Protein AF-A0A1V5MZH5-F1 (afdb_monomer_lite)

pLDDT: mean 90.63, std 14.86, range [26.03, 98.94]

Radius of gyration: 30.59 Å; chains: 1; bounding box: 80×95×84 Å

Sequence (635 aa):
MRIIHLTLTLTLLSVLGLSAQTVAVNPDVTLKDCYKDAFKMGCAVNNAVVSGRDAISQRLVVSQFNSITSENEMKAETLNPRPGVWNFSPADAFVTFGQDNKQFIIGHTLVWHNQTPDWFFNDAQGKPKSREAMVEQMRSYIETVAGRYKGRVDAWDVVNEVVDNDGSYRQTTWVKAFGSGDDMVKHAFRFASQYAPGTELYYNDFNAWRPSKRDGIARMVRMLQKEGIRIDGIGIQGHWGLNFPKNAYIEAAIDTFAKLGVKVMITELDVDVLPITREGQLIGKMMSDPQWQLEEFKLFLDPYRDGLPPAVEQQLTDRYVELFTIFYKKRAQIDRVTMWGLHDGMSWKNDYPVPGRINYPLLFRRDKTPKPAFDAIRGIRQLAAASTPSSWYRVGGYEVFELNERSGKGALGILINVPDSVVATYAPDSTFDNAVNAFLVKKGDKVWVIDTGFGRKVFTLMDSLGIKPEQVQQVLLTHMHGDHIGGLVRDNTLLFPKATLVLSSKEFAYWSSQGERSAAANNILKLYKGQLMTPDPHQLTDALGDGIHMIEAYGHTPGHVMFLIKEGEEQLLIWGDLMHAAAIQYPHPEISVRYDTDPDMARETRLKVTQFVKAHAIPVAGMHLPEYLQYKAVR

Foldseek 3Di:
DDDDDDDDDPPPPPPPPPDDPPVPPPPQQAQCNLCVVFAFEEAEDELCLLVCVVVVQVVNRLRHGQAYEHLQCLAQCNQPVDVPDGDCVSVVSQLVSCVVSNHQYERPALAELPSHDQCLQADPVRHGDALVSNLVSSLVSLLVRLLVCAVSHQAYQQYEAQADLQLHGDPGSQCVRNVHPLSSVLSSQQSNCVRRPNHAYEHEYEPCLRPRNVVSVLVSLVSCVVVVRDHAEYEHQAQAELADDPLVSVLVSLVSRLVSVHAYEHHAHWYWLWPPCRNDPDDDAPQQDCVCVDPVNCVRGAVAPPHDPPVSLVSLLLSLLSVLLSSRVSSVRHHYYYHHHQEQVPDPSCCPPHHNHRTGIHQAYPVRHGRSSSVSSSCSVVVNVPLAQPDWDDFPQKIKTKQWPDKDKDALQQWPPQDPVLCVVAPVVRIFIWTAIKMWMDGPQAIEIEFCALLSRSQVSCVSVVHALQSHAAYEYLADDNRRHNNQDDPLDGRNQNYQYEFAQQRCVQLVPPPPVNVVVVSSCVSNVVRYDHHHLVDQDCPVHDAKHWHAQAFQHRGGIWIWRHDDLGIEIEHEVLDQHCSRCLVPLQMAGPNGPHRRSSSVSSVVVLVVQQVSQHFYHYRIDDPVRHRGRSD

Structure (mmCIF, N/CA/C/O backbone):
data_AF-A0A1V5MZH5-F1
#
_entry.id   AF-A0A1V5MZH5-F1
#
loop_
_atom_site.group_PDB
_atom_site.id
_atom_site.type_symbol
_atom_site.label_atom_id
_atom_site.label_alt_id
_atom_site.label_comp_id
_atom_site.label_asym_id
_atom_site.label_entity_id
_atom_site.label_seq_id
_atom_site.pdbx_PDB_ins_code
_atom_site.Cartn_x
_atom_site.Cartn_y
_atom_site.Cartn_z
_atom_site.occupancy
_atom_site.B_iso_or_equiv
_atom_site.auth_seq_id
_atom_site.auth_comp_id
_atom_site.auth_asym_id
_atom_site.auth_atom_id
_atom_site.pdbx_PDB_model_num
ATOM 1 N N . MET A 1 1 ? 12.257 -62.382 -56.959 1.00 38.53 1 MET A N 1
ATOM 2 C CA . MET A 1 1 ? 13.027 -61.338 -56.245 1.00 38.53 1 MET A CA 1
ATOM 3 C C . MET A 1 1 ? 12.207 -60.886 -55.052 1.00 38.53 1 MET A C 1
ATOM 5 O O . MET A 1 1 ? 10.999 -60.766 -55.184 1.00 38.53 1 MET A O 1
ATOM 9 N N . ARG A 1 2 ? 12.844 -60.806 -53.882 1.00 32.53 2 ARG A N 1
ATOM 10 C CA . ARG A 1 2 ? 12.212 -60.770 -52.558 1.00 32.53 2 ARG A CA 1
ATOM 11 C C . ARG A 1 2 ? 11.538 -59.427 -52.239 1.00 32.53 2 ARG A C 1
ATOM 13 O O . ARG A 1 2 ? 12.022 -58.373 -52.628 1.00 32.53 2 ARG A O 1
ATOM 20 N N . ILE A 1 3 ? 10.447 -59.555 -51.488 1.00 35.94 3 ILE A N 1
ATOM 21 C CA . ILE A 1 3 ? 9.648 -58.560 -50.757 1.00 35.94 3 ILE A CA 1
ATOM 22 C C . ILE A 1 3 ? 10.524 -57.764 -49.784 1.00 35.94 3 ILE A C 1
ATOM 24 O O . ILE A 1 3 ? 11.304 -58.420 -49.102 1.00 35.94 3 ILE A O 1
ATOM 28 N N . ILE A 1 4 ? 10.296 -56.445 -49.630 1.00 32.38 4 ILE A N 1
ATOM 29 C CA . ILE A 1 4 ? 10.254 -55.742 -48.324 1.00 32.38 4 ILE A CA 1
ATOM 30 C C . ILE A 1 4 ? 9.249 -54.575 -48.411 1.00 32.38 4 ILE A C 1
ATOM 32 O O . ILE A 1 4 ? 9.419 -53.647 -49.198 1.00 32.38 4 ILE A O 1
ATOM 36 N N . HIS A 1 5 ? 8.199 -54.646 -47.589 1.00 34.91 5 HIS A N 1
ATOM 37 C CA . HIS A 1 5 ? 7.298 -53.546 -47.244 1.00 34.91 5 HIS A CA 1
ATOM 38 C C . HIS A 1 5 ? 8.034 -52.513 -46.381 1.00 34.91 5 HIS A C 1
ATOM 40 O O . HIS A 1 5 ? 8.631 -52.891 -45.375 1.00 34.91 5 HIS A O 1
ATOM 46 N N . LEU A 1 6 ? 7.946 -51.223 -46.722 1.00 31.12 6 LEU A N 1
ATOM 47 C CA . LEU A 1 6 ? 8.373 -50.143 -45.833 1.00 31.12 6 LEU A CA 1
ATOM 48 C C . LEU A 1 6 ? 7.136 -49.476 -45.221 1.00 31.12 6 LEU A C 1
ATOM 50 O O . LEU A 1 6 ? 6.425 -48.711 -45.869 1.00 31.12 6 LEU A O 1
ATOM 54 N N . THR A 1 7 ? 6.864 -49.832 -43.972 1.00 32.03 7 THR A N 1
ATOM 55 C CA . THR A 1 7 ? 5.846 -49.231 -43.111 1.00 32.03 7 THR A CA 1
ATOM 56 C C . THR A 1 7 ? 6.310 -47.827 -42.716 1.00 32.03 7 THR A C 1
ATOM 58 O O . THR A 1 7 ? 7.332 -47.682 -42.048 1.00 32.03 7 THR A O 1
ATOM 61 N N . LEU A 1 8 ? 5.590 -46.787 -43.142 1.00 29.41 8 LEU A N 1
ATOM 62 C CA . LEU A 1 8 ? 5.856 -45.405 -42.743 1.00 29.41 8 LEU A CA 1
ATOM 63 C C . LEU A 1 8 ? 5.154 -45.139 -41.402 1.00 29.41 8 LEU A C 1
ATOM 65 O O . LEU A 1 8 ? 3.966 -44.822 -41.358 1.00 29.41 8 LEU A O 1
ATOM 69 N N . THR A 1 9 ? 5.866 -45.327 -40.294 1.00 30.39 9 THR A N 1
ATOM 70 C CA . THR A 1 9 ? 5.374 -44.979 -38.955 1.00 30.39 9 THR A CA 1
ATOM 71 C C . THR A 1 9 ? 5.483 -43.465 -38.775 1.00 30.39 9 THR A C 1
ATOM 73 O O . THR A 1 9 ? 6.577 -42.924 -38.630 1.00 30.39 9 THR A O 1
ATOM 76 N N . LEU A 1 10 ? 4.348 -42.766 -38.822 1.00 28.48 10 LEU A N 1
ATOM 77 C CA . LEU A 1 10 ? 4.251 -41.338 -38.528 1.00 28.48 10 LEU A CA 1
ATOM 78 C C . LEU A 1 10 ? 4.313 -41.149 -37.001 1.00 28.48 10 LEU A C 1
ATOM 80 O O . LEU A 1 10 ? 3.290 -41.173 -36.318 1.00 28.48 10 LEU A O 1
ATOM 84 N N . THR A 1 11 ? 5.513 -41.023 -36.438 1.00 30.69 11 THR A N 1
ATOM 85 C CA . THR A 1 11 ? 5.676 -40.692 -35.016 1.00 30.69 11 THR A CA 1
ATOM 86 C C . THR A 1 11 ? 5.424 -39.197 -34.838 1.00 30.69 11 THR A C 1
ATOM 88 O O . THR A 1 11 ? 6.261 -38.367 -35.186 1.00 30.69 11 THR A O 1
ATOM 91 N N . LEU A 1 12 ? 4.247 -38.851 -34.316 1.00 29.25 12 LEU A N 1
ATOM 92 C CA . LEU A 1 12 ? 3.909 -37.507 -33.855 1.00 29.25 12 LEU A CA 1
ATOM 93 C C . LEU A 1 12 ? 4.831 -37.172 -32.663 1.00 29.25 12 LEU A C 1
ATOM 95 O O . LEU A 1 12 ? 4.544 -37.547 -31.528 1.00 29.25 12 LEU A O 1
ATOM 99 N N . LEU A 1 13 ? 5.975 -36.523 -32.903 1.00 30.16 13 LEU A N 1
ATOM 100 C CA . LEU A 1 13 ? 6.760 -35.933 -31.818 1.00 30.16 13 LEU A CA 1
ATOM 101 C C . LEU A 1 13 ? 6.035 -34.665 -31.358 1.00 30.16 13 LEU A C 1
ATOM 103 O O . LEU A 1 13 ? 6.120 -33.609 -31.982 1.00 30.16 13 LEU A O 1
ATOM 107 N N . SER A 1 14 ? 5.302 -34.787 -30.256 1.00 27.39 14 SER A N 1
ATOM 108 C CA . SER A 1 14 ? 4.851 -33.658 -29.452 1.00 27.39 14 SER A CA 1
ATOM 109 C C . SER A 1 14 ? 6.078 -32.902 -28.941 1.00 27.39 14 SER A C 1
ATOM 111 O O . SER A 1 14 ? 6.721 -33.320 -27.976 1.00 27.39 14 SER A O 1
ATOM 113 N N . VAL A 1 15 ? 6.421 -31.799 -29.604 1.00 29.17 15 VAL A N 1
ATOM 114 C CA . VAL A 1 15 ? 7.396 -30.830 -29.104 1.00 29.17 15 VAL A CA 1
ATOM 115 C C . VAL A 1 15 ? 6.760 -30.133 -27.903 1.00 29.17 15 VAL A C 1
ATOM 117 O O . VAL A 1 15 ? 5.996 -29.181 -28.040 1.00 29.17 15 VAL A O 1
ATOM 120 N N . LEU A 1 16 ? 7.047 -30.653 -26.711 1.00 30.64 16 LEU A N 1
ATOM 121 C CA . LEU A 1 16 ? 6.885 -29.936 -25.452 1.00 30.64 16 LEU A CA 1
ATOM 122 C C . LEU A 1 16 ? 7.917 -28.805 -25.440 1.00 30.64 16 LEU A C 1
ATOM 124 O O . LEU A 1 16 ? 9.049 -28.977 -24.994 1.00 30.64 16 LEU A O 1
ATOM 128 N N . GLY A 1 17 ? 7.536 -27.654 -25.992 1.00 26.34 17 GLY A N 1
ATOM 129 C CA . GLY A 1 17 ? 8.262 -26.412 -25.779 1.00 26.34 17 GLY A CA 1
ATOM 130 C C . GLY A 1 17 ? 8.203 -26.063 -24.295 1.00 26.34 17 GLY A C 1
ATOM 131 O O . GLY A 1 17 ? 7.142 -25.706 -23.788 1.00 26.34 17 GLY A O 1
ATOM 132 N N . LEU A 1 18 ? 9.329 -26.182 -23.590 1.00 34.62 18 LEU A N 1
ATOM 133 C CA . LEU A 1 18 ? 9.486 -25.579 -22.270 1.00 34.62 18 LEU A CA 1
ATOM 134 C C . LEU A 1 18 ? 9.629 -24.068 -22.460 1.00 34.62 18 LEU A C 1
ATOM 136 O O . LEU A 1 18 ? 10.721 -23.533 -22.627 1.00 34.62 18 LEU A O 1
ATOM 140 N N . SER A 1 19 ? 8.484 -23.390 -22.473 1.00 27.23 19 SER A N 1
ATOM 141 C CA . SER A 1 19 ? 8.391 -21.951 -22.272 1.00 27.23 19 SER A CA 1
ATOM 142 C C . SER A 1 19 ? 9.027 -21.594 -20.931 1.00 27.23 19 SER A C 1
ATOM 144 O O . SER A 1 19 ? 8.699 -22.209 -19.912 1.00 27.23 19 SER A O 1
ATOM 146 N N . ALA A 1 20 ? 9.896 -20.581 -20.933 1.00 27.20 20 ALA A N 1
ATOM 147 C CA . ALA A 1 20 ? 10.319 -19.889 -19.726 1.00 27.20 20 ALA A CA 1
ATOM 148 C C . ALA A 1 20 ? 9.088 -19.628 -18.849 1.00 27.20 20 ALA A C 1
ATOM 150 O O . ALA A 1 20 ? 8.111 -19.043 -19.321 1.00 27.20 20 ALA A O 1
ATOM 151 N N . GLN A 1 21 ? 9.116 -20.074 -17.593 1.00 26.03 21 GLN A N 1
ATOM 152 C CA . GLN A 1 21 ? 8.129 -19.646 -16.612 1.00 26.03 21 GLN A CA 1
ATOM 153 C C . GLN A 1 21 ? 8.410 -18.177 -16.279 1.00 26.03 21 GLN A C 1
ATOM 155 O O . GLN A 1 21 ? 8.926 -17.834 -15.221 1.00 26.03 21 GLN A O 1
ATOM 160 N N . THR A 1 22 ? 8.015 -17.273 -17.176 1.00 31.27 22 THR A N 1
ATOM 161 C CA . THR A 1 22 ? 7.302 -16.108 -16.679 1.00 31.27 22 THR A CA 1
ATOM 162 C C . THR A 1 22 ? 6.149 -16.683 -15.865 1.00 31.27 22 THR A C 1
ATOM 164 O O . THR A 1 22 ? 5.462 -17.603 -16.320 1.00 31.27 22 THR A O 1
ATOM 167 N N . VAL A 1 23 ? 5.944 -16.216 -14.633 1.00 37.06 23 VAL A N 1
ATOM 168 C CA . VAL A 1 23 ? 4.638 -16.415 -14.004 1.00 37.06 23 VAL A CA 1
ATOM 169 C C . VAL A 1 23 ? 3.686 -15.601 -14.869 1.00 37.06 23 VAL A C 1
ATOM 171 O O . VAL A 1 23 ? 3.467 -14.417 -14.633 1.00 37.06 23 VAL A O 1
ATOM 174 N N . ALA A 1 24 ? 3.229 -16.205 -15.963 1.00 34.16 24 ALA A N 1
ATOM 175 C CA . ALA A 1 24 ? 2.215 -15.663 -16.825 1.00 34.16 24 ALA A CA 1
ATOM 176 C C . ALA A 1 24 ? 0.972 -15.624 -15.950 1.00 34.16 24 ALA A C 1
ATOM 178 O O . ALA A 1 24 ? 0.270 -16.623 -15.777 1.00 34.16 24 ALA A O 1
ATOM 179 N N . VAL A 1 25 ? 0.750 -14.481 -15.304 1.00 44.94 25 VAL A N 1
ATOM 180 C CA . VAL A 1 25 ? -0.540 -14.206 -14.703 1.00 44.94 25 VAL A CA 1
ATOM 181 C C . VAL A 1 25 ? -1.496 -14.232 -15.879 1.00 44.94 25 VAL A C 1
ATOM 183 O O . VAL A 1 25 ? -1.388 -13.407 -16.785 1.00 44.94 25 VAL A O 1
ATOM 186 N N . ASN A 1 26 ? -2.365 -15.240 -15.908 1.00 47.03 26 ASN A N 1
ATOM 187 C CA . ASN A 1 26 ? -3.365 -15.353 -16.953 1.00 47.03 26 ASN A CA 1
ATOM 188 C C . ASN A 1 26 ? -4.087 -13.989 -17.049 1.00 47.03 26 ASN A C 1
ATOM 190 O O . ASN A 1 26 ? -4.590 -13.522 -16.021 1.00 47.03 26 ASN A O 1
ATOM 194 N N . PRO A 1 27 ? -4.092 -13.316 -18.218 1.00 54.69 27 PRO A N 1
ATOM 195 C CA . PRO A 1 27 ? -4.695 -11.991 -18.378 1.00 54.69 27 PRO A CA 1
ATOM 196 C C . PRO A 1 27 ? -6.163 -11.948 -17.928 1.00 54.69 27 PRO A C 1
ATOM 198 O O . PRO A 1 27 ? -6.630 -10.886 -17.524 1.00 54.69 27 PRO A O 1
ATOM 201 N N . ASP A 1 28 ? -6.839 -13.098 -17.881 1.00 61.44 28 ASP A N 1
ATOM 202 C CA . ASP A 1 28 ? -8.222 -13.237 -17.426 1.00 61.44 28 ASP A CA 1
ATOM 203 C C . ASP A 1 28 ? -8.400 -13.185 -15.893 1.00 61.44 28 ASP A C 1
ATOM 205 O O . ASP A 1 28 ? -9.519 -13.022 -15.410 1.00 61.44 28 ASP A O 1
ATOM 209 N N . VAL A 1 29 ? -7.332 -13.322 -15.093 1.00 78.38 29 VAL A N 1
ATOM 210 C CA . VAL A 1 29 ? -7.433 -13.357 -13.619 1.00 78.38 29 VAL A CA 1
ATOM 211 C C . VAL A 1 29 ? -7.472 -11.943 -13.050 1.00 78.38 29 VAL A C 1
ATOM 213 O O . VAL A 1 29 ? -6.475 -11.223 -13.075 1.00 78.38 29 VAL A O 1
ATOM 216 N N . THR A 1 30 ? -8.603 -11.535 -12.493 1.00 93.25 30 THR A N 1
ATOM 217 C CA . THR A 1 30 ? -8.786 -10.170 -11.980 1.00 93.25 30 THR A CA 1
ATOM 218 C C . THR A 1 30 ? -8.085 -9.944 -10.631 1.00 93.25 30 THR A C 1
ATOM 220 O O . THR A 1 30 ? -7.743 -10.899 -9.931 1.00 93.25 30 THR A O 1
ATOM 223 N N . LEU A 1 31 ? -7.887 -8.683 -10.220 1.00 94.56 31 LEU A N 1
ATOM 224 C CA . LEU A 1 31 ? -7.316 -8.361 -8.899 1.00 94.56 31 LEU A CA 1
ATOM 225 C C . LEU A 1 31 ? -8.103 -9.017 -7.756 1.00 94.56 31 LEU A C 1
ATOM 227 O O . LEU A 1 31 ? -7.509 -9.657 -6.889 1.00 94.56 31 LEU A O 1
ATOM 231 N N . LYS A 1 32 ? -9.436 -8.907 -7.759 1.00 95.94 32 LYS A N 1
ATOM 232 C CA . LYS A 1 32 ? -10.286 -9.552 -6.747 1.00 95.94 32 LYS A CA 1
ATOM 233 C C . LYS A 1 32 ? -10.124 -11.074 -6.719 1.00 95.94 32 LYS A C 1
ATOM 235 O O . LYS A 1 32 ? -10.191 -11.645 -5.636 1.00 95.94 32 LYS A O 1
ATOM 240 N N . ASP A 1 33 ? -9.861 -11.723 -7.856 1.00 93.88 33 ASP A N 1
ATOM 241 C CA . ASP A 1 33 ? -9.642 -13.173 -7.906 1.00 93.88 33 ASP A CA 1
ATOM 242 C C . ASP A 1 33 ? -8.285 -13.568 -7.314 1.00 93.88 33 ASP A C 1
ATOM 244 O O . ASP A 1 33 ? -8.205 -14.559 -6.585 1.00 93.88 33 ASP A O 1
ATOM 248 N N . CYS A 1 34 ? -7.231 -12.778 -7.563 1.00 90.62 34 CYS A N 1
ATOM 249 C CA . CYS A 1 34 ? -5.900 -12.998 -6.983 1.00 90.62 34 CYS A CA 1
ATOM 250 C C . CYS A 1 34 ? -5.912 -12.969 -5.446 1.00 90.62 34 CYS A C 1
ATOM 252 O O . CYS A 1 34 ? -5.159 -13.710 -4.811 1.00 90.62 34 CYS A O 1
ATOM 254 N N . TYR A 1 35 ? -6.768 -12.132 -4.851 1.00 95.25 35 TYR A N 1
ATOM 255 C CA . TYR A 1 35 ? -6.811 -11.891 -3.404 1.00 95.25 35 TYR A CA 1
ATOM 256 C C . TYR A 1 35 ? -8.060 -12.440 -2.703 1.00 95.25 35 TYR A C 1
ATOM 258 O O . TYR A 1 35 ? -8.211 -12.227 -1.503 1.00 95.25 35 TYR A O 1
ATOM 266 N N . LYS A 1 36 ? -8.927 -13.191 -3.396 1.00 94.06 36 LYS A N 1
ATOM 267 C CA . LYS A 1 36 ? -10.209 -13.684 -2.850 1.00 94.06 36 LYS A CA 1
ATOM 268 C C . LYS A 1 36 ? -10.085 -14.473 -1.537 1.00 94.06 36 LYS A C 1
ATOM 270 O O . LYS A 1 36 ? -10.969 -14.383 -0.694 1.00 94.06 36 LYS A O 1
ATOM 275 N N . ASP A 1 37 ? -8.981 -15.206 -1.367 1.00 91.69 37 ASP A N 1
ATOM 276 C CA . ASP A 1 37 ? -8.685 -16.030 -0.182 1.00 91.69 37 ASP A CA 1
ATOM 277 C C . ASP A 1 37 ? -7.827 -15.273 0.858 1.00 91.69 37 ASP A C 1
ATOM 279 O O . ASP A 1 37 ? -7.315 -15.864 1.809 1.00 91.69 37 ASP A O 1
ATOM 283 N N . ALA A 1 38 ? -7.604 -13.972 0.646 1.00 95.19 38 ALA A N 1
ATOM 284 C CA . ALA A 1 38 ? -6.790 -13.106 1.490 1.00 95.19 38 ALA A CA 1
ATOM 285 C C . ALA A 1 38 ? -7.621 -11.950 2.063 1.00 95.19 38 ALA A C 1
ATOM 287 O O . ALA A 1 38 ? -7.827 -11.896 3.268 1.00 95.19 38 ALA A O 1
ATOM 288 N N . PHE A 1 39 ? -8.098 -11.043 1.211 1.00 98.25 39 PHE A N 1
ATOM 289 C CA . PHE A 1 39 ? -8.870 -9.859 1.594 1.00 98.25 39 PHE A CA 1
ATOM 290 C C . PHE A 1 39 ? -9.659 -9.312 0.402 1.00 98.25 39 PHE A C 1
ATOM 292 O O . PHE A 1 39 ? -9.357 -9.596 -0.758 1.00 98.25 39 PHE A O 1
ATOM 299 N N . LYS A 1 40 ? -10.667 -8.479 0.675 1.00 98.69 40 LYS A N 1
ATOM 300 C CA . LYS A 1 40 ? -11.413 -7.774 -0.376 1.00 98.69 40 LYS A CA 1
ATOM 301 C C . LYS A 1 40 ? -10.510 -6.759 -1.076 1.00 98.69 40 LYS A C 1
ATOM 303 O O . LYS A 1 40 ? -9.767 -6.032 -0.417 1.00 98.69 40 LYS A O 1
ATOM 308 N N . MET A 1 41 ? -10.628 -6.668 -2.396 1.00 98.69 41 MET A N 1
ATOM 309 C CA . MET A 1 41 ? -9.991 -5.634 -3.205 1.00 98.69 41 MET A CA 1
ATOM 310 C C . MET A 1 41 ? -11.019 -4.564 -3.536 1.00 98.69 41 MET A C 1
ATOM 312 O O . MET A 1 41 ? -12.026 -4.854 -4.182 1.00 98.69 41 MET A O 1
ATOM 316 N N . GLY A 1 42 ? -10.758 -3.333 -3.103 1.00 98.81 42 GLY A N 1
ATOM 317 C CA . GLY A 1 42 ? -11.666 -2.207 -3.274 1.00 98.81 42 GLY A CA 1
ATOM 318 C C . GLY A 1 42 ? -11.140 -1.086 -4.163 1.00 98.81 42 GLY A C 1
ATOM 319 O O . GLY A 1 42 ? -9.933 -0.949 -4.367 1.00 98.81 42 GLY A O 1
ATOM 320 N N . CYS A 1 43 ? -12.060 -0.255 -4.646 1.00 98.81 43 CYS A N 1
ATOM 321 C CA . CYS A 1 43 ? -11.764 0.974 -5.379 1.00 98.81 43 CYS A CA 1
ATOM 322 C C . CYS A 1 43 ? -12.697 2.102 -4.920 1.00 98.81 43 CYS A C 1
ATOM 324 O O . CYS A 1 43 ? -13.915 1.916 -4.858 1.00 98.81 43 CYS A O 1
ATOM 326 N N . ALA A 1 44 ? -12.149 3.283 -4.639 1.00 98.81 44 ALA A N 1
ATOM 327 C CA . ALA A 1 44 ? -12.953 4.492 -4.522 1.00 98.81 44 ALA A CA 1
ATOM 328 C C . ALA A 1 44 ? -13.498 4.890 -5.899 1.00 98.81 44 ALA A C 1
ATOM 330 O O . ALA A 1 44 ? -12.784 4.818 -6.904 1.00 98.81 44 ALA A O 1
ATOM 331 N N . VAL A 1 45 ? -14.770 5.276 -5.955 1.00 98.31 45 VAL A N 1
ATOM 332 C CA . VAL A 1 45 ? -15.454 5.639 -7.199 1.00 98.31 45 VAL A CA 1
ATOM 333 C C . VAL A 1 45 ? -16.137 6.990 -7.063 1.00 98.31 45 VAL A C 1
ATOM 335 O O . VAL A 1 45 ? -16.772 7.282 -6.050 1.00 98.31 45 VAL A O 1
ATOM 338 N N . ASN A 1 46 ? -16.039 7.790 -8.122 1.00 96.62 46 ASN A N 1
ATOM 339 C CA . ASN A 1 46 ? -16.775 9.040 -8.256 1.00 96.62 46 ASN A CA 1
ATOM 340 C C . ASN A 1 46 ? -18.057 8.851 -9.074 1.00 96.62 46 ASN A C 1
ATOM 342 O O . ASN A 1 46 ? -18.283 7.830 -9.735 1.00 96.62 46 ASN A O 1
ATOM 346 N N . ASN A 1 47 ? -18.878 9.897 -9.106 1.00 95.31 47 ASN A N 1
ATOM 347 C CA . ASN A 1 47 ? -20.124 9.905 -9.856 1.00 95.31 47 ASN A CA 1
ATOM 348 C C . ASN A 1 47 ? -19.953 9.646 -11.369 1.00 95.31 47 ASN A C 1
ATOM 350 O O . ASN A 1 47 ? -20.882 9.155 -12.004 1.00 95.31 47 ASN A O 1
ATOM 354 N N . ALA A 1 48 ? -18.811 9.956 -11.997 1.00 96.62 48 ALA A N 1
ATOM 355 C CA . ALA A 1 48 ? -18.618 9.656 -13.423 1.00 96.62 48 ALA A CA 1
ATOM 356 C C . ALA A 1 48 ? -18.566 8.141 -13.688 1.00 96.62 48 ALA A C 1
ATOM 358 O O . ALA A 1 48 ? -19.165 7.677 -14.660 1.00 96.62 48 ALA A O 1
ATOM 359 N N . VAL A 1 49 ? -17.935 7.378 -12.790 1.00 97.75 49 VAL A N 1
ATOM 360 C CA . VAL A 1 49 ? -17.922 5.908 -12.818 1.00 97.75 49 VAL A CA 1
ATOM 361 C C . VAL A 1 49 ? -19.308 5.347 -12.492 1.00 97.75 49 VAL A C 1
ATOM 363 O O . VAL A 1 49 ? -19.831 4.521 -13.238 1.00 97.75 49 VAL A O 1
ATOM 366 N N . VAL A 1 50 ? -19.936 5.827 -11.414 1.00 97.81 50 VAL A N 1
ATOM 367 C CA . VAL A 1 50 ? -21.251 5.342 -10.950 1.00 97.81 50 VAL A CA 1
ATOM 368 C C . VAL A 1 50 ? -22.341 5.574 -12.001 1.00 97.81 50 VAL A C 1
ATOM 370 O O . VAL A 1 50 ? -23.081 4.654 -12.334 1.00 97.81 50 VAL A O 1
ATOM 373 N N . SER A 1 51 ? -22.407 6.776 -12.582 1.00 96.25 51 SER A N 1
ATOM 374 C CA . SER A 1 51 ? -23.401 7.130 -13.610 1.00 96.25 51 SER A CA 1
ATOM 375 C C . SER A 1 51 ? -23.156 6.484 -14.980 1.00 96.25 51 SER A C 1
ATOM 377 O O . SER A 1 51 ? -23.983 6.638 -15.874 1.00 96.25 51 SER A O 1
ATOM 379 N N . GLY A 1 52 ? -22.017 5.812 -15.182 1.00 95.12 52 GLY A N 1
ATOM 380 C CA . GLY A 1 52 ? -21.629 5.237 -16.474 1.00 95.12 52 GLY A CA 1
ATOM 381 C C . GLY A 1 52 ? -21.113 6.252 -17.500 1.00 95.12 52 GLY A C 1
ATOM 382 O O . GLY A 1 52 ? -20.808 5.866 -18.628 1.00 95.12 52 GLY A O 1
ATOM 383 N N . ARG A 1 53 ? -20.957 7.535 -17.128 1.00 97.31 53 ARG A N 1
ATOM 384 C CA . ARG A 1 53 ? -20.318 8.547 -17.993 1.00 97.31 53 ARG A CA 1
ATOM 385 C C . ARG A 1 53 ? -18.878 8.172 -18.343 1.00 97.31 53 ARG A C 1
ATOM 387 O O . ARG A 1 53 ? -18.446 8.430 -19.461 1.00 97.31 53 ARG A O 1
ATOM 394 N N . ASP A 1 54 ? -18.163 7.526 -17.422 1.00 96.94 54 ASP A N 1
ATOM 395 C CA . ASP A 1 54 ? -16.910 6.826 -17.715 1.00 96.94 54 ASP A CA 1
ATOM 396 C C . ASP A 1 54 ? -17.140 5.309 -17.772 1.00 96.94 54 ASP A C 1
ATOM 398 O O . ASP A 1 54 ? -16.827 4.557 -16.846 1.00 96.94 54 ASP A O 1
ATOM 402 N N . ALA A 1 55 ? -17.716 4.854 -18.886 1.00 97.06 55 ALA A N 1
ATOM 403 C CA . ALA A 1 55 ? -18.078 3.455 -19.090 1.00 97.06 55 ALA A CA 1
ATOM 404 C C . ALA A 1 55 ? -16.872 2.495 -19.078 1.00 97.06 55 ALA A C 1
ATOM 406 O O . ALA A 1 55 ? -17.031 1.318 -18.752 1.00 97.06 55 ALA A O 1
ATOM 407 N N . ILE A 1 56 ? -15.668 2.958 -19.444 1.00 97.12 56 ILE A N 1
ATOM 408 C CA . ILE A 1 56 ? -14.468 2.108 -19.413 1.00 97.12 56 ILE A CA 1
ATOM 409 C C . ILE A 1 56 ? -14.049 1.883 -17.962 1.00 97.12 56 ILE A C 1
ATOM 411 O O . ILE A 1 56 ? -13.884 0.732 -17.553 1.00 97.12 56 ILE A O 1
ATOM 415 N N . SER A 1 57 ? -13.945 2.958 -17.176 1.00 98.00 57 SER A N 1
ATOM 416 C CA . SER A 1 57 ? -13.609 2.850 -15.756 1.00 98.00 57 SER A CA 1
ATOM 417 C C . SER A 1 57 ? -14.667 2.065 -14.986 1.00 98.00 57 SER A C 1
ATOM 419 O O . SER A 1 57 ? -14.316 1.230 -14.159 1.00 98.00 57 SER A O 1
ATOM 421 N N . GLN A 1 58 ? -15.953 2.235 -15.310 1.00 98.19 58 GLN A N 1
ATOM 422 C CA . GLN A 1 58 ? -17.035 1.443 -14.720 1.00 98.19 58 GLN A CA 1
ATOM 423 C C . GLN A 1 58 ? -16.842 -0.063 -14.950 1.00 98.19 58 GLN A C 1
ATOM 425 O O . GLN A 1 58 ? -16.888 -0.838 -13.994 1.00 98.19 58 GLN A O 1
ATOM 430 N N . ARG A 1 59 ? -16.560 -0.489 -16.191 1.00 98.00 59 ARG A N 1
ATOM 431 C CA . ARG A 1 59 ? -16.297 -1.908 -16.495 1.00 98.00 59 ARG A CA 1
ATOM 432 C C . ARG A 1 59 ? -15.072 -2.436 -15.756 1.00 98.00 59 ARG A C 1
ATOM 434 O O . ARG A 1 59 ? -15.126 -3.532 -15.199 1.00 98.00 59 ARG A O 1
ATOM 441 N N . LEU A 1 60 ? -13.986 -1.662 -15.730 1.00 97.88 60 LEU A N 1
ATOM 442 C CA . LEU A 1 60 ? -12.774 -2.042 -15.008 1.00 97.88 60 LEU A CA 1
ATOM 443 C C . LEU A 1 60 ? -13.049 -2.192 -13.512 1.00 97.88 60 LEU A C 1
ATOM 445 O O . LEU A 1 60 ? -12.671 -3.215 -12.950 1.00 97.88 60 LEU A O 1
ATOM 449 N N . VAL A 1 61 ? -13.782 -1.258 -12.896 1.00 98.44 61 VAL A N 1
ATOM 450 C CA . VAL A 1 61 ? -14.147 -1.338 -11.476 1.00 98.44 61 VAL A CA 1
ATOM 451 C C . VAL A 1 61 ? -14.906 -2.630 -11.174 1.00 98.44 61 VAL A C 1
ATOM 453 O O . VAL A 1 61 ? -14.490 -3.403 -10.313 1.00 98.44 61 VAL A O 1
ATOM 456 N N . VAL A 1 62 ? -15.969 -2.912 -11.932 1.00 97.94 62 VAL A N 1
ATOM 457 C CA . VAL A 1 62 ? -16.794 -4.119 -11.746 1.00 97.94 62 VAL A CA 1
ATOM 458 C C . VAL A 1 62 ? -15.980 -5.399 -11.967 1.00 97.94 62 VAL A C 1
ATOM 460 O O . VAL A 1 62 ? -16.140 -6.385 -11.238 1.00 97.94 62 VAL A O 1
ATOM 463 N N . SER A 1 63 ? -15.077 -5.404 -12.951 1.00 97.19 63 SER A N 1
ATOM 464 C CA . SER A 1 63 ? -14.229 -6.569 -13.216 1.00 97.19 63 SER A CA 1
ATOM 465 C C . SER A 1 63 ? -13.169 -6.788 -12.134 1.00 97.19 63 SER A C 1
ATOM 467 O O . SER A 1 63 ? -13.012 -7.914 -11.682 1.00 97.19 63 SER A O 1
ATOM 469 N N . GLN A 1 64 ? -12.474 -5.741 -11.683 1.00 97.69 64 GLN A N 1
ATOM 470 C CA . GLN A 1 64 ? -11.246 -5.878 -10.898 1.00 97.69 64 GLN A CA 1
ATOM 471 C C . GLN A 1 64 ? -11.489 -5.885 -9.388 1.00 97.69 64 GLN A C 1
ATOM 473 O O . GLN A 1 64 ? -10.677 -6.447 -8.656 1.00 97.69 64 GLN A O 1
ATOM 478 N N . PHE A 1 65 ? -12.593 -5.306 -8.914 1.00 98.69 65 PHE A N 1
ATOM 479 C CA . PHE A 1 65 ? -12.832 -5.074 -7.488 1.00 98.69 65 PHE A CA 1
ATOM 480 C C . PHE A 1 65 ? -14.130 -5.733 -7.002 1.00 98.69 65 PHE A C 1
ATOM 482 O O . PHE A 1 65 ? -15.065 -5.980 -7.771 1.00 98.69 65 PHE A O 1
ATOM 489 N N . ASN A 1 66 ? -14.153 -6.075 -5.713 1.00 98.69 66 ASN A N 1
ATOM 490 C CA . ASN A 1 66 ? -15.305 -6.635 -4.996 1.00 98.69 66 ASN A CA 1
ATOM 491 C C . ASN A 1 66 ? -15.716 -5.781 -3.781 1.00 98.69 66 ASN A C 1
ATOM 493 O O . ASN A 1 66 ? -16.519 -6.218 -2.955 1.00 98.69 66 ASN A O 1
ATOM 497 N N . SER A 1 67 ? -15.180 -4.565 -3.675 1.00 98.88 67 SER A N 1
ATOM 498 C CA . SER A 1 67 ? -15.616 -3.539 -2.735 1.00 98.88 67 SER A CA 1
ATOM 499 C C . SER A 1 67 ? -15.536 -2.153 -3.378 1.00 98.88 67 SER A C 1
ATOM 501 O O . SER A 1 67 ? -14.653 -1.890 -4.197 1.00 98.88 67 SER A O 1
ATOM 503 N N . ILE A 1 68 ? -16.440 -1.251 -2.999 1.00 98.88 68 ILE A N 1
ATOM 504 C CA . ILE A 1 68 ? -16.421 0.142 -3.456 1.00 98.88 68 ILE A CA 1
ATOM 505 C C . ILE A 1 68 ? -16.616 1.112 -2.296 1.00 98.88 68 ILE A C 1
ATOM 507 O O . ILE A 1 68 ? -17.376 0.839 -1.366 1.00 98.88 68 ILE A O 1
ATOM 511 N N . THR A 1 69 ? -15.974 2.272 -2.406 1.00 98.88 69 THR A N 1
ATOM 512 C CA . THR A 1 69 ? -16.139 3.403 -1.485 1.00 98.88 69 THR A CA 1
ATOM 513 C C . THR A 1 69 ? -16.579 4.634 -2.270 1.00 98.88 69 THR A C 1
ATOM 515 O O . THR A 1 69 ? -16.051 4.897 -3.351 1.00 98.88 69 THR A O 1
ATOM 518 N N . SER A 1 70 ? -17.543 5.392 -1.747 1.00 97.25 70 SER A N 1
ATOM 519 C CA . SER A 1 70 ? -17.919 6.684 -2.335 1.00 97.25 70 SER A CA 1
ATOM 520 C C . SER A 1 70 ? -16.796 7.698 -2.120 1.00 97.25 70 SER A C 1
ATOM 522 O O . SER A 1 70 ? -16.410 7.941 -0.979 1.00 97.25 70 SER A O 1
ATOM 524 N N . GLU A 1 71 ? -16.290 8.311 -3.193 1.00 96.12 71 GLU A N 1
ATOM 525 C CA . GLU A 1 71 ? -15.196 9.283 -3.078 1.00 96.12 71 GLU A CA 1
ATOM 526 C C . GLU A 1 71 ? -15.649 10.586 -2.387 1.00 96.12 71 GLU A C 1
ATOM 528 O O . GLU A 1 71 ? -14.944 11.116 -1.524 1.00 96.12 71 GLU A O 1
ATOM 533 N N . ASN A 1 72 ? -16.830 11.120 -2.740 1.00 97.31 72 ASN A N 1
ATOM 534 C CA . ASN A 1 72 ? -17.331 12.393 -2.189 1.00 97.31 72 ASN A CA 1
ATOM 535 C C . ASN A 1 72 ? -18.852 12.463 -1.968 1.00 97.31 72 ASN A C 1
ATOM 537 O O . ASN A 1 72 ? -19.348 13.329 -1.244 1.00 97.31 72 ASN A O 1
ATOM 541 N N . GLU A 1 73 ? -19.614 11.582 -2.600 1.00 97.56 73 GLU A N 1
ATOM 542 C CA . GLU A 1 73 ? -21.067 11.655 -2.736 1.00 97.56 73 GLU A CA 1
ATOM 543 C C . GLU A 1 73 ? -21.803 11.394 -1.415 1.00 97.56 73 GLU A C 1
ATOM 545 O O . GLU A 1 73 ? -22.941 11.830 -1.253 1.00 97.56 73 GLU A O 1
ATOM 550 N N . MET A 1 74 ? -21.140 10.740 -0.456 1.00 98.50 74 MET A N 1
ATOM 551 C CA . MET A 1 74 ? -21.649 10.475 0.893 1.00 98.50 74 MET A CA 1
ATOM 552 C C . MET A 1 74 ? -21.052 11.374 1.991 1.00 98.50 74 MET A C 1
ATOM 554 O O . MET A 1 74 ? -21.302 11.146 3.175 1.00 98.50 74 MET A O 1
ATOM 558 N N . LYS A 1 75 ? -20.298 12.419 1.630 1.00 98.69 75 LYS A N 1
ATOM 559 C CA . LYS A 1 75 ? -19.785 13.410 2.592 1.00 98.69 75 LYS A CA 1
ATOM 560 C C . LYS A 1 75 ? -20.869 14.418 2.984 1.00 98.69 75 LYS A C 1
ATOM 562 O O . LYS A 1 75 ? -21.787 14.694 2.208 1.00 98.69 75 LYS A O 1
ATOM 567 N N . ALA A 1 76 ? -20.748 14.999 4.179 1.00 98.56 76 ALA A N 1
ATOM 568 C CA . ALA A 1 76 ? -21.780 15.855 4.768 1.00 98.56 76 ALA A CA 1
ATOM 569 C C . ALA A 1 76 ? -22.129 17.087 3.919 1.00 98.56 76 ALA A C 1
ATOM 571 O O . ALA A 1 76 ? -23.308 17.410 3.786 1.00 98.56 76 ALA A O 1
ATOM 572 N N . GLU A 1 77 ? -21.151 17.746 3.293 1.00 98.06 77 GLU A N 1
ATOM 573 C CA . GLU A 1 77 ? -21.419 18.888 2.406 1.00 98.06 77 GLU A CA 1
ATOM 574 C C . GLU A 1 77 ? -22.195 18.503 1.145 1.00 98.06 77 GLU A C 1
ATOM 576 O O . GLU A 1 77 ? -23.001 19.297 0.660 1.00 98.06 77 GLU A O 1
ATOM 581 N N . THR A 1 78 ? -22.001 17.280 0.645 1.00 97.62 78 THR A N 1
ATOM 582 C CA . THR A 1 78 ? -22.720 16.773 -0.526 1.00 97.62 78 THR A CA 1
ATOM 583 C C . THR A 1 78 ? -24.133 16.359 -0.151 1.00 97.62 78 THR A C 1
ATOM 585 O O . THR A 1 78 ? -25.083 16.738 -0.835 1.00 97.62 78 THR A O 1
ATOM 588 N N . LEU A 1 79 ? -24.278 15.600 0.940 1.00 98.25 79 LEU A N 1
ATOM 589 C CA . LEU A 1 79 ? -25.559 15.059 1.388 1.00 98.25 79 LEU A CA 1
ATOM 590 C C . LEU A 1 79 ? -26.472 16.135 1.969 1.00 98.25 79 LEU A C 1
ATOM 592 O O . LEU A 1 79 ? -27.674 16.118 1.706 1.00 98.25 79 LEU A O 1
ATOM 596 N N . ASN A 1 80 ? -25.922 17.060 2.756 1.00 98.19 80 ASN A N 1
ATOM 597 C CA . ASN A 1 80 ? -26.687 18.050 3.503 1.00 98.19 80 ASN A CA 1
ATOM 598 C C . ASN A 1 80 ? -26.049 19.453 3.423 1.00 98.19 80 ASN A C 1
ATOM 600 O O . ASN A 1 80 ? -25.614 20.016 4.433 1.00 98.19 80 ASN A O 1
ATOM 604 N N . PRO A 1 81 ? -26.007 20.059 2.221 1.00 97.38 81 PRO A N 1
ATOM 605 C CA . PRO A 1 81 ? -25.299 21.318 1.983 1.00 97.38 81 PRO A CA 1
ATOM 606 C C . PRO A 1 81 ? -25.852 22.497 2.795 1.00 97.38 81 PRO A C 1
ATOM 608 O O . PRO A 1 81 ? -25.116 23.425 3.125 1.00 97.38 81 PRO A O 1
ATOM 611 N N . ARG A 1 82 ? -27.154 22.489 3.112 1.00 96.44 82 ARG A N 1
ATOM 612 C CA . ARG A 1 82 ? -27.854 23.561 3.840 1.00 96.44 82 ARG A CA 1
ATOM 613 C C . ARG A 1 82 ? -28.872 22.972 4.825 1.00 96.44 82 ARG A C 1
ATOM 615 O O . ARG A 1 82 ? -29.368 21.874 4.563 1.00 96.44 82 ARG A O 1
ATOM 622 N N . PRO A 1 83 ? -29.250 23.698 5.897 1.00 94.56 83 PRO A N 1
ATOM 623 C CA . PRO A 1 83 ? -30.261 23.232 6.844 1.00 94.56 83 PRO A CA 1
ATOM 624 C C . PRO A 1 83 ? -31.549 22.800 6.129 1.00 94.56 83 PRO A C 1
ATOM 626 O O . PRO A 1 83 ? -32.092 23.548 5.319 1.00 94.56 83 PRO A O 1
ATOM 629 N N . GLY A 1 84 ? -32.016 21.579 6.399 1.00 93.38 84 GLY A N 1
ATOM 630 C CA . GLY A 1 84 ? -33.237 21.018 5.803 1.00 93.38 84 GLY A CA 1
ATOM 631 C C . GLY A 1 84 ? -33.157 20.652 4.313 1.00 93.38 84 GLY A C 1
ATOM 632 O O . GLY A 1 84 ? -34.134 20.138 3.774 1.00 93.38 84 GLY A O 1
ATOM 633 N N . VAL A 1 85 ? -32.022 20.873 3.640 1.00 97.50 85 VAL A N 1
ATOM 634 C CA . VAL A 1 85 ? -31.831 20.541 2.219 1.00 97.50 85 VAL A CA 1
ATOM 635 C C . VAL A 1 85 ? -30.965 19.295 2.094 1.00 97.50 85 VAL A C 1
ATOM 637 O O . VAL A 1 85 ? -29.783 19.324 2.441 1.00 97.50 85 VAL A O 1
ATOM 640 N N . TRP A 1 86 ? -31.543 18.228 1.547 1.00 98.38 86 TRP A N 1
ATOM 641 C CA . TRP A 1 86 ? -30.866 16.952 1.326 1.00 98.38 86 TRP A CA 1
ATOM 642 C C . TRP A 1 86 ? -30.643 16.678 -0.160 1.00 98.38 86 TRP A C 1
ATOM 644 O O . TRP A 1 86 ? -31.536 16.893 -0.978 1.00 98.38 86 TRP A O 1
ATOM 654 N N . ASN A 1 87 ? -29.470 16.151 -0.497 1.00 97.81 87 ASN A N 1
ATOM 655 C CA . ASN A 1 87 ? -29.113 15.713 -1.841 1.00 97.81 87 ASN A CA 1
ATOM 656 C C . ASN A 1 87 ? -28.606 14.263 -1.808 1.00 97.81 87 ASN A C 1
ATOM 658 O O . ASN A 1 87 ? -27.411 13.989 -1.860 1.00 97.81 87 ASN A O 1
ATOM 662 N N . PHE A 1 88 ? -29.548 13.323 -1.715 1.00 98.50 88 PHE A N 1
ATOM 663 C CA . PHE A 1 88 ? -29.245 11.890 -1.686 1.00 98.50 88 PHE A CA 1
ATOM 664 C C . PHE A 1 88 ? -29.050 11.265 -3.067 1.00 98.50 88 PHE A C 1
ATOM 666 O O . PHE A 1 88 ? -28.519 10.166 -3.141 1.00 98.50 88 PHE A O 1
ATOM 673 N N . SER A 1 89 ? -29.434 11.938 -4.157 1.00 97.94 89 SER A N 1
ATOM 674 C CA . SER A 1 89 ? -29.473 11.314 -5.488 1.00 97.94 89 SER A CA 1
ATOM 675 C C . SER A 1 89 ? -28.134 10.685 -5.926 1.00 97.94 89 SER A C 1
ATOM 677 O O . SER A 1 89 ? -28.160 9.526 -6.346 1.00 97.94 89 SER A O 1
ATOM 679 N N . PRO A 1 90 ? -26.964 11.346 -5.783 1.00 97.69 90 PRO A N 1
ATOM 680 C CA . PRO A 1 90 ? -25.682 10.717 -6.113 1.00 97.69 90 PRO A CA 1
ATOM 681 C C . PRO A 1 90 ? -25.339 9.516 -5.215 1.00 97.69 90 PRO A C 1
ATOM 683 O O . PRO A 1 90 ? -24.835 8.503 -5.697 1.00 97.69 90 PRO A O 1
ATOM 686 N N . ALA A 1 91 ? -25.647 9.598 -3.920 1.00 98.50 91 ALA A N 1
ATOM 687 C CA . ALA A 1 91 ? -25.394 8.521 -2.965 1.00 98.50 91 ALA A CA 1
ATOM 688 C C . ALA A 1 91 ? -26.341 7.321 -3.171 1.00 98.50 91 ALA A C 1
ATOM 690 O O . ALA A 1 91 ? -25.903 6.174 -3.101 1.00 98.50 91 ALA A O 1
ATOM 691 N N . ASP A 1 92 ? -27.609 7.565 -3.512 1.00 98.75 92 ASP A N 1
ATOM 692 C CA . ASP A 1 92 ? -28.575 6.528 -3.886 1.00 98.75 92 ASP A CA 1
ATOM 693 C C . ASP A 1 92 ? -28.110 5.774 -5.141 1.00 98.75 92 ASP A C 1
ATOM 695 O O . ASP A 1 92 ? -28.200 4.543 -5.197 1.00 98.75 92 ASP A O 1
ATOM 699 N N . ALA A 1 93 ? -27.579 6.500 -6.134 1.00 98.62 93 ALA A N 1
ATOM 700 C CA . ALA A 1 93 ? -27.007 5.910 -7.340 1.00 98.62 93 ALA A CA 1
ATOM 701 C C . ALA A 1 93 ? -25.766 5.061 -7.023 1.00 98.62 93 ALA A C 1
ATOM 703 O O . ALA A 1 93 ? -25.649 3.952 -7.538 1.00 98.62 93 ALA A O 1
ATOM 704 N N . PHE A 1 94 ? -24.880 5.530 -6.137 1.00 98.88 94 PHE A N 1
ATOM 705 C CA . PHE A 1 94 ? -23.708 4.772 -5.683 1.00 98.88 94 PHE A CA 1
ATOM 706 C C . PHE A 1 94 ? -24.096 3.455 -4.997 1.00 98.88 94 PHE A C 1
ATOM 708 O O . PHE A 1 94 ? -23.564 2.401 -5.347 1.00 98.88 94 PHE A O 1
ATOM 715 N N . VAL A 1 95 ? -25.056 3.489 -4.066 1.00 98.81 95 VAL A N 1
ATOM 716 C CA . VAL A 1 95 ? -25.518 2.274 -3.372 1.00 98.81 95 VAL A CA 1
ATOM 717 C C . VAL A 1 95 ? -26.172 1.307 -4.352 1.00 98.81 95 VAL A C 1
ATOM 719 O O . VAL A 1 95 ? -25.868 0.119 -4.328 1.00 98.81 95 VAL A O 1
ATOM 722 N N . THR A 1 96 ? -27.024 1.804 -5.251 1.00 98.75 96 THR A N 1
ATOM 723 C CA . THR A 1 96 ? -27.669 0.970 -6.279 1.00 98.75 96 THR A CA 1
ATOM 724 C C . THR A 1 96 ? -26.628 0.321 -7.191 1.00 98.75 96 THR A C 1
ATOM 726 O O . THR A 1 96 ? -26.647 -0.893 -7.370 1.00 98.75 96 THR A O 1
ATOM 729 N N . PHE A 1 97 ? -25.642 1.092 -7.662 1.00 98.75 97 PHE A N 1
ATOM 730 C CA . PHE A 1 97 ? -24.523 0.577 -8.450 1.00 98.75 97 PHE A CA 1
ATOM 731 C C . PHE A 1 97 ? -23.756 -0.534 -7.718 1.00 98.75 97 PHE A C 1
ATOM 733 O O . PHE A 1 97 ? -23.444 -1.564 -8.319 1.00 98.75 97 PHE A O 1
ATOM 740 N N . GLY A 1 98 ? -23.476 -0.363 -6.423 1.00 98.75 98 GLY A N 1
ATOM 741 C CA . GLY A 1 98 ? -22.831 -1.397 -5.616 1.00 98.75 98 GLY A CA 1
ATOM 742 C C . GLY A 1 98 ? -23.672 -2.669 -5.488 1.00 98.75 98 GLY A C 1
ATOM 743 O O . GLY A 1 98 ? -23.140 -3.764 -5.664 1.00 98.75 98 GLY A O 1
ATOM 744 N N . GLN A 1 99 ? -24.981 -2.535 -5.249 1.00 98.69 99 GLN A N 1
ATOM 745 C CA . GLN A 1 99 ? -25.902 -3.667 -5.107 1.00 98.69 99 GLN A CA 1
ATOM 746 C C . GLN A 1 99 ? -26.038 -4.455 -6.417 1.00 98.69 99 GLN A C 1
ATOM 748 O O . GLN A 1 99 ? -25.876 -5.677 -6.415 1.00 98.69 99 GLN A O 1
ATOM 753 N N . ASP A 1 100 ? -26.242 -3.759 -7.539 1.00 98.50 100 ASP A N 1
ATOM 754 C CA . ASP A 1 100 ? -26.376 -4.365 -8.871 1.00 98.50 100 ASP A CA 1
ATOM 755 C C . ASP A 1 100 ? -25.119 -5.151 -9.274 1.00 98.50 100 ASP A C 1
ATOM 757 O O . ASP A 1 100 ? -25.199 -6.182 -9.944 1.00 98.50 100 ASP A O 1
ATOM 761 N N . ASN A 1 101 ? -23.949 -4.702 -8.811 1.00 98.19 101 ASN A N 1
ATOM 762 C CA . ASN A 1 101 ? -22.653 -5.314 -9.106 1.00 98.19 101 ASN A CA 1
ATOM 763 C C . ASN A 1 101 ? -22.092 -6.168 -7.958 1.00 98.19 101 ASN A C 1
ATOM 765 O O . ASN A 1 101 ? -20.921 -6.555 -8.010 1.00 98.19 101 ASN A O 1
ATOM 769 N N . LYS A 1 102 ? -22.912 -6.480 -6.941 1.00 98.06 102 LYS A N 1
ATOM 770 C CA . LYS A 1 102 ? -22.565 -7.337 -5.789 1.00 98.06 102 LYS A CA 1
ATOM 771 C C . LYS A 1 102 ? -21.262 -6.921 -5.091 1.00 98.06 102 LYS A C 1
ATOM 773 O O . LYS A 1 102 ? -20.442 -7.764 -4.726 1.00 98.06 102 LYS A O 1
ATOM 778 N N . GLN A 1 103 ? -21.050 -5.618 -4.963 1.00 98.56 103 GLN A N 1
ATOM 779 C CA . GLN A 1 103 ? -19.892 -5.042 -4.289 1.00 98.56 103 GLN A CA 1
ATOM 780 C C . GLN A 1 103 ? -20.128 -4.991 -2.780 1.00 98.56 103 GLN A C 1
ATOM 782 O O . GLN A 1 103 ? -21.255 -4.784 -2.346 1.00 98.56 103 GLN A O 1
ATOM 787 N N . PHE A 1 104 ? -19.057 -5.106 -1.995 1.00 98.75 104 PHE A N 1
ATOM 788 C CA . PHE A 1 104 ? -19.074 -4.724 -0.584 1.00 98.75 104 PHE A CA 1
ATOM 789 C C . PHE A 1 104 ? -19.012 -3.193 -0.466 1.00 98.75 104 PHE A C 1
ATOM 791 O O . PHE A 1 104 ? -18.001 -2.582 -0.837 1.00 98.75 104 PHE A O 1
ATOM 798 N N . ILE A 1 105 ? -20.090 -2.573 0.004 1.00 98.88 105 ILE A N 1
ATOM 799 C CA . ILE A 1 105 ? -20.332 -1.129 -0.082 1.00 98.88 105 ILE A CA 1
ATOM 800 C C . ILE A 1 105 ? -19.886 -0.428 1.200 1.00 98.88 105 ILE A C 1
ATOM 802 O O . ILE A 1 105 ? -20.412 -0.692 2.283 1.00 98.88 105 ILE A O 1
ATOM 806 N N . ILE A 1 106 ? -18.958 0.519 1.053 1.00 98.88 106 ILE A N 1
ATOM 807 C CA . ILE A 1 106 ? -18.465 1.373 2.134 1.00 98.88 106 ILE A CA 1
ATOM 808 C C . ILE A 1 106 ? -19.105 2.759 2.039 1.00 98.88 106 ILE A C 1
ATOM 810 O O . ILE A 1 106 ? -18.933 3.476 1.048 1.00 98.88 106 ILE A O 1
ATOM 814 N N . GLY A 1 107 ? -19.813 3.152 3.094 1.00 98.69 107 GLY A N 1
ATOM 815 C CA . GLY A 1 107 ? -20.280 4.514 3.290 1.00 98.69 107 GLY A CA 1
ATOM 816 C C . GLY A 1 107 ? -19.176 5.399 3.873 1.00 98.69 107 GLY A C 1
ATOM 817 O O . GLY A 1 107 ? -18.641 5.112 4.945 1.00 98.69 107 GLY A O 1
ATOM 818 N N . HIS A 1 108 ? -18.850 6.489 3.179 1.00 98.75 108 HIS A N 1
ATOM 819 C CA . HIS A 1 108 ? -17.758 7.396 3.535 1.00 98.75 108 HIS A CA 1
ATOM 820 C C . HIS A 1 108 ? -18.225 8.861 3.422 1.00 98.75 108 HIS A C 1
ATOM 822 O O . HIS A 1 108 ? -18.489 9.351 2.329 1.00 98.75 108 HIS A O 1
ATOM 828 N N . THR A 1 109 ? -18.388 9.611 4.513 1.00 98.75 109 THR A N 1
ATOM 829 C CA . THR A 1 109 ? -18.174 9.279 5.937 1.00 98.75 109 THR A CA 1
ATOM 830 C C . THR A 1 109 ? -19.177 10.053 6.804 1.00 98.75 109 THR A C 1
ATOM 832 O O . THR A 1 109 ? -19.696 11.088 6.379 1.00 98.75 109 THR A O 1
ATOM 835 N N . LEU A 1 110 ? -19.489 9.552 8.006 1.00 98.81 110 LEU A N 1
ATOM 836 C CA . LEU A 1 110 ? -20.524 10.138 8.868 1.00 98.81 110 LEU A CA 1
ATOM 837 C C . LEU A 1 110 ? -20.030 11.365 9.649 1.00 98.81 110 LEU A C 1
ATOM 839 O O . LEU A 1 110 ? -20.673 12.410 9.612 1.00 98.81 110 LEU A O 1
ATOM 843 N N . VAL A 1 111 ? -18.908 11.256 10.364 1.00 98.75 111 VAL A N 1
ATOM 844 C CA . VAL A 1 111 ? -18.378 12.338 11.206 1.00 98.75 111 VAL A CA 1
ATOM 845 C C . VAL A 1 111 ? -16.942 12.647 10.808 1.00 98.75 111 VAL A C 1
ATOM 847 O O . VAL A 1 111 ? -16.002 11.930 11.152 1.00 98.75 111 VAL A O 1
ATOM 850 N N . TRP A 1 112 ? -16.769 13.765 10.110 1.00 98.69 112 TRP A N 1
ATOM 851 C CA . TRP A 1 112 ? -15.467 14.275 9.698 1.00 98.69 112 TRP A CA 1
ATOM 852 C C . TRP A 1 112 ? -15.410 15.791 9.864 1.00 98.69 112 TRP A C 1
ATOM 854 O O . TRP A 1 112 ? -16.428 16.477 9.858 1.00 98.69 112 TRP A O 1
ATOM 864 N N . HIS A 1 113 ? -14.214 16.328 10.082 1.00 97.19 113 HIS A N 1
ATOM 865 C CA . HIS A 1 113 ? -14.020 17.759 10.313 1.00 97.19 113 HIS A CA 1
ATOM 866 C C . HIS A 1 113 ? -13.882 18.565 9.018 1.00 97.19 113 HIS A C 1
ATOM 868 O O . HIS A 1 113 ? -14.127 19.767 9.036 1.00 97.19 113 HIS A O 1
ATOM 874 N N . ASN A 1 114 ? -13.492 17.918 7.917 1.00 95.69 114 ASN A N 1
ATOM 875 C CA . ASN A 1 114 ? -13.523 18.512 6.584 1.00 95.69 114 ASN A CA 1
ATOM 876 C C . ASN A 1 114 ? -14.846 18.187 5.889 1.00 95.69 114 ASN A C 1
ATOM 878 O O . ASN A 1 114 ? -15.580 17.291 6.311 1.00 95.69 114 ASN A O 1
ATOM 882 N N . GLN A 1 115 ? -15.135 18.935 4.820 1.00 97.12 115 GLN A N 1
ATOM 883 C CA . GLN A 1 115 ? -16.300 18.731 3.950 1.00 97.12 115 GLN A CA 1
ATOM 884 C C . GLN A 1 115 ? -17.619 18.580 4.733 1.00 97.12 115 GLN A C 1
ATOM 886 O O . GLN A 1 115 ? -18.501 17.796 4.380 1.00 97.12 115 GLN A O 1
ATOM 891 N N . THR A 1 116 ? -17.726 19.329 5.837 1.00 98.38 116 THR A N 1
ATOM 892 C CA . THR A 1 116 ? -18.905 19.433 6.699 1.00 98.38 116 THR A CA 1
ATOM 893 C C . THR A 1 116 ? -19.272 20.910 6.801 1.00 98.38 116 THR A C 1
ATOM 895 O O . THR A 1 116 ? -18.454 21.686 7.298 1.00 98.38 116 THR A O 1
ATOM 898 N N . PRO A 1 117 ? -20.455 21.328 6.322 1.00 97.62 117 PRO A N 1
ATOM 899 C CA . PRO A 1 117 ? -20.825 22.737 6.269 1.00 97.62 117 PRO A CA 1
ATOM 900 C C . PRO A 1 117 ? -20.851 23.413 7.643 1.00 97.62 117 PRO A C 1
ATOM 902 O O . PRO A 1 117 ? -21.317 22.829 8.621 1.00 97.62 117 PRO A O 1
ATOM 905 N N . ASP A 1 118 ? -20.473 24.691 7.698 1.00 95.69 118 ASP A N 1
ATOM 906 C CA . ASP A 1 118 ? -20.390 25.462 8.949 1.00 95.69 118 ASP A CA 1
ATOM 907 C C . ASP A 1 118 ? -21.709 25.518 9.743 1.00 95.69 118 ASP A C 1
ATOM 909 O O . ASP A 1 118 ? -21.696 25.641 10.970 1.00 95.69 118 ASP A O 1
ATOM 913 N N . TRP A 1 119 ? -22.862 25.391 9.076 1.00 96.44 119 TRP A N 1
ATOM 914 C CA . TRP A 1 119 ? -24.178 25.395 9.729 1.00 96.44 119 TRP A CA 1
ATOM 915 C C . TRP A 1 119 ? -24.413 24.160 10.620 1.00 96.44 119 TRP A C 1
ATOM 917 O O . TRP A 1 119 ? -25.274 24.186 11.504 1.00 96.44 119 TRP A O 1
ATOM 927 N N . PHE A 1 120 ? -23.631 23.083 10.457 1.00 97.75 120 PHE A N 1
ATOM 928 C CA . PHE A 1 120 ? -23.656 21.959 11.398 1.00 97.75 120 PHE A CA 1
ATOM 929 C C . PHE A 1 120 ? -23.297 22.423 12.808 1.00 97.75 120 PHE A C 1
ATOM 931 O O . PHE A 1 120 ? -23.884 21.937 13.773 1.00 97.75 120 PHE A O 1
ATOM 938 N N . PHE A 1 121 ? -22.403 23.401 12.926 1.00 97.81 121 PHE A N 1
ATOM 939 C CA . PHE A 1 121 ? -21.815 23.823 14.195 1.00 97.81 121 PHE A CA 1
ATOM 940 C C . PHE A 1 121 ? -22.413 25.113 14.749 1.00 97.81 121 PHE A C 1
ATOM 942 O O . PHE A 1 121 ? -22.266 25.384 15.938 1.00 97.81 121 PHE A O 1
ATOM 949 N N . ASN A 1 122 ? -23.096 25.893 13.910 1.00 96.62 122 ASN A N 1
ATOM 950 C CA . ASN A 1 122 ? -23.632 27.200 14.273 1.00 96.62 122 ASN A CA 1
ATOM 951 C C . ASN A 1 122 ? -25.163 27.238 14.168 1.00 96.62 122 ASN A C 1
ATOM 953 O O . ASN A 1 122 ? -25.757 26.563 13.327 1.00 96.62 122 ASN A O 1
ATOM 957 N N . ASP A 1 123 ? -25.808 28.006 15.042 1.00 92.94 123 ASP A N 1
ATOM 958 C CA . ASP A 1 123 ? -27.244 28.278 14.993 1.00 92.94 123 ASP A CA 1
ATOM 959 C C . ASP A 1 123 ? -27.616 29.244 13.849 1.00 92.94 123 ASP A C 1
ATOM 961 O O . ASP A 1 123 ? -26.768 29.706 13.080 1.00 92.94 123 ASP A O 1
ATOM 965 N N . ALA A 1 124 ? -28.908 29.561 13.720 1.00 90.88 124 ALA A N 1
ATOM 966 C CA . ALA A 1 124 ? -29.412 30.456 12.676 1.00 90.88 124 ALA A CA 1
ATOM 967 C C . ALA A 1 124 ? -28.896 31.905 12.800 1.00 90.88 124 ALA A C 1
ATOM 969 O O . ALA A 1 124 ? -29.020 32.682 11.854 1.00 90.88 124 ALA A O 1
ATOM 970 N N . GLN A 1 125 ? -28.327 32.275 13.949 1.00 91.88 125 GLN A N 1
ATOM 971 C CA . GLN A 1 125 ? -27.715 33.574 14.216 1.00 91.88 125 GLN A CA 1
ATOM 972 C C . GLN A 1 125 ? -26.186 33.537 14.046 1.00 91.88 125 GLN A C 1
ATOM 974 O O . GLN A 1 125 ? -25.522 34.544 14.293 1.00 91.88 125 GLN A O 1
ATOM 979 N N . GLY A 1 126 ? -25.621 32.402 13.623 1.00 92.44 126 GLY A N 1
ATOM 980 C CA . GLY A 1 126 ? -24.186 32.220 13.422 1.00 92.44 126 GLY A CA 1
ATOM 981 C C . GLY A 1 126 ? -23.394 32.007 14.713 1.00 92.44 126 GLY A C 1
ATOM 982 O O . GLY A 1 126 ? -22.168 32.091 14.682 1.00 92.44 126 GLY A O 1
ATOM 983 N N . LYS A 1 127 ? -24.054 31.744 15.849 1.00 95.38 127 LYS A N 1
ATOM 984 C CA . LYS A 1 127 ? -23.369 31.433 17.110 1.00 95.38 127 LYS A CA 1
ATOM 985 C C . LYS A 1 127 ? -23.102 29.931 17.225 1.00 95.38 127 LYS A C 1
ATOM 987 O O . LYS A 1 127 ? -23.936 29.145 16.777 1.00 95.38 127 LYS A O 1
ATOM 992 N N . PRO A 1 128 ? -22.001 29.507 17.873 1.00 96.81 128 PRO A N 1
ATOM 993 C CA . PRO A 1 128 ? -21.751 28.094 18.129 1.00 96.81 128 PRO A CA 1
ATOM 994 C C . PRO A 1 128 ? -22.909 27.441 18.892 1.00 96.81 128 PRO A C 1
ATOM 996 O O . PRO A 1 128 ? -23.380 27.978 19.898 1.00 96.81 128 PRO A O 1
ATOM 999 N N . LYS A 1 129 ? -23.353 26.273 18.426 1.00 96.06 129 LYS A N 1
ATOM 1000 C CA . LYS A 1 129 ? -24.370 25.460 19.103 1.00 96.06 129 LYS A CA 1
ATOM 1001 C C . LYS A 1 129 ? -23.870 25.002 20.477 1.00 96.06 129 LYS A C 1
ATOM 1003 O O . LYS A 1 129 ? -22.677 24.768 20.666 1.00 96.06 129 LYS A O 1
ATOM 1008 N N . SER A 1 130 ? -24.795 24.828 21.427 1.00 95.69 130 SER A N 1
ATOM 1009 C CA . SER A 1 130 ? -24.472 24.177 22.703 1.00 95.69 130 SER A CA 1
ATOM 1010 C C . SER A 1 130 ? -24.071 22.716 22.478 1.00 95.69 130 SER A C 1
ATOM 1012 O O . SER A 1 130 ? -24.395 22.120 21.446 1.00 95.69 130 SER A O 1
ATOM 1014 N N . ARG A 1 131 ? -23.416 22.107 23.471 1.00 95.25 131 ARG A N 1
ATOM 1015 C CA . ARG A 1 131 ? -23.050 20.687 23.422 1.00 95.25 131 ARG A CA 1
ATOM 1016 C C . ARG A 1 131 ? -24.274 19.798 23.165 1.00 95.25 131 ARG A C 1
ATOM 1018 O O . ARG A 1 131 ? -24.212 18.894 22.341 1.00 95.25 131 ARG A O 1
ATOM 1025 N N . GLU A 1 132 ? -25.395 20.060 23.829 1.00 96.44 132 GLU A N 1
ATOM 1026 C CA . GLU A 1 132 ? -26.641 19.291 23.690 1.00 96.44 132 GLU A CA 1
ATOM 1027 C C . GLU A 1 132 ? -27.193 19.393 22.265 1.00 96.44 132 GLU A C 1
ATOM 1029 O O . GLU A 1 132 ? -27.559 18.382 21.664 1.00 96.44 132 GLU A O 1
ATOM 1034 N N . ALA A 1 133 ? -27.183 20.600 21.694 1.00 96.81 133 ALA A N 1
ATOM 1035 C CA . ALA A 1 133 ? -27.581 20.821 20.309 1.00 96.81 133 ALA A CA 1
ATOM 1036 C C . ALA A 1 133 ? -26.628 20.132 19.316 1.00 96.81 133 ALA A C 1
ATOM 1038 O O . ALA A 1 133 ? -27.075 19.666 18.271 1.00 96.81 133 ALA A O 1
ATOM 1039 N N . MET A 1 134 ? -25.336 20.010 19.638 1.00 97.75 134 MET A N 1
ATOM 1040 C CA . MET A 1 134 ? -24.371 19.258 18.828 1.00 97.75 134 MET A CA 1
ATOM 1041 C C . MET A 1 134 ? -24.565 17.744 18.901 1.00 97.75 134 MET A C 1
ATOM 1043 O O . MET A 1 134 ? -24.448 17.069 17.877 1.00 97.75 134 MET A O 1
ATOM 1047 N N . VAL A 1 135 ? -24.893 17.208 20.080 1.00 98.44 135 VAL A N 1
ATOM 1048 C CA . VAL A 1 135 ? -25.264 15.795 20.242 1.00 98.44 135 VAL A CA 1
ATOM 1049 C C . VAL A 1 135 ? -26.500 15.483 19.398 1.00 98.44 135 VAL A C 1
ATOM 1051 O O . VAL A 1 135 ? -26.494 14.500 18.659 1.00 98.44 135 VAL A O 1
ATOM 1054 N N . GLU A 1 136 ? -27.523 16.340 19.447 1.00 98.19 136 GLU A N 1
ATOM 1055 C CA . GLU A 1 136 ? -28.735 16.174 18.638 1.00 98.19 136 GLU A CA 1
ATOM 1056 C C . GLU A 1 136 ? -28.462 16.335 17.137 1.00 98.19 136 GLU A C 1
ATOM 1058 O O . GLU A 1 136 ? -28.934 15.529 16.337 1.00 98.19 136 GLU A O 1
ATOM 1063 N N . GLN A 1 137 ? -27.638 17.311 16.740 1.00 98.12 137 GLN A N 1
ATOM 1064 C CA . GLN A 1 137 ? -27.221 17.486 15.347 1.00 98.12 137 GLN A CA 1
ATOM 1065 C C . GLN A 1 137 ? -26.528 16.228 14.806 1.00 98.12 137 GLN A C 1
ATOM 1067 O O . GLN A 1 137 ? -26.836 15.786 13.699 1.00 98.12 137 GLN A O 1
ATOM 1072 N N . MET A 1 138 ? -25.604 15.642 15.577 1.00 98.75 138 MET A N 1
ATOM 1073 C CA . MET A 1 138 ? -24.921 14.403 15.202 1.00 98.75 138 MET A CA 1
ATOM 1074 C C . MET A 1 138 ? -25.899 13.227 15.133 1.00 98.75 138 MET A C 1
ATOM 1076 O O . MET A 1 138 ? -25.891 12.490 14.149 1.00 98.75 138 MET A O 1
ATOM 1080 N N . ARG A 1 139 ? -26.752 13.061 16.152 1.00 98.75 139 ARG A N 1
ATOM 1081 C CA . ARG A 1 139 ? -27.758 11.992 16.215 1.00 98.75 139 ARG A CA 1
ATOM 1082 C C . ARG A 1 139 ? -28.681 12.036 15.001 1.00 98.75 139 ARG A C 1
ATOM 1084 O O . ARG A 1 139 ? -28.808 11.030 14.312 1.00 98.75 139 ARG A O 1
ATOM 1091 N N . SER A 1 140 ? -29.284 13.195 14.738 1.00 98.56 140 SER A N 1
ATOM 1092 C CA . SER A 1 140 ? -30.231 13.415 13.642 1.00 98.56 140 SER A CA 1
ATOM 1093 C C . SER A 1 140 ? -29.583 13.199 12.272 1.00 98.56 140 SER A C 1
ATOM 1095 O O . SER A 1 140 ? -30.157 12.533 11.408 1.00 98.56 140 SER A O 1
ATOM 1097 N N . TYR A 1 141 ? -28.347 13.679 12.080 1.00 98.75 141 TYR A N 1
ATOM 1098 C CA . TYR A 1 141 ? -27.605 13.446 10.841 1.00 98.75 141 TYR A CA 1
ATOM 1099 C C . TYR A 1 141 ? -27.297 11.957 10.626 1.00 98.75 141 TYR A C 1
ATOM 1101 O O . TYR A 1 141 ? -27.586 11.424 9.555 1.00 98.75 141 TYR A O 1
ATOM 1109 N N . ILE A 1 142 ? -26.768 11.263 11.642 1.00 98.88 142 ILE A N 1
ATOM 1110 C CA . ILE A 1 142 ? -26.449 9.830 11.547 1.00 98.88 142 ILE A CA 1
ATOM 1111 C C . ILE A 1 142 ? -27.718 8.996 11.343 1.00 98.88 142 ILE A C 1
ATOM 1113 O O . ILE A 1 142 ? -27.717 8.104 10.499 1.00 98.88 142 ILE A O 1
ATOM 1117 N N . GLU A 1 143 ? -28.806 9.295 12.054 1.00 98.75 143 GLU A N 1
ATOM 1118 C CA . GLU A 1 143 ? -30.104 8.648 11.839 1.00 98.75 143 GLU A CA 1
ATOM 1119 C C . GLU A 1 143 ? -30.565 8.798 10.390 1.00 98.75 143 GLU A C 1
ATOM 1121 O O . GLU A 1 143 ? -30.918 7.812 9.743 1.00 98.75 143 GLU A O 1
ATOM 1126 N N . THR A 1 144 ? -30.513 10.019 9.862 1.00 98.69 144 THR A N 1
ATOM 1127 C CA . THR A 1 144 ? -31.002 10.312 8.515 1.00 98.69 144 THR A CA 1
ATOM 1128 C C . THR A 1 144 ? -30.140 9.643 7.442 1.00 98.69 144 THR A C 1
ATOM 1130 O O . THR A 1 144 ? -30.673 9.049 6.507 1.00 98.69 144 THR A O 1
ATOM 1133 N N . VAL A 1 145 ? -28.810 9.701 7.570 1.00 98.69 145 VAL A N 1
ATOM 1134 C CA . VAL A 1 145 ? -27.880 9.169 6.562 1.00 98.69 145 VAL A CA 1
ATOM 1135 C C . VAL A 1 145 ? -27.695 7.661 6.701 1.00 98.69 145 VAL A C 1
ATOM 1137 O O . VAL A 1 145 ? -27.977 6.919 5.761 1.00 98.69 145 VAL A O 1
ATOM 1140 N N . ALA A 1 146 ? -27.247 7.181 7.862 1.00 98.56 146 ALA A N 1
ATOM 1141 C CA . ALA A 1 146 ? -26.975 5.761 8.062 1.00 98.56 146 ALA A CA 1
ATOM 1142 C C . ALA A 1 146 ? -28.277 4.941 8.065 1.00 98.56 146 ALA A C 1
ATOM 1144 O O . ALA A 1 146 ? -28.321 3.856 7.484 1.00 98.56 146 ALA A O 1
ATOM 1145 N N . GLY A 1 147 ? -29.361 5.489 8.632 1.00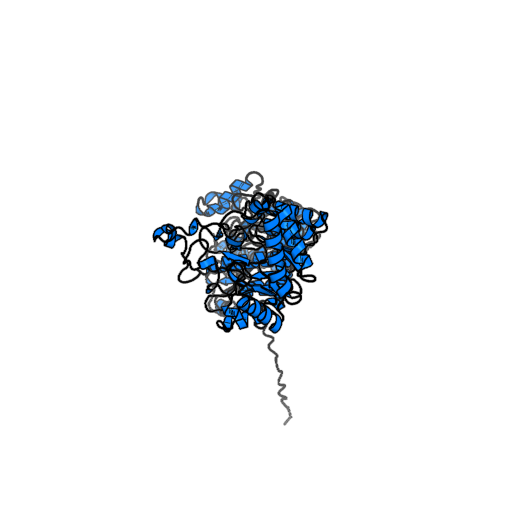 98.50 147 GLY A N 1
ATOM 1146 C CA . GLY A 1 147 ? -30.678 4.851 8.634 1.00 98.50 147 GLY A CA 1
ATOM 1147 C C . GLY A 1 147 ? -31.291 4.703 7.239 1.00 98.50 147 GLY A C 1
ATOM 1148 O O . GLY A 1 147 ? -31.899 3.670 6.959 1.00 98.50 147 GLY A O 1
ATOM 1149 N N . ARG A 1 148 ? -31.070 5.662 6.323 1.00 98.56 148 ARG A N 1
ATOM 1150 C CA . ARG A 1 148 ? -31.528 5.566 4.920 1.00 98.56 148 ARG A CA 1
ATOM 1151 C C . ARG A 1 148 ? -30.956 4.347 4.194 1.00 98.56 148 ARG A C 1
ATOM 1153 O O . ARG A 1 148 ? -31.641 3.756 3.359 1.00 98.56 148 ARG A O 1
ATOM 1160 N N . TYR A 1 149 ? -29.714 3.976 4.501 1.00 98.56 149 TYR A N 1
ATOM 1161 C CA . TYR A 1 149 ? -28.994 2.890 3.830 1.00 98.56 149 TYR A CA 1
ATOM 1162 C C . TYR A 1 149 ? -28.860 1.622 4.681 1.00 98.56 149 TYR A C 1
ATOM 1164 O O . TYR A 1 149 ? -28.067 0.734 4.357 1.00 98.56 149 TYR A O 1
ATOM 1172 N N . LYS A 1 150 ? -29.647 1.506 5.755 1.00 96.69 150 LYS A N 1
ATOM 1173 C CA . LYS A 1 150 ? -29.690 0.319 6.610 1.00 96.69 150 LYS A CA 1
ATOM 1174 C C . LYS A 1 150 ? -29.950 -0.946 5.780 1.00 96.69 150 LYS A C 1
ATOM 1176 O O . LYS A 1 150 ? -30.936 -1.027 5.050 1.00 96.69 150 LYS A O 1
ATOM 1181 N N . GLY A 1 151 ? -29.060 -1.933 5.903 1.00 96.06 151 GLY A N 1
ATOM 1182 C CA . GLY A 1 151 ? -29.120 -3.196 5.153 1.00 96.06 151 GLY A CA 1
ATOM 1183 C C . GLY A 1 151 ? -28.729 -3.091 3.673 1.00 96.06 151 GLY A C 1
ATOM 1184 O O . GLY A 1 151 ? -28.873 -4.066 2.941 1.00 96.06 151 GLY A O 1
ATOM 1185 N N . ARG A 1 152 ? -28.263 -1.920 3.221 1.00 98.12 152 ARG A N 1
ATOM 1186 C CA . ARG A 1 152 ? -27.796 -1.675 1.846 1.00 98.12 152 ARG A CA 1
ATOM 1187 C C . ARG A 1 152 ? -26.343 -1.214 1.781 1.00 98.12 152 ARG A C 1
ATOM 1189 O O . ARG A 1 152 ? -25.742 -1.323 0.726 1.00 98.12 152 ARG A O 1
ATOM 1196 N N . VAL A 1 153 ? -25.804 -0.682 2.876 1.00 98.50 153 VAL A N 1
ATOM 1197 C CA . VAL A 1 153 ? -24.379 -0.385 3.061 1.00 98.50 153 VAL A CA 1
ATOM 1198 C C . VAL A 1 153 ? -23.808 -1.394 4.055 1.00 98.50 153 VAL A C 1
ATOM 1200 O O . VAL A 1 153 ? -24.368 -1.578 5.142 1.00 98.50 153 VAL A O 1
ATOM 1203 N N . ASP A 1 154 ? -22.707 -2.041 3.674 1.00 98.69 154 ASP A N 1
ATOM 1204 C CA . ASP A 1 154 ? -22.089 -3.120 4.448 1.00 98.69 154 ASP A CA 1
ATOM 1205 C C . ASP A 1 154 ? -21.208 -2.590 5.580 1.00 98.69 154 ASP A C 1
ATOM 1207 O O . ASP A 1 154 ? -21.139 -3.200 6.650 1.00 98.69 154 ASP A O 1
ATOM 1211 N N . ALA A 1 155 ? -20.593 -1.417 5.388 1.00 98.81 155 ALA A N 1
ATOM 1212 C CA . ALA A 1 155 ? -19.830 -0.748 6.434 1.00 98.81 155 ALA A CA 1
ATOM 1213 C C . ALA A 1 155 ? -19.838 0.783 6.342 1.00 98.81 155 ALA A C 1
ATOM 1215 O O . ALA A 1 155 ? -19.951 1.347 5.256 1.00 98.81 155 ALA A O 1
ATOM 1216 N N . TRP A 1 156 ? -19.649 1.454 7.478 1.00 98.88 156 TRP A N 1
ATOM 1217 C CA . TRP A 1 156 ? -19.496 2.907 7.575 1.00 98.88 156 TRP A CA 1
ATOM 1218 C C . TRP A 1 156 ? -18.142 3.296 8.154 1.00 98.88 156 TRP A C 1
ATOM 1220 O O . TRP A 1 156 ? -17.782 2.851 9.245 1.00 98.88 156 TRP A O 1
ATOM 1230 N N . ASP A 1 157 ? -17.472 4.245 7.504 1.00 98.88 157 ASP A N 1
ATOM 1231 C CA . ASP A 1 157 ? -16.473 5.080 8.167 1.00 98.88 157 ASP A CA 1
ATOM 1232 C C . ASP A 1 157 ? -17.220 6.063 9.079 1.00 98.88 157 ASP A C 1
ATOM 1234 O O . ASP A 1 157 ? -17.715 7.107 8.636 1.00 98.88 157 ASP A O 1
ATOM 1238 N N . VAL A 1 158 ? -17.367 5.695 10.355 1.00 98.94 158 VAL A N 1
ATOM 1239 C CA . VAL A 1 158 ? -18.187 6.434 11.326 1.00 98.94 158 VAL A CA 1
ATOM 1240 C C . VAL A 1 158 ? -17.511 7.736 11.728 1.00 98.94 158 VAL A C 1
ATOM 1242 O O . VAL A 1 158 ? -18.136 8.792 11.688 1.00 98.94 158 VAL A O 1
ATOM 1245 N N . VAL A 1 159 ? -16.235 7.665 12.107 1.00 98.94 159 VAL A N 1
ATOM 1246 C CA . VAL A 1 159 ? -15.416 8.835 12.438 1.00 98.94 159 VAL A CA 1
ATOM 1247 C C . VAL A 1 159 ? -14.146 8.789 11.601 1.00 98.94 159 VAL A C 1
ATOM 1249 O O . VAL A 1 159 ? -13.461 7.764 11.578 1.00 98.94 159 VAL A O 1
ATOM 1252 N N . ASN A 1 160 ? -13.828 9.909 10.955 1.00 98.88 160 ASN A N 1
ATOM 1253 C CA . ASN A 1 160 ? -12.637 10.063 10.127 1.00 98.88 160 ASN A CA 1
ATOM 1254 C C . ASN A 1 160 ? -11.663 11.082 10.756 1.00 98.88 160 ASN A C 1
ATOM 1256 O O . ASN A 1 160 ? -12.049 12.204 11.096 1.00 98.88 160 ASN A O 1
ATOM 1260 N N . GLU A 1 161 ? -10.390 10.706 10.890 1.00 98.50 161 GLU A N 1
ATOM 1261 C CA . GLU A 1 161 ? -9.254 11.607 11.161 1.00 98.50 161 GLU A CA 1
ATOM 1262 C C . GLU A 1 161 ? -9.326 12.464 12.438 1.00 98.50 161 GLU A C 1
ATOM 1264 O O . GLU A 1 161 ? -9.036 13.669 12.414 1.00 98.50 161 GLU A O 1
ATOM 1269 N N . VAL A 1 162 ? -9.712 11.869 13.570 1.00 98.38 162 VAL A N 1
ATOM 1270 C CA . VAL A 1 162 ? -9.859 12.601 14.842 1.00 98.38 162 VAL A CA 1
ATOM 1271 C C . VAL A 1 162 ? -8.608 12.558 15.729 1.00 98.38 162 VAL A C 1
ATOM 1273 O O . VAL A 1 162 ? -8.459 13.405 16.610 1.00 98.38 162 VAL A O 1
ATOM 1276 N N . VAL A 1 163 ? -7.691 11.610 15.515 1.00 98.69 163 VAL A N 1
ATOM 1277 C CA . VAL A 1 163 ? -6.446 11.493 16.293 1.00 98.69 163 VAL A CA 1
ATOM 1278 C C . VAL A 1 163 ? -5.324 12.279 15.608 1.00 98.69 163 VAL A C 1
ATOM 1280 O O . VAL A 1 163 ? -5.153 12.227 14.390 1.00 98.69 163 VAL A O 1
ATOM 1283 N N . ASP A 1 164 ? -4.565 13.060 16.376 1.00 98.31 164 ASP A N 1
ATOM 1284 C CA . ASP A 1 164 ? -3.456 13.863 15.859 1.00 98.31 164 ASP A CA 1
ATOM 1285 C C . ASP A 1 164 ? -2.167 13.035 15.754 1.00 98.31 164 ASP A C 1
ATOM 1287 O O . ASP A 1 164 ? -2.059 11.913 16.253 1.00 98.31 164 ASP A O 1
ATOM 1291 N N . ASN A 1 165 ? -1.155 13.579 15.083 1.00 97.06 165 ASN A N 1
ATOM 1292 C CA . ASN A 1 165 ? 0.122 12.908 14.870 1.00 97.06 165 ASN A CA 1
ATOM 1293 C C . ASN A 1 165 ? 0.868 12.598 16.179 1.00 97.06 165 ASN A C 1
ATOM 1295 O O . ASN A 1 165 ? 1.676 11.671 16.192 1.00 97.06 165 ASN A O 1
ATOM 1299 N N . ASP A 1 166 ? 0.609 13.327 17.266 1.00 97.81 166 ASP A N 1
ATOM 1300 C CA . ASP A 1 166 ? 1.168 13.069 18.601 1.00 97.81 166 ASP A CA 1
ATOM 1301 C C . ASP A 1 166 ? 0.360 12.037 19.415 1.00 97.81 166 ASP A C 1
ATOM 1303 O O . ASP A 1 166 ? 0.774 11.641 20.503 1.00 97.81 166 ASP A O 1
ATOM 1307 N N . GLY A 1 167 ? -0.764 11.555 18.876 1.00 98.38 167 GLY A N 1
ATOM 1308 C CA . GLY A 1 167 ? -1.656 10.607 19.533 1.00 98.38 167 GLY A CA 1
ATOM 1309 C C . GLY A 1 167 ? -2.714 11.245 20.434 1.00 98.38 167 GLY A C 1
ATOM 1310 O O . GLY A 1 167 ? -3.498 10.505 21.033 1.00 98.38 167 GLY A O 1
ATOM 1311 N N . SER A 1 168 ? -2.773 12.573 20.553 1.00 98.62 168 SER A N 1
ATOM 1312 C CA . SER A 1 168 ? -3.877 13.300 21.194 1.00 98.62 168 SER A CA 1
ATOM 1313 C C . SER A 1 168 ? -5.098 13.402 20.262 1.00 98.62 168 SER A C 1
ATOM 1315 O O . SER A 1 168 ? -5.070 12.920 19.130 1.00 98.62 168 SER A O 1
ATOM 1317 N N . TYR A 1 169 ? -6.203 13.991 20.726 1.00 98.56 169 TYR A N 1
ATOM 1318 C CA . TYR A 1 169 ? -7.313 14.341 19.835 1.00 98.56 169 TYR A CA 1
ATOM 1319 C C . TYR A 1 169 ? -7.027 15.656 19.112 1.00 98.56 169 TYR A C 1
ATOM 1321 O O . TYR A 1 169 ? -6.742 16.674 19.751 1.00 98.56 169 TYR A O 1
ATOM 1329 N N . ARG A 1 170 ? -7.219 15.660 17.789 1.00 97.12 170 ARG A N 1
ATOM 1330 C CA . ARG A 1 170 ? -7.197 16.878 16.975 1.00 97.12 170 ARG A CA 1
ATOM 1331 C C . ARG A 1 170 ? -8.282 17.827 17.465 1.00 97.12 170 ARG A C 1
ATOM 1333 O O . ARG A 1 170 ? -9.440 17.436 17.614 1.00 97.12 170 ARG A O 1
ATOM 1340 N N . GLN A 1 171 ? -7.937 19.099 17.639 1.00 96.88 171 GLN A N 1
ATOM 1341 C CA . GLN A 1 171 ? -8.870 20.150 18.067 1.00 96.88 171 GLN A CA 1
ATOM 1342 C C . GLN A 1 171 ? -9.763 20.627 16.905 1.00 96.88 171 GLN A C 1
ATOM 1344 O O . GLN A 1 171 ? -9.757 21.800 16.519 1.00 96.88 171 GLN A O 1
ATOM 1349 N N . THR A 1 172 ? -10.504 19.685 16.321 1.00 96.62 172 THR A N 1
ATOM 1350 C CA . THR A 1 172 ? -11.449 19.896 15.217 1.00 96.62 172 THR A CA 1
ATOM 1351 C C . THR A 1 172 ? -12.683 20.676 15.670 1.00 96.62 172 THR A C 1
ATOM 1353 O O . THR A 1 172 ? -12.949 20.788 16.868 1.00 96.62 172 THR A O 1
ATOM 1356 N N . THR A 1 173 ? -13.475 21.181 14.719 1.00 95.38 173 THR A N 1
ATOM 1357 C CA . THR A 1 173 ? -14.754 21.847 15.016 1.00 95.38 173 THR A CA 1
ATOM 1358 C C . THR A 1 173 ? -15.686 20.938 15.820 1.00 95.38 173 THR A C 1
ATOM 1360 O O . THR A 1 173 ? -16.252 21.380 16.812 1.00 95.38 173 THR A O 1
ATOM 1363 N N . TRP A 1 174 ? -15.748 19.643 15.484 1.00 97.69 174 TRP A N 1
ATOM 1364 C CA . TRP A 1 174 ? -16.488 18.637 16.252 1.00 97.69 174 TRP A CA 1
ATOM 1365 C C . TRP A 1 174 ? -15.983 18.488 17.691 1.00 97.69 174 TRP A C 1
ATOM 1367 O O . TRP A 1 174 ? -16.772 18.578 18.627 1.00 97.69 174 TRP A O 1
ATOM 1377 N N . VAL A 1 175 ? -14.674 18.291 17.885 1.00 97.81 175 VAL A N 1
ATOM 1378 C CA . VAL A 1 175 ? -14.090 18.086 19.224 1.00 97.81 175 VAL A CA 1
ATOM 1379 C C . VAL A 1 175 ? -14.278 19.322 20.101 1.00 97.81 175 VAL A C 1
ATOM 1381 O O . VAL A 1 175 ? -14.664 19.190 21.260 1.00 97.81 175 VAL A O 1
ATOM 1384 N N . LYS A 1 176 ? -14.084 20.524 19.546 1.00 97.06 176 LYS A N 1
ATOM 1385 C CA . LYS A 1 176 ? -14.328 21.789 20.254 1.00 97.06 176 LYS A CA 1
ATOM 1386 C C . LYS A 1 176 ? -15.796 21.956 20.638 1.00 97.06 176 LYS A C 1
ATOM 1388 O O . LYS A 1 176 ? -16.075 22.364 21.758 1.00 97.06 176 LYS A O 1
ATOM 1393 N N . ALA A 1 177 ? -16.718 21.617 19.738 1.00 95.06 177 ALA A N 1
ATOM 1394 C CA . ALA A 1 177 ? -18.149 21.784 19.975 1.00 95.06 177 ALA A CA 1
ATOM 1395 C C . ALA A 1 177 ? -18.707 20.777 21.004 1.00 95.06 177 ALA A C 1
ATOM 1397 O O . ALA A 1 177 ? -19.628 21.102 21.748 1.00 95.06 177 ALA A O 1
ATOM 1398 N N . PHE A 1 178 ? -18.118 19.580 21.099 1.00 96.06 178 PHE A N 1
ATOM 1399 C CA . PHE A 1 178 ? -18.412 18.620 22.173 1.00 96.06 178 PHE A CA 1
ATOM 1400 C C . PHE A 1 178 ? -17.657 18.920 23.478 1.00 96.06 178 PHE A C 1
ATOM 1402 O O . PHE A 1 178 ? -18.069 18.473 24.546 1.00 96.06 178 PHE A O 1
ATOM 1409 N N . GLY A 1 179 ? -16.531 19.633 23.400 1.00 94.62 179 GLY A N 1
ATOM 1410 C CA . GLY A 1 179 ? -15.602 19.862 24.511 1.00 94.62 179 GLY A CA 1
ATOM 1411 C C . GLY A 1 179 ? -14.711 18.658 24.852 1.00 94.62 179 GLY A C 1
ATOM 1412 O O . GLY A 1 179 ? -13.802 18.784 25.668 1.00 94.62 179 GLY A O 1
ATOM 1413 N N . SER A 1 180 ? -14.938 17.493 24.235 1.00 96.88 180 SER A N 1
ATOM 1414 C CA . SER A 1 180 ? -14.170 16.267 24.465 1.00 96.88 180 SER A CA 1
ATOM 1415 C C . SER A 1 180 ? -14.179 15.361 23.234 1.00 96.88 180 SER A C 1
ATOM 1417 O O . SER A 1 180 ? -15.233 15.071 22.665 1.00 96.88 180 SER A O 1
ATOM 1419 N N . GLY A 1 181 ? -12.997 14.875 22.840 1.00 98.00 181 GLY A N 1
ATOM 1420 C CA . GLY A 1 181 ? -12.861 13.919 21.740 1.00 98.00 181 GLY A CA 1
ATOM 1421 C C . GLY A 1 181 ? -13.457 12.552 22.067 1.00 98.00 181 GLY A C 1
ATOM 1422 O O . GLY A 1 181 ? -14.157 11.987 21.232 1.00 98.00 181 GLY A O 1
ATOM 1423 N N . ASP A 1 182 ? -13.266 12.063 23.297 1.00 98.50 182 ASP A N 1
ATOM 1424 C CA . ASP A 1 182 ? -13.864 10.796 23.737 1.00 98.50 182 ASP A CA 1
ATOM 1425 C C . ASP A 1 182 ? -15.393 10.863 23.679 1.00 98.50 182 ASP A C 1
ATOM 1427 O O . ASP A 1 182 ? -16.031 9.950 23.165 1.00 98.50 182 ASP A O 1
ATOM 1431 N N . ASP A 1 183 ? -15.984 11.950 24.178 1.00 98.06 183 ASP A N 1
ATOM 1432 C CA . ASP A 1 183 ? -17.439 12.135 24.200 1.00 98.06 183 ASP A CA 1
ATOM 1433 C C . ASP A 1 183 ? -18.030 12.159 22.782 1.00 98.06 183 ASP A C 1
ATOM 1435 O O . ASP A 1 183 ? -19.000 11.457 22.485 1.00 98.06 183 ASP A O 1
ATOM 1439 N N . MET A 1 184 ? -17.373 12.886 21.875 1.00 98.50 184 MET A N 1
ATOM 1440 C CA . MET A 1 184 ? -17.743 12.957 20.463 1.00 98.50 184 MET A CA 1
ATOM 1441 C C . MET A 1 184 ? -17.723 11.574 19.793 1.00 98.50 184 MET A C 1
ATOM 1443 O O . MET A 1 184 ? -18.719 11.159 19.196 1.00 98.50 184 MET A O 1
ATOM 1447 N N . VAL A 1 185 ? -16.628 10.819 19.942 1.00 98.81 185 VAL A N 1
ATOM 1448 C CA . VAL A 1 185 ? -16.486 9.491 19.321 1.00 98.81 185 VAL A CA 1
ATOM 1449 C C . VAL A 1 185 ? -17.474 8.487 19.925 1.00 98.81 185 VAL A C 1
ATOM 1451 O O . VAL A 1 185 ? -18.096 7.719 19.187 1.00 98.81 185 VAL A O 1
ATOM 1454 N N . LYS A 1 186 ? -17.686 8.511 21.249 1.00 98.81 186 LYS A N 1
ATOM 1455 C CA . LYS A 1 186 ? -18.681 7.660 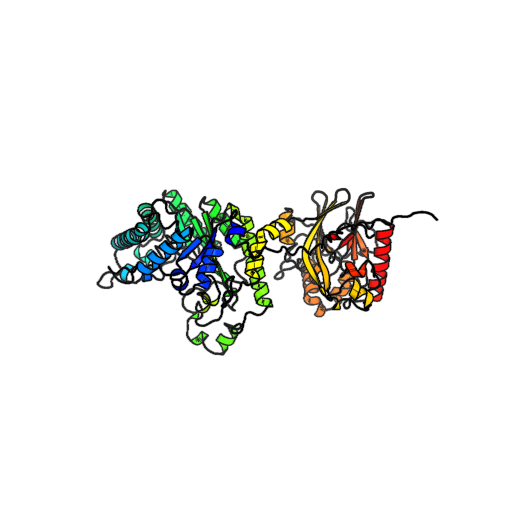21.924 1.00 98.81 186 LYS A CA 1
ATOM 1456 C C . LYS A 1 186 ? -20.080 7.869 21.344 1.00 98.81 186 LYS A C 1
ATOM 1458 O O . LYS A 1 186 ? -20.776 6.891 21.065 1.00 98.81 186 LYS A O 1
ATOM 1463 N N . HIS A 1 187 ? -20.494 9.123 21.164 1.00 98.81 187 HIS A N 1
ATOM 1464 C CA . HIS A 1 187 ? -21.795 9.449 20.586 1.00 98.81 187 HIS A CA 1
ATOM 1465 C C . HIS A 1 187 ? -21.907 8.987 19.130 1.00 98.81 187 HIS A C 1
ATOM 1467 O O . HIS A 1 187 ? -22.881 8.311 18.795 1.00 98.81 187 HIS A O 1
ATOM 1473 N N . ALA A 1 188 ? -20.895 9.252 18.299 1.00 98.88 188 ALA A N 1
ATOM 1474 C CA . ALA A 1 188 ? -20.899 8.859 16.891 1.00 98.88 188 ALA A CA 1
ATOM 1475 C C . ALA A 1 188 ? -21.102 7.344 16.710 1.00 98.88 188 ALA A C 1
ATOM 1477 O O . ALA A 1 188 ? -22.009 6.919 15.992 1.00 98.88 188 ALA A O 1
ATOM 1478 N N . PHE A 1 189 ? -20.324 6.519 17.420 1.00 98.88 189 PHE A N 1
ATOM 1479 C CA . PHE A 1 189 ? -20.434 5.059 17.322 1.00 98.88 189 PHE A CA 1
ATOM 1480 C C . PHE A 1 189 ? -21.723 4.504 17.944 1.00 98.88 189 PHE A C 1
ATOM 1482 O O . PHE A 1 189 ? -22.306 3.569 17.394 1.00 98.88 189 PHE A O 1
ATOM 1489 N N . ARG A 1 190 ? -22.229 5.089 19.042 1.00 98.81 190 ARG A N 1
ATOM 1490 C CA . ARG A 1 190 ? -23.536 4.702 19.609 1.00 98.81 190 ARG A CA 1
ATOM 1491 C C . ARG A 1 190 ? -24.670 4.955 18.620 1.00 98.81 190 ARG A C 1
ATOM 1493 O O . ARG A 1 190 ? -25.479 4.059 18.392 1.00 98.81 190 ARG A O 1
ATOM 1500 N N . PHE A 1 191 ? -24.705 6.136 18.006 1.00 98.88 191 PHE A N 1
ATOM 1501 C CA . PHE A 1 191 ? -25.733 6.474 17.025 1.00 98.88 191 PHE A CA 1
ATOM 1502 C C . PHE A 1 191 ? -25.606 5.626 15.760 1.00 98.88 191 PHE A C 1
ATOM 1504 O O . PHE A 1 191 ? -26.609 5.091 15.296 1.00 98.88 191 PHE A O 1
ATOM 1511 N N . ALA A 1 192 ? -24.395 5.417 15.239 1.00 98.75 192 ALA A N 1
ATOM 1512 C CA . ALA A 1 192 ? -24.205 4.568 14.064 1.00 98.75 192 ALA A CA 1
ATOM 1513 C C . ALA A 1 192 ? -24.665 3.123 14.329 1.00 98.75 192 ALA A C 1
ATOM 1515 O O . ALA A 1 192 ? -25.408 2.559 13.529 1.00 98.75 192 ALA A O 1
ATOM 1516 N N . SER A 1 193 ? -24.328 2.561 15.496 1.00 98.25 193 SER A N 1
ATOM 1517 C CA . SER A 1 193 ? -24.799 1.233 15.918 1.00 98.25 193 SER A CA 1
ATOM 1518 C C . SER A 1 193 ? -26.325 1.161 16.055 1.00 98.25 193 SER A C 1
ATOM 1520 O O . SER A 1 193 ? -26.941 0.170 15.664 1.00 98.25 193 SER A O 1
ATOM 1522 N N . GLN A 1 194 ? -26.948 2.222 16.575 1.00 98.44 194 GLN A N 1
ATOM 1523 C CA . GLN A 1 194 ? -28.397 2.301 16.756 1.00 98.44 194 GLN A CA 1
ATOM 1524 C C . GLN A 1 194 ? -29.157 2.385 15.423 1.00 98.44 194 GLN A C 1
ATOM 1526 O O . GLN A 1 194 ? -30.157 1.687 15.246 1.00 98.44 194 GLN A O 1
ATOM 1531 N N . TYR A 1 195 ? -28.715 3.243 14.499 1.00 98.44 195 TYR A N 1
ATOM 1532 C CA . TYR A 1 195 ? -29.470 3.558 13.280 1.00 98.44 195 TYR A CA 1
ATOM 1533 C C . TYR A 1 195 ? -29.067 2.715 12.063 1.00 98.44 195 TYR A C 1
ATOM 1535 O O . TYR A 1 195 ? -29.875 2.554 11.149 1.00 98.44 195 TYR A O 1
ATOM 1543 N N . ALA A 1 196 ? -27.887 2.090 12.079 1.00 96.38 196 ALA A N 1
ATOM 1544 C CA . ALA A 1 196 ? -27.451 1.110 11.082 1.00 96.38 196 ALA A CA 1
ATOM 1545 C C . ALA A 1 196 ? -27.075 -0.240 11.735 1.00 96.38 196 ALA A C 1
ATOM 1547 O O . ALA A 1 196 ? -25.934 -0.699 11.627 1.00 96.38 196 ALA A O 1
ATOM 1548 N N . PRO A 1 197 ? -28.016 -0.912 12.432 1.00 95.44 197 PRO A N 1
ATOM 1549 C CA . PRO A 1 197 ? -27.727 -2.202 13.040 1.00 95.44 197 PRO A CA 1
ATOM 1550 C C . PRO A 1 197 ? -27.451 -3.242 11.947 1.00 95.44 197 PRO A C 1
ATOM 1552 O O . PRO A 1 197 ? -28.149 -3.288 10.933 1.00 95.44 197 PRO A O 1
ATOM 1555 N N . GLY A 1 198 ? -26.438 -4.080 12.166 1.00 92.19 198 GLY A N 1
ATOM 1556 C CA . GLY A 1 198 ? -25.975 -5.076 11.193 1.00 92.19 198 GLY A CA 1
ATOM 1557 C C . GLY A 1 198 ? -24.936 -4.563 10.189 1.00 92.19 198 GLY A C 1
ATOM 1558 O O . GLY A 1 198 ? -24.279 -5.381 9.561 1.00 92.19 198 GLY A O 1
ATOM 1559 N N . THR A 1 199 ? -24.722 -3.249 10.089 1.00 97.19 199 THR A N 1
ATOM 1560 C CA . THR A 1 199 ? -23.624 -2.651 9.310 1.00 97.19 199 THR A CA 1
ATOM 1561 C C . THR A 1 199 ? -22.345 -2.622 10.153 1.00 97.19 199 THR A C 1
ATOM 1563 O O . THR A 1 199 ? -22.420 -2.454 11.375 1.00 97.19 199 THR A O 1
ATOM 1566 N N . GLU A 1 200 ? -21.177 -2.830 9.543 1.00 98.69 200 GLU A N 1
ATOM 1567 C CA . GLU A 1 200 ? -19.882 -2.717 10.230 1.00 98.69 200 GLU A CA 1
ATOM 1568 C C . GLU A 1 200 ? -19.496 -1.248 10.462 1.00 98.69 200 GLU A C 1
ATOM 1570 O O . GLU A 1 200 ? -19.769 -0.379 9.636 1.00 98.69 200 GLU A O 1
ATOM 1575 N N . LEU A 1 201 ? -18.878 -0.953 11.604 1.00 98.88 201 LEU A N 1
ATOM 1576 C CA . LEU A 1 201 ? -18.569 0.399 12.060 1.00 98.88 201 LEU A CA 1
ATOM 1577 C C . LEU A 1 201 ? -17.061 0.587 12.185 1.00 98.88 201 LEU A C 1
ATOM 1579 O O . LEU A 1 201 ? -16.417 -0.037 13.037 1.00 98.88 201 LEU A O 1
ATOM 1583 N N . TYR A 1 202 ? -16.504 1.470 11.364 1.00 98.94 202 TYR A N 1
ATOM 1584 C CA . TYR A 1 202 ? -15.070 1.700 11.287 1.00 98.94 202 TYR A CA 1
ATOM 1585 C C . TYR A 1 202 ? -14.664 3.075 11.804 1.00 98.94 202 TYR A C 1
ATOM 1587 O O . TYR A 1 202 ? -15.385 4.068 11.676 1.00 98.94 202 TYR A O 1
ATOM 1595 N N . TYR A 1 203 ? -13.458 3.122 12.359 1.00 98.94 203 TYR A N 1
ATOM 1596 C CA . TYR A 1 203 ? -12.679 4.348 12.477 1.00 98.94 203 TYR A CA 1
ATOM 1597 C C . TYR A 1 203 ? -11.661 4.409 11.336 1.00 98.94 203 TYR A C 1
ATOM 1599 O O . TYR A 1 203 ? -10.964 3.420 11.125 1.00 98.94 203 TYR A O 1
ATOM 1607 N N . ASN A 1 204 ? -11.532 5.539 10.641 1.00 98.94 204 ASN A N 1
ATOM 1608 C CA . ASN A 1 204 ? -10.621 5.687 9.500 1.00 98.94 204 ASN A CA 1
ATOM 1609 C C . ASN A 1 204 ? -9.653 6.865 9.700 1.00 98.94 204 ASN A C 1
ATOM 1611 O O . ASN A 1 204 ? -10.048 7.915 10.211 1.00 98.94 204 ASN A O 1
ATOM 1615 N N . ASP A 1 205 ? -8.369 6.697 9.357 1.00 98.88 205 ASP A N 1
ATOM 1616 C CA . ASP A 1 205 ? -7.384 7.770 9.546 1.00 98.88 205 ASP A CA 1
ATOM 1617 C C . ASP A 1 205 ? -6.115 7.649 8.684 1.00 98.88 205 ASP A C 1
ATOM 1619 O O . ASP A 1 205 ? -5.583 6.559 8.438 1.00 98.88 205 ASP A O 1
ATOM 1623 N N . PHE A 1 206 ? -5.567 8.801 8.291 1.00 98.56 206 PHE A N 1
ATOM 1624 C CA . PHE A 1 206 ? -4.246 8.907 7.678 1.00 98.56 206 PHE A CA 1
ATOM 1625 C C . PHE A 1 206 ? -3.125 8.848 8.711 1.00 98.56 206 PHE A C 1
ATOM 1627 O O . PHE A 1 206 ? -3.315 9.085 9.904 1.00 98.56 206 PHE A O 1
ATOM 1634 N N . ASN A 1 207 ? -1.901 8.564 8.261 1.00 98.44 207 ASN A N 1
ATOM 1635 C CA . ASN A 1 207 ? -0.732 8.425 9.138 1.00 98.44 207 ASN A CA 1
ATOM 1636 C C . ASN A 1 207 ? -0.911 7.431 10.304 1.00 98.44 207 ASN A C 1
ATOM 1638 O O . ASN A 1 207 ? -0.136 7.467 11.259 1.00 98.44 207 ASN A O 1
ATOM 1642 N N . ALA A 1 208 ? -1.874 6.505 10.228 1.00 98.56 208 ALA A N 1
ATOM 1643 C CA . ALA A 1 208 ? -2.136 5.511 11.274 1.00 98.56 208 ALA A CA 1
ATOM 1644 C C . ALA A 1 208 ? -0.971 4.518 11.496 1.00 98.56 208 ALA A C 1
ATOM 1646 O O . ALA A 1 208 ? -0.953 3.793 12.485 1.00 98.56 208 ALA A O 1
ATOM 1647 N N . TRP A 1 209 ? 0.033 4.525 10.612 1.00 98.00 209 TRP A N 1
ATOM 1648 C CA . TRP A 1 209 ? 1.315 3.828 10.763 1.00 98.00 209 TRP A CA 1
ATOM 1649 C C . TRP A 1 209 ? 2.268 4.503 11.764 1.00 98.00 209 TRP A C 1
ATOM 1651 O O . TRP A 1 209 ? 3.186 3.866 12.279 1.00 98.00 209 TRP A O 1
ATOM 1661 N N . ARG A 1 210 ? 2.097 5.802 12.043 1.00 98.44 210 ARG A N 1
ATOM 1662 C CA . ARG A 1 210 ? 2.994 6.567 12.919 1.00 98.44 210 ARG A CA 1
ATOM 1663 C C . ARG A 1 210 ? 2.839 6.079 14.364 1.00 98.44 210 ARG A C 1
ATOM 1665 O O . ARG A 1 210 ? 1.715 6.114 14.854 1.00 98.44 210 ARG A O 1
ATOM 1672 N N . PRO A 1 211 ? 3.920 5.719 15.086 1.00 98.19 211 PRO A N 1
ATOM 1673 C CA . PRO A 1 211 ? 3.812 5.098 16.411 1.00 98.19 211 PRO A CA 1
ATOM 1674 C C . PRO A 1 211 ? 2.925 5.851 17.414 1.00 98.19 211 PRO A C 1
ATOM 1676 O O . PRO A 1 211 ? 1.994 5.271 17.960 1.00 98.19 211 PRO A O 1
ATOM 1679 N N . SER A 1 212 ? 3.144 7.155 17.594 1.00 98.62 212 SER A N 1
ATOM 1680 C CA . SER A 1 212 ? 2.353 7.999 18.504 1.00 98.62 212 SER A CA 1
ATOM 1681 C C . SER A 1 212 ? 0.869 8.050 18.124 1.00 98.62 212 SER A C 1
ATOM 1683 O O . SER A 1 212 ? -0.003 7.847 18.968 1.00 98.62 212 SER A O 1
ATOM 1685 N N . LYS A 1 213 ? 0.573 8.256 16.837 1.00 98.81 213 LYS A N 1
ATOM 1686 C CA . LYS A 1 213 ? -0.801 8.299 16.323 1.00 98.81 213 LYS A CA 1
ATOM 1687 C C . LYS A 1 213 ? -1.490 6.937 16.428 1.00 98.81 213 LYS A C 1
ATOM 1689 O O . LYS A 1 213 ? -2.601 6.862 16.942 1.00 98.81 213 LYS A O 1
ATOM 1694 N N . ARG A 1 214 ? -0.809 5.858 16.031 1.00 98.75 214 ARG A N 1
ATOM 1695 C CA . ARG A 1 214 ? -1.244 4.462 16.201 1.00 98.75 214 ARG A CA 1
ATOM 1696 C C . ARG A 1 214 ? -1.641 4.178 17.648 1.00 98.75 214 ARG A C 1
ATOM 1698 O O . ARG A 1 214 ? -2.706 3.616 17.892 1.00 98.75 214 ARG A O 1
ATOM 1705 N N . ASP A 1 215 ? -0.815 4.592 18.605 1.00 98.62 215 ASP A N 1
ATOM 1706 C CA . ASP A 1 215 ? -1.075 4.367 20.028 1.00 98.62 215 ASP A CA 1
ATOM 1707 C C . ASP A 1 215 ? -2.264 5.204 20.528 1.00 98.62 215 ASP A C 1
ATOM 1709 O O . ASP A 1 215 ? -3.069 4.718 21.327 1.00 98.62 215 ASP A O 1
ATOM 1713 N N . GLY A 1 216 ? -2.435 6.422 20.004 1.00 98.88 216 GLY A N 1
ATOM 1714 C CA . GLY A 1 216 ? -3.619 7.250 20.237 1.00 98.88 216 GLY A CA 1
ATOM 1715 C C . GLY A 1 216 ? -4.914 6.623 19.718 1.00 98.88 216 GLY A C 1
ATOM 1716 O O . GLY A 1 216 ? -5.905 6.565 20.449 1.00 98.88 216 GLY A O 1
ATOM 1717 N N . ILE A 1 217 ? -4.888 6.076 18.500 1.00 98.94 217 ILE A N 1
ATOM 1718 C CA . ILE A 1 217 ? -6.012 5.338 17.907 1.00 98.94 217 ILE A CA 1
ATOM 1719 C C . ILE A 1 217 ? -6.320 4.095 18.750 1.00 98.94 217 ILE A C 1
ATOM 1721 O O . ILE A 1 217 ? -7.467 3.874 19.137 1.00 98.94 217 ILE A O 1
ATOM 1725 N N . ALA A 1 218 ? -5.300 3.318 19.125 1.00 98.81 218 ALA A N 1
ATOM 1726 C CA . ALA A 1 218 ? -5.477 2.135 19.963 1.00 98.81 218 ALA A CA 1
ATOM 1727 C C . ALA A 1 218 ? -6.067 2.475 21.344 1.00 98.81 218 ALA A C 1
ATOM 1729 O O . ALA A 1 218 ? -6.902 1.732 21.858 1.00 98.81 218 ALA A O 1
ATOM 1730 N N . ARG A 1 219 ? -5.675 3.605 21.949 1.00 98.81 219 ARG A N 1
ATOM 1731 C CA . ARG A 1 219 ? -6.268 4.103 23.202 1.00 98.81 219 ARG A CA 1
ATOM 1732 C C . ARG A 1 219 ? -7.758 4.406 23.034 1.00 98.81 219 ARG A C 1
ATOM 1734 O O . ARG A 1 219 ? -8.547 3.974 23.871 1.00 98.81 219 ARG A O 1
ATOM 1741 N N . MET A 1 220 ? -8.137 5.112 21.969 1.00 98.88 220 MET A N 1
ATOM 1742 C CA . MET A 1 220 ? -9.536 5.435 21.674 1.00 98.88 220 MET A CA 1
ATOM 1743 C C . MET A 1 220 ? -10.376 4.166 21.470 1.00 98.88 220 MET A C 1
ATOM 1745 O O . MET A 1 220 ? -11.446 4.039 22.059 1.00 98.88 220 MET A O 1
ATOM 1749 N N . VAL A 1 221 ? -9.881 3.185 20.711 1.00 98.81 221 VAL A N 1
ATOM 1750 C CA . VAL A 1 221 ? -10.606 1.920 20.497 1.00 98.81 221 VAL A CA 1
ATOM 1751 C C . VAL A 1 221 ? -10.775 1.134 21.798 1.00 98.81 221 VAL A C 1
ATOM 1753 O O . VAL A 1 221 ? -11.883 0.698 22.100 1.00 98.81 221 VAL A O 1
ATOM 1756 N N . ARG A 1 222 ? -9.729 1.023 22.630 1.00 98.81 222 ARG A N 1
ATOM 1757 C CA . ARG A 1 222 ? -9.848 0.389 23.958 1.00 98.81 222 ARG A CA 1
ATOM 1758 C C . ARG A 1 222 ? -10.859 1.103 24.851 1.00 98.81 222 ARG A C 1
ATOM 1760 O O . ARG A 1 222 ? -11.556 0.446 25.619 1.00 98.81 222 ARG A O 1
ATOM 1767 N N . MET A 1 223 ? -10.935 2.432 24.767 1.00 98.75 223 MET A N 1
ATOM 1768 C CA . MET A 1 223 ? -11.935 3.217 25.490 1.00 98.75 223 MET A CA 1
ATOM 1769 C C . MET A 1 223 ? -13.355 2.836 25.047 1.00 98.75 223 MET A C 1
ATOM 1771 O O . MET A 1 223 ? -14.181 2.543 25.909 1.00 98.75 223 MET A O 1
ATOM 1775 N N . LEU A 1 224 ? -13.622 2.754 23.737 1.00 98.88 224 LEU A N 1
ATOM 1776 C CA . LEU A 1 224 ? -14.932 2.336 23.221 1.00 98.88 224 LEU A CA 1
ATOM 1777 C C . LEU A 1 224 ? -15.289 0.915 23.671 1.00 98.88 224 LEU A C 1
ATOM 1779 O O . LEU A 1 224 ? -16.379 0.692 24.194 1.00 98.88 224 LEU A O 1
ATOM 1783 N N . GLN A 1 225 ? -14.345 -0.022 23.554 1.00 98.62 225 GLN A N 1
ATOM 1784 C CA . GLN A 1 225 ? -14.529 -1.416 23.963 1.00 98.62 225 GLN A CA 1
ATOM 1785 C C . GLN A 1 225 ? -14.813 -1.552 25.464 1.00 98.62 225 GLN A C 1
ATOM 1787 O O . GLN A 1 225 ? -15.720 -2.283 25.856 1.00 98.62 225 GLN A O 1
ATOM 1792 N N . LYS A 1 226 ? -14.081 -0.815 26.311 1.00 98.62 226 LYS A N 1
ATOM 1793 C CA . LYS A 1 226 ? -14.293 -0.800 27.767 1.00 98.62 226 LYS A CA 1
ATOM 1794 C C . LYS A 1 226 ? -15.696 -0.312 28.145 1.00 98.62 226 LYS A C 1
ATOM 1796 O O . LYS A 1 226 ? -16.255 -0.771 29.134 1.00 98.62 226 LYS A O 1
ATOM 1801 N N . GLU A 1 227 ? -16.253 0.607 27.365 1.00 98.38 227 GLU A N 1
ATOM 1802 C CA . GLU A 1 227 ? -17.593 1.179 27.551 1.00 98.38 227 GLU A CA 1
ATOM 1803 C C . GLU A 1 227 ? -18.699 0.347 26.874 1.00 98.38 227 GLU A C 1
ATOM 1805 O O . GLU A 1 227 ? -19.858 0.764 26.851 1.00 98.38 227 GLU A O 1
ATOM 1810 N N . GLY A 1 228 ? -18.356 -0.806 26.285 1.00 98.31 228 GLY A N 1
ATOM 1811 C CA . GLY A 1 228 ? -19.297 -1.655 25.553 1.00 98.31 228 GLY A CA 1
ATOM 1812 C C . GLY A 1 228 ? -19.826 -1.023 24.260 1.00 98.31 228 GLY A C 1
ATOM 1813 O O . GLY A 1 228 ? -20.887 -1.412 23.775 1.00 98.31 228 GLY A O 1
ATOM 1814 N N . ILE A 1 229 ? -19.126 -0.029 23.705 1.00 98.75 229 ILE A N 1
ATOM 1815 C CA . ILE A 1 229 ? -19.513 0.644 22.463 1.00 98.75 229 ILE A CA 1
ATOM 1816 C C . ILE A 1 229 ? -18.907 -0.112 21.283 1.00 98.75 229 ILE A C 1
ATOM 1818 O O . ILE A 1 229 ? -17.696 -0.321 21.212 1.00 98.75 229 ILE A O 1
ATOM 1822 N N . ARG A 1 230 ? -19.773 -0.515 20.349 1.00 98.25 230 ARG A N 1
ATOM 1823 C CA . ARG A 1 230 ? -19.396 -1.289 19.166 1.00 98.25 230 ARG A CA 1
ATOM 1824 C C . ARG A 1 230 ? -18.459 -0.496 18.253 1.00 98.25 230 ARG A C 1
ATOM 1826 O O . ARG A 1 230 ? -18.771 0.627 17.871 1.00 98.25 230 ARG A O 1
ATOM 1833 N N . ILE A 1 231 ? -17.367 -1.141 17.862 1.00 98.75 231 ILE A N 1
ATOM 1834 C CA . ILE A 1 231 ? -16.453 -0.759 16.786 1.00 98.75 231 ILE A CA 1
ATOM 1835 C C . ILE A 1 231 ? -15.937 -2.059 16.167 1.00 98.75 231 ILE A C 1
ATOM 1837 O O . ILE A 1 231 ? -15.448 -2.928 16.886 1.00 98.75 231 ILE A O 1
ATOM 1841 N N . ASP A 1 232 ? -16.087 -2.213 14.856 1.00 98.81 232 ASP A N 1
ATOM 1842 C CA . ASP A 1 232 ? -15.792 -3.475 14.169 1.00 98.81 232 ASP A CA 1
ATOM 1843 C C . ASP A 1 232 ? -14.424 -3.451 13.475 1.00 98.81 232 ASP A C 1
ATOM 1845 O O . ASP A 1 232 ? -13.841 -4.508 13.225 1.00 98.81 232 ASP A O 1
ATOM 1849 N N . GLY A 1 233 ? -13.880 -2.265 13.179 1.00 98.69 233 GLY A N 1
ATOM 1850 C CA . GLY A 1 233 ? -12.633 -2.163 12.429 1.00 98.69 233 GLY A CA 1
ATOM 1851 C C . GLY A 1 233 ? -11.925 -0.810 12.465 1.00 98.69 233 GLY A C 1
ATOM 1852 O O . GLY A 1 233 ? -12.498 0.216 12.835 1.00 98.69 233 GLY A O 1
ATOM 1853 N N . ILE A 1 234 ? -10.654 -0.830 12.060 1.00 98.94 234 ILE A N 1
ATOM 1854 C CA . ILE A 1 234 ? -9.789 0.343 11.899 1.00 98.94 234 ILE A CA 1
ATOM 1855 C C . ILE A 1 234 ? -9.248 0.385 10.465 1.00 98.94 234 ILE A C 1
ATOM 1857 O O . ILE A 1 234 ? -8.557 -0.536 10.019 1.00 98.94 234 ILE A O 1
ATOM 1861 N N . GLY A 1 235 ? -9.546 1.473 9.762 1.00 98.88 235 GLY A N 1
ATOM 1862 C CA . GLY A 1 235 ? -9.020 1.809 8.448 1.00 98.88 235 GLY A CA 1
ATOM 1863 C C . GLY A 1 235 ? -7.722 2.609 8.535 1.00 98.88 235 GLY A C 1
ATOM 1864 O O . GLY A 1 235 ? -7.666 3.681 9.138 1.00 98.88 235 GLY A O 1
ATOM 1865 N N . ILE A 1 236 ? -6.671 2.082 7.914 1.00 98.94 236 ILE A N 1
ATOM 1866 C CA . ILE A 1 236 ? -5.432 2.797 7.616 1.00 98.94 236 ILE A CA 1
ATOM 1867 C C . ILE A 1 236 ? -5.594 3.355 6.202 1.00 98.94 236 ILE A C 1
ATOM 1869 O O . ILE A 1 236 ? -5.562 2.575 5.254 1.00 98.94 236 ILE A O 1
ATOM 1873 N N . GLN A 1 237 ? -5.722 4.677 6.041 1.00 98.88 237 GLN A N 1
ATOM 1874 C CA . GLN A 1 237 ? -5.942 5.269 4.709 1.00 98.88 237 GLN A CA 1
ATOM 1875 C C . GLN A 1 237 ? -4.889 4.808 3.700 1.00 98.88 237 GLN A C 1
ATOM 1877 O O . GLN A 1 237 ? -5.218 4.247 2.668 1.00 98.88 237 GLN A O 1
ATOM 1882 N N . GLY A 1 238 ? -3.605 4.905 4.038 1.00 98.62 238 GLY A N 1
ATOM 1883 C CA . GLY A 1 238 ? -2.559 4.411 3.140 1.00 98.62 238 GLY A CA 1
ATOM 1884 C C . GLY A 1 238 ? -2.172 5.396 2.038 1.00 98.62 238 GLY A C 1
ATOM 1885 O O . GLY A 1 238 ? -1.600 4.982 1.037 1.00 98.62 238 GLY A O 1
ATOM 1886 N N . HIS A 1 239 ? -2.423 6.691 2.245 1.00 98.81 239 HIS A N 1
ATOM 1887 C CA . HIS A 1 239 ? -1.866 7.763 1.424 1.00 98.81 239 HIS A CA 1
ATOM 1888 C C . HIS A 1 239 ? -0.354 7.880 1.620 1.00 98.81 239 HIS A C 1
ATOM 1890 O O . HIS A 1 239 ? 0.131 8.630 2.475 1.00 98.81 239 HIS A O 1
ATOM 1896 N N . TRP A 1 240 ? 0.398 7.108 0.850 1.00 98.81 240 TRP A N 1
ATOM 1897 C CA . TRP A 1 240 ? 1.833 6.918 1.023 1.00 98.81 240 TRP A CA 1
ATOM 1898 C C . TRP A 1 240 ? 2.612 7.471 -0.163 1.00 98.81 240 TRP A C 1
ATOM 1900 O O . TRP A 1 240 ? 2.058 8.128 -1.041 1.00 98.81 240 TRP A O 1
ATOM 1910 N N . GLY A 1 241 ? 3.924 7.262 -0.156 1.00 97.69 241 GLY A N 1
ATOM 1911 C CA . GLY A 1 241 ? 4.809 7.670 -1.234 1.00 97.69 241 GLY A CA 1
ATOM 1912 C C . GLY A 1 241 ? 5.878 6.626 -1.494 1.00 97.69 241 GLY A C 1
ATOM 1913 O O . GLY A 1 241 ? 5.949 5.596 -0.814 1.00 97.69 241 GLY A O 1
ATOM 1914 N N . LEU A 1 242 ? 6.728 6.906 -2.479 1.00 85.06 242 LEU A N 1
ATOM 1915 C CA . LEU A 1 242 ? 7.872 6.045 -2.790 1.00 85.06 242 LEU A CA 1
ATOM 1916 C C . LEU A 1 242 ? 8.781 5.837 -1.571 1.00 85.06 242 LEU A C 1
ATOM 1918 O O . LEU A 1 242 ? 9.240 4.723 -1.336 1.00 85.06 242 LEU A O 1
ATOM 1922 N N . ASN A 1 243 ? 8.967 6.879 -0.756 1.00 84.56 243 ASN A N 1
ATOM 1923 C CA . ASN A 1 243 ? 9.969 6.888 0.311 1.00 84.56 243 ASN A CA 1
ATOM 1924 C C . ASN A 1 243 ? 9.364 6.843 1.725 1.00 84.56 243 ASN A C 1
ATOM 1926 O O . ASN A 1 243 ? 10.099 6.840 2.715 1.00 84.56 243 ASN A O 1
ATOM 1930 N N . PHE A 1 244 ? 8.032 6.797 1.857 1.00 91.19 244 PHE A N 1
ATOM 1931 C CA . PHE A 1 244 ? 7.370 6.727 3.161 1.00 91.19 244 PHE A CA 1
ATOM 1932 C C . PHE A 1 244 ? 6.082 5.894 3.135 1.00 91.19 244 PHE A C 1
ATOM 1934 O O . PHE A 1 244 ? 5.441 5.748 2.095 1.00 91.19 244 PHE A O 1
ATOM 1941 N N . PRO A 1 245 ? 5.652 5.379 4.296 1.00 95.88 245 PRO A N 1
ATOM 1942 C CA . PRO A 1 245 ? 6.422 5.237 5.531 1.00 95.88 245 PRO A CA 1
ATOM 1943 C C . PRO A 1 245 ? 7.379 4.040 5.467 1.00 95.88 245 PRO A C 1
ATOM 1945 O O . PRO A 1 245 ? 7.370 3.260 4.515 1.00 95.88 245 PRO A O 1
ATOM 1948 N N . LYS A 1 246 ? 8.172 3.858 6.528 1.00 86.00 246 LYS A N 1
ATOM 1949 C CA . LYS A 1 246 ? 8.950 2.628 6.728 1.00 86.00 246 LYS A CA 1
ATOM 1950 C C . LYS A 1 246 ? 8.013 1.418 6.790 1.00 86.00 246 LYS A C 1
ATOM 1952 O O . LYS A 1 246 ? 7.041 1.438 7.546 1.00 86.00 246 LYS A O 1
ATOM 1957 N N . ASN A 1 247 ? 8.367 0.339 6.095 1.00 85.31 247 ASN A N 1
ATOM 1958 C CA . ASN A 1 247 ? 7.591 -0.908 6.060 1.00 85.31 247 ASN A CA 1
ATOM 1959 C C . ASN A 1 247 ? 7.316 -1.474 7.463 1.00 85.31 247 ASN A C 1
ATOM 1961 O O . ASN A 1 247 ? 6.180 -1.813 7.787 1.00 85.31 247 ASN A O 1
ATOM 1965 N N . ALA A 1 248 ? 8.314 -1.427 8.351 1.00 79.81 248 ALA A N 1
ATOM 1966 C CA . ALA A 1 248 ? 8.170 -1.850 9.745 1.00 79.81 248 ALA A CA 1
ATOM 1967 C C . ALA A 1 248 ? 7.067 -1.094 10.516 1.00 79.81 248 ALA A C 1
ATOM 1969 O O . ALA A 1 248 ? 6.450 -1.655 11.418 1.00 79.81 248 ALA A O 1
ATOM 1970 N N . TYR A 1 249 ? 6.792 0.172 10.179 1.00 92.62 249 TYR A N 1
ATOM 1971 C CA . TYR A 1 249 ? 5.720 0.944 10.821 1.00 92.62 249 TYR A CA 1
ATOM 1972 C C . TYR A 1 249 ? 4.334 0.558 10.305 1.00 92.62 249 TYR A C 1
ATOM 1974 O O . TYR A 1 249 ? 3.377 0.564 11.078 1.00 92.62 249 TYR A O 1
ATOM 1982 N N . ILE A 1 250 ? 4.231 0.164 9.034 1.00 97.12 250 ILE A N 1
ATOM 1983 C CA . ILE A 1 250 ? 2.998 -0.388 8.461 1.00 97.12 250 ILE A CA 1
ATOM 1984 C C . ILE A 1 250 ? 2.669 -1.712 9.156 1.00 97.12 250 ILE A C 1
ATOM 1986 O O . ILE A 1 250 ? 1.577 -1.867 9.701 1.00 97.12 250 ILE A O 1
ATOM 1990 N N . GLU A 1 251 ? 3.634 -2.635 9.211 1.00 93.38 251 GLU A N 1
ATOM 1991 C CA . GLU A 1 251 ? 3.467 -3.933 9.873 1.00 93.38 251 GLU A CA 1
ATOM 1992 C C . GLU A 1 251 ? 3.098 -3.791 11.350 1.00 93.38 251 GLU A C 1
ATOM 1994 O O . GLU A 1 251 ? 2.165 -4.445 11.817 1.00 93.38 251 GLU A O 1
ATOM 1999 N N . ALA A 1 252 ? 3.785 -2.902 12.072 1.00 90.00 252 ALA A N 1
ATOM 2000 C CA . ALA A 1 252 ? 3.509 -2.666 13.481 1.00 90.00 252 ALA A CA 1
ATOM 2001 C C . ALA A 1 252 ? 2.106 -2.087 13.712 1.00 90.00 252 ALA A C 1
ATOM 2003 O O . ALA A 1 252 ? 1.474 -2.428 14.706 1.00 90.00 252 ALA A O 1
ATOM 2004 N N . ALA A 1 253 ? 1.606 -1.216 12.830 1.00 98.50 253 ALA A N 1
ATOM 2005 C CA . ALA A 1 253 ? 0.244 -0.701 12.942 1.00 98.50 253 ALA A CA 1
ATOM 2006 C C . ALA A 1 253 ? -0.809 -1.782 12.687 1.00 98.50 253 ALA A C 1
ATOM 2008 O O . ALA A 1 253 ? -1.746 -1.889 13.477 1.00 98.50 253 ALA A O 1
ATOM 2009 N N . ILE A 1 254 ? -0.612 -2.625 11.667 1.00 98.56 254 ILE A N 1
ATOM 2010 C CA . ILE A 1 254 ? -1.486 -3.777 11.405 1.00 98.56 254 ILE A CA 1
ATOM 2011 C C . ILE A 1 254 ? -1.542 -4.687 12.640 1.00 98.56 254 ILE A C 1
ATOM 2013 O O . ILE A 1 254 ? -2.628 -4.938 13.159 1.00 98.56 254 ILE A O 1
ATOM 2017 N N . ASP A 1 255 ? -0.385 -5.080 13.185 1.00 95.19 255 ASP A N 1
ATOM 2018 C CA . ASP A 1 255 ? -0.329 -5.949 14.367 1.00 95.19 255 ASP A CA 1
ATOM 2019 C C . ASP A 1 255 ? -0.954 -5.296 15.608 1.00 95.19 255 ASP A C 1
ATOM 2021 O O . ASP A 1 255 ? -1.618 -5.965 16.403 1.00 95.19 255 ASP A O 1
ATOM 2025 N N . THR A 1 256 ? -0.733 -3.994 15.821 1.00 98.06 256 THR A N 1
ATOM 2026 C CA . THR A 1 256 ? -1.314 -3.272 16.959 1.00 98.06 256 THR A CA 1
ATOM 2027 C C . THR A 1 256 ? -2.833 -3.237 16.876 1.00 98.06 256 THR A C 1
ATOM 2029 O O . THR A 1 256 ? -3.486 -3.480 17.889 1.00 98.06 256 THR A O 1
ATOM 2032 N N . PHE A 1 257 ? -3.395 -2.944 15.705 1.00 98.75 257 PHE A N 1
ATOM 2033 C CA . PHE A 1 257 ? -4.840 -2.854 15.529 1.00 98.75 257 PHE A CA 1
ATOM 2034 C C . PHE A 1 257 ? -5.506 -4.231 15.557 1.00 98.75 257 PHE A C 1
ATOM 2036 O O . PHE A 1 257 ? -6.504 -4.393 16.255 1.00 98.75 257 PHE A O 1
ATOM 2043 N N . ALA A 1 258 ? -4.909 -5.249 14.935 1.00 97.94 258 ALA A N 1
ATOM 2044 C CA . ALA A 1 258 ? -5.422 -6.617 14.989 1.00 97.94 258 ALA A CA 1
ATOM 2045 C C . ALA A 1 258 ? -5.473 -7.172 16.425 1.00 97.94 258 ALA A C 1
ATOM 2047 O O . ALA A 1 258 ? -6.434 -7.839 16.806 1.00 97.94 258 ALA A O 1
ATOM 2048 N N . LYS A 1 259 ? -4.490 -6.833 17.275 1.00 97.94 259 LYS A N 1
ATOM 2049 C CA . LYS A 1 259 ? -4.473 -7.208 18.706 1.00 97.94 259 LYS A CA 1
ATOM 2050 C C . LYS A 1 259 ? -5.616 -6.608 19.528 1.00 97.94 259 LYS A C 1
ATOM 2052 O O . LYS A 1 259 ? -5.833 -7.051 20.653 1.00 97.94 259 LYS A O 1
ATOM 2057 N N . LEU A 1 260 ? -6.336 -5.615 19.006 1.00 98.31 260 LEU A N 1
ATOM 2058 C CA . LEU A 1 260 ? -7.540 -5.077 19.645 1.00 98.31 260 LEU A CA 1
ATOM 2059 C C . LEU A 1 260 ? -8.776 -5.946 19.370 1.00 98.31 260 LEU A C 1
ATOM 2061 O O . LEU A 1 260 ? -9.836 -5.652 19.909 1.00 98.31 260 LEU A O 1
ATOM 2065 N N . GLY A 1 261 ? -8.666 -6.995 18.547 1.00 97.81 261 GLY A N 1
ATOM 2066 C CA . GLY A 1 261 ? -9.794 -7.855 18.182 1.00 97.81 261 GLY A CA 1
ATOM 2067 C C . GLY A 1 261 ? -10.768 -7.202 17.198 1.00 97.81 261 GLY A C 1
ATOM 2068 O O . GLY A 1 261 ? -11.920 -7.613 17.123 1.00 97.81 261 GLY A O 1
ATOM 2069 N N . VAL A 1 262 ? -10.317 -6.180 16.466 1.00 98.31 262 VAL A N 1
ATOM 2070 C CA . VAL A 1 262 ? -11.074 -5.511 15.399 1.00 98.31 262 VAL A CA 1
ATOM 2071 C C . VAL A 1 262 ? -10.458 -5.838 14.042 1.00 98.31 262 VAL A C 1
ATOM 2073 O O . VAL A 1 262 ? -9.280 -6.193 13.952 1.00 98.31 262 VAL A O 1
ATOM 2076 N N . LYS A 1 263 ? -11.236 -5.690 12.971 1.00 98.38 263 LYS A N 1
ATOM 2077 C CA . LYS A 1 263 ? -10.738 -5.830 11.600 1.00 98.38 263 LYS A CA 1
ATOM 2078 C C . LYS A 1 263 ? -9.743 -4.718 11.264 1.00 98.38 263 LYS A C 1
ATOM 2080 O O . LYS A 1 263 ? -9.942 -3.569 11.659 1.00 98.38 263 LYS A O 1
ATOM 2085 N N . VAL A 1 264 ? -8.715 -5.029 10.478 1.00 98.81 264 VAL A N 1
ATOM 2086 C CA . VAL A 1 264 ? -7.798 -4.025 9.917 1.00 98.81 264 VAL A CA 1
ATOM 2087 C C . VAL A 1 264 ? -8.045 -3.897 8.423 1.00 98.81 264 VAL A C 1
ATOM 2089 O O . VAL A 1 264 ? -8.259 -4.892 7.733 1.00 98.81 264 VAL A O 1
ATOM 2092 N N . MET A 1 265 ? -8.030 -2.673 7.909 1.00 98.88 265 MET A N 1
ATOM 2093 C CA . MET A 1 265 ? -8.215 -2.404 6.484 1.00 98.88 265 MET A CA 1
ATOM 2094 C C . MET A 1 265 ? -7.196 -1.377 6.001 1.00 98.88 265 MET A C 1
ATOM 2096 O O . MET A 1 265 ? -6.810 -0.487 6.756 1.00 98.88 265 MET A O 1
ATOM 2100 N N . ILE A 1 266 ? -6.810 -1.476 4.730 1.00 98.94 266 ILE A N 1
ATOM 2101 C CA . ILE A 1 266 ? -6.185 -0.376 3.992 1.00 98.94 266 ILE A CA 1
ATOM 2102 C C . ILE A 1 266 ? -7.282 0.267 3.141 1.00 98.94 266 ILE A C 1
ATOM 2104 O O . ILE A 1 266 ? -7.910 -0.429 2.343 1.00 98.94 266 ILE A O 1
ATOM 2108 N N . THR A 1 267 ? -7.582 1.547 3.339 1.00 98.94 267 THR A N 1
ATOM 2109 C CA . THR A 1 267 ? -8.875 2.120 2.911 1.00 98.94 267 THR A CA 1
ATOM 2110 C C . THR A 1 267 ? -8.802 3.093 1.739 1.00 98.94 267 THR A C 1
ATOM 2112 O O . THR A 1 267 ? -9.785 3.204 1.010 1.00 98.94 267 THR A O 1
ATOM 2115 N N . GLU A 1 268 ? -7.663 3.747 1.527 1.00 98.88 268 GLU A N 1
ATOM 2116 C CA . GLU A 1 268 ? -7.465 4.845 0.570 1.00 98.88 268 GLU A CA 1
ATOM 2117 C C . GLU A 1 268 ? -6.059 4.782 -0.066 1.00 98.88 268 GLU A C 1
ATOM 2119 O O . GLU A 1 268 ? -5.344 5.777 -0.182 1.00 98.88 268 GLU A O 1
ATOM 2124 N N . LEU A 1 269 ? -5.624 3.577 -0.446 1.00 98.94 269 LEU A N 1
ATOM 2125 C CA . LEU A 1 269 ? -4.263 3.325 -0.908 1.00 98.94 269 LEU A CA 1
ATOM 2126 C C . LEU A 1 269 ? -3.956 4.089 -2.198 1.00 98.94 269 LEU A C 1
ATOM 2128 O O . LEU A 1 269 ? -4.612 3.898 -3.226 1.00 98.94 269 LEU A O 1
ATOM 2132 N N . ASP A 1 270 ? -2.899 4.889 -2.141 1.00 98.88 270 ASP A N 1
ATOM 2133 C CA . ASP A 1 270 ? -2.252 5.525 -3.278 1.00 98.88 270 ASP A CA 1
ATOM 2134 C C . ASP A 1 270 ? -0.764 5.794 -2.954 1.00 98.88 270 ASP A C 1
ATOM 2136 O O . ASP A 1 270 ? -0.371 5.869 -1.786 1.00 98.88 270 ASP A O 1
ATOM 2140 N N . VAL A 1 271 ? 0.095 5.863 -3.980 1.00 98.88 271 VAL A N 1
ATOM 2141 C CA . VAL A 1 271 ? 1.552 6.038 -3.809 1.00 98.88 271 VAL A CA 1
ATOM 2142 C C . VAL A 1 271 ? 2.023 7.279 -4.560 1.00 98.88 271 VAL A C 1
ATOM 2144 O O . VAL A 1 271 ? 2.185 7.264 -5.774 1.00 98.88 271 VAL A O 1
ATOM 2147 N N . ASP A 1 272 ? 2.259 8.368 -3.837 1.00 98.81 272 ASP A N 1
ATOM 2148 C CA . ASP A 1 272 ? 2.768 9.617 -4.401 1.00 98.81 272 ASP A CA 1
ATOM 2149 C C . ASP A 1 272 ? 4.208 9.451 -4.921 1.00 98.81 272 ASP A C 1
ATOM 2151 O O . ASP A 1 272 ? 5.093 8.963 -4.206 1.00 98.81 272 ASP A O 1
ATOM 2155 N N . VAL A 1 273 ? 4.442 9.865 -6.169 1.00 98.25 273 VAL A N 1
ATOM 2156 C CA . VAL A 1 273 ? 5.755 9.781 -6.834 1.00 98.25 273 VAL A CA 1
ATOM 2157 C C . VAL A 1 273 ? 6.418 11.142 -7.030 1.00 98.25 273 VAL A C 1
ATOM 2159 O O . VAL A 1 273 ? 7.587 11.200 -7.419 1.00 98.25 273 VAL A O 1
ATOM 2162 N N . LEU A 1 274 ? 5.697 12.240 -6.780 1.00 98.06 274 LEU A N 1
ATOM 2163 C CA . LEU A 1 274 ? 6.178 13.584 -7.083 1.00 98.06 274 LEU A CA 1
ATOM 2164 C C . LEU A 1 274 ? 7.111 14.125 -5.987 1.00 98.06 274 LEU A C 1
ATOM 2166 O O . LEU A 1 274 ? 6.998 13.735 -4.819 1.00 98.06 274 LEU A O 1
ATOM 2170 N N . PRO A 1 275 ? 8.043 15.031 -6.336 1.00 94.81 275 PRO A N 1
ATOM 2171 C CA . PRO A 1 275 ? 8.966 15.626 -5.374 1.00 94.81 275 PRO A CA 1
ATOM 2172 C C . PRO A 1 275 ? 8.260 16.272 -4.180 1.00 94.81 275 PRO A C 1
ATOM 2174 O O . PRO A 1 275 ? 7.151 16.796 -4.292 1.00 94.81 275 PRO A O 1
ATOM 2177 N N . ILE A 1 276 ? 8.927 16.224 -3.023 1.00 94.19 276 ILE A N 1
ATOM 2178 C CA . ILE A 1 276 ? 8.407 16.575 -1.690 1.00 94.19 276 ILE A CA 1
ATOM 2179 C C . ILE A 1 276 ? 7.293 15.633 -1.209 1.00 94.19 276 ILE A C 1
ATOM 2181 O O . ILE A 1 276 ? 7.392 15.075 -0.119 1.00 94.19 276 ILE A O 1
ATOM 2185 N N . THR A 1 277 ? 6.242 15.422 -1.999 1.00 97.00 277 THR A N 1
ATOM 2186 C CA . THR A 1 277 ? 5.046 14.684 -1.566 1.00 97.00 277 THR A CA 1
ATOM 2187 C C . THR A 1 277 ? 5.248 13.172 -1.512 1.00 97.00 277 THR A C 1
ATOM 2189 O O . THR A 1 277 ? 4.587 12.502 -0.723 1.00 97.00 277 THR A O 1
ATOM 2192 N N . ARG A 1 278 ? 6.234 12.633 -2.239 1.00 95.25 278 ARG A N 1
ATOM 2193 C CA . ARG A 1 278 ? 6.697 11.239 -2.102 1.00 95.25 278 ARG A CA 1
ATOM 2194 C C . ARG A 1 278 ? 7.492 10.945 -0.824 1.00 95.25 278 ARG A C 1
ATOM 2196 O O . ARG A 1 278 ? 7.802 9.781 -0.582 1.00 95.25 278 ARG A O 1
ATOM 2203 N N . GLU A 1 279 ? 7.859 11.975 -0.056 1.00 91.19 279 GLU A N 1
ATOM 2204 C CA . GLU A 1 279 ? 8.669 11.874 1.173 1.00 91.19 279 GLU A CA 1
ATOM 2205 C C . GLU A 1 279 ? 7.802 11.886 2.445 1.00 91.19 279 GLU A C 1
ATOM 2207 O O . GLU A 1 279 ? 8.220 11.429 3.510 1.00 91.19 279 GLU A O 1
ATOM 2212 N N . GLY A 1 280 ? 6.576 12.403 2.348 1.00 91.31 280 GLY A N 1
ATOM 2213 C CA . GLY A 1 280 ? 5.634 12.462 3.456 1.00 91.31 280 GLY A CA 1
ATOM 2214 C C . GLY A 1 280 ? 4.275 13.012 3.039 1.00 91.31 280 GLY A C 1
ATOM 2215 O O . GLY A 1 280 ? 4.163 13.844 2.140 1.00 91.31 280 GLY A O 1
ATOM 2216 N N . GLN A 1 281 ? 3.227 12.577 3.736 1.00 96.81 281 GLN A N 1
ATOM 2217 C CA . GLN A 1 281 ? 1.882 13.093 3.516 1.00 96.81 281 GLN A CA 1
ATOM 2218 C C . GLN A 1 281 ? 1.767 14.509 4.090 1.00 96.81 281 GLN A C 1
ATOM 2220 O O . GLN A 1 281 ? 1.886 14.710 5.302 1.00 96.81 281 GLN A O 1
ATOM 2225 N N . LEU A 1 282 ? 1.510 15.480 3.216 1.00 95.25 282 LEU A N 1
ATOM 2226 C CA . LEU A 1 282 ? 1.241 16.866 3.592 1.00 95.25 282 LEU A CA 1
ATOM 2227 C C . LEU A 1 282 ? -0.262 17.082 3.795 1.00 95.2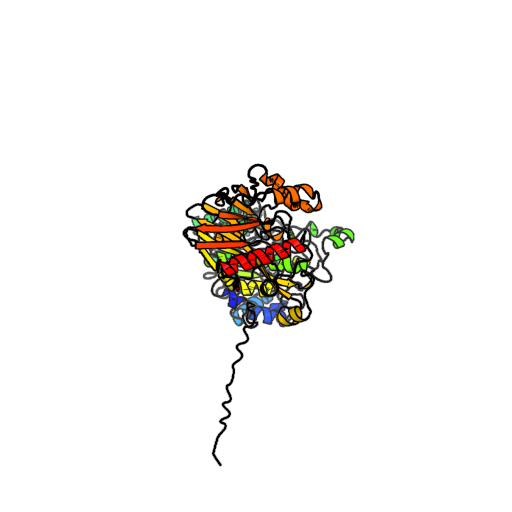5 282 LEU A C 1
ATOM 2229 O O . LEU A 1 282 ? -1.075 16.517 3.066 1.00 95.25 282 LEU A O 1
ATOM 2233 N N . ILE A 1 283 ? -0.611 17.915 4.778 1.00 93.56 283 ILE A N 1
ATOM 2234 C CA . ILE A 1 283 ? -1.987 18.333 5.076 1.00 93.56 283 ILE A CA 1
ATOM 2235 C C . ILE A 1 283 ? -2.097 19.865 5.092 1.00 93.56 283 ILE A C 1
ATOM 2237 O O . ILE A 1 283 ? -1.094 20.574 5.169 1.00 93.56 283 ILE A O 1
ATOM 2241 N N . GLY A 1 284 ? -3.324 20.388 5.081 1.00 92.75 284 GLY A N 1
ATOM 2242 C CA . GLY A 1 284 ? -3.586 21.830 5.083 1.00 92.75 284 GLY A CA 1
ATOM 2243 C C . GLY A 1 284 ? -3.511 22.457 3.688 1.00 92.75 284 GLY A C 1
ATOM 2244 O O . GLY A 1 284 ? -3.640 21.759 2.685 1.00 92.75 284 GLY A O 1
ATOM 2245 N N . LYS A 1 285 ? -3.357 23.787 3.637 1.00 92.62 285 LYS A N 1
ATOM 2246 C CA . LYS A 1 285 ? -3.438 24.595 2.401 1.00 92.62 285 LYS A CA 1
ATOM 2247 C C . LYS A 1 285 ? -2.137 25.320 2.034 1.00 92.62 285 LYS A C 1
ATOM 2249 O O . LYS A 1 285 ? -2.127 26.096 1.090 1.00 92.62 285 LYS A O 1
ATOM 2254 N N . MET A 1 286 ? -1.043 25.080 2.764 1.00 92.62 286 MET A N 1
ATOM 2255 C CA . MET A 1 286 ? 0.239 25.776 2.547 1.00 92.62 286 MET A CA 1
ATOM 2256 C C . MET A 1 286 ? 0.736 25.623 1.103 1.00 92.62 286 MET A C 1
ATOM 2258 O O . MET A 1 286 ? 1.152 26.590 0.478 1.00 92.62 286 MET A O 1
ATOM 2262 N N . MET A 1 287 ? 0.652 24.406 0.568 1.00 94.81 287 MET A N 1
ATOM 2263 C CA . MET A 1 287 ? 1.076 24.071 -0.794 1.00 94.81 287 MET A CA 1
ATOM 2264 C C . MET A 1 287 ? 0.078 24.505 -1.880 1.00 94.81 287 MET A C 1
ATOM 2266 O O . MET A 1 287 ? 0.347 24.339 -3.065 1.00 94.81 287 MET A O 1
ATOM 2270 N N . SER A 1 288 ? -1.066 25.075 -1.493 1.00 94.62 288 SER A N 1
ATOM 2271 C CA . SER A 1 288 ? -2.053 25.637 -2.419 1.00 94.62 288 SER A CA 1
ATOM 2272 C C . SER A 1 288 ? -1.824 27.126 -2.694 1.00 94.62 288 SER A C 1
ATOM 2274 O O . SER A 1 288 ? -2.572 27.723 -3.464 1.00 94.62 288 SER A O 1
ATOM 2276 N N . ASP A 1 289 ? -0.816 27.734 -2.061 1.00 96.56 289 ASP A N 1
ATOM 2277 C CA . ASP A 1 289 ? -0.434 29.123 -2.302 1.00 96.56 289 ASP A CA 1
ATOM 2278 C C . ASP A 1 289 ? -0.005 29.342 -3.773 1.00 96.56 289 ASP A C 1
ATOM 2280 O O . ASP A 1 289 ? 0.714 28.500 -4.328 1.00 96.56 289 ASP A O 1
ATOM 2284 N N . PRO A 1 290 ? -0.408 30.454 -4.423 1.00 96.38 290 PRO A N 1
ATOM 2285 C CA . PRO A 1 290 ? -0.027 30.753 -5.802 1.00 96.38 290 PRO A CA 1
ATOM 2286 C C . PRO A 1 290 ? 1.483 30.766 -6.073 1.00 96.38 290 PRO A C 1
ATOM 2288 O O . PRO A 1 290 ? 1.873 30.543 -7.217 1.00 96.38 290 PRO A O 1
ATOM 2291 N N . GLN A 1 291 ? 2.344 30.975 -5.068 1.00 96.75 291 GLN A N 1
ATOM 2292 C CA . GLN A 1 291 ? 3.800 30.936 -5.255 1.00 96.75 291 GLN A CA 1
ATOM 2293 C C . GLN A 1 291 ? 4.279 29.596 -5.832 1.00 96.75 291 GLN A C 1
ATOM 2295 O O . GLN A 1 291 ? 5.160 29.571 -6.683 1.00 96.75 291 GLN A O 1
ATOM 2300 N N . TRP A 1 292 ? 3.648 28.475 -5.459 1.00 96.38 292 TRP A N 1
ATOM 2301 C CA . TRP A 1 292 ? 4.030 27.143 -5.946 1.00 96.38 292 TRP A CA 1
ATOM 2302 C C . TRP A 1 292 ? 3.671 26.923 -7.421 1.00 96.38 292 TRP A C 1
ATOM 2304 O O . TRP A 1 292 ? 4.023 25.899 -8.003 1.00 96.38 292 TRP A O 1
ATOM 2314 N N . GLN A 1 293 ? 2.964 27.881 -8.028 1.00 97.44 293 GLN A N 1
ATOM 2315 C CA . GLN A 1 293 ? 2.611 27.897 -9.442 1.00 97.44 293 GLN A CA 1
ATOM 2316 C C . GLN A 1 293 ? 3.594 28.703 -10.301 1.00 97.44 293 GLN A C 1
ATOM 2318 O O . GLN A 1 293 ? 3.416 28.722 -11.525 1.00 97.44 293 GLN A O 1
ATOM 2323 N N . LEU A 1 294 ? 4.591 29.354 -9.689 1.00 96.81 294 LEU A N 1
ATOM 2324 C CA . LEU A 1 294 ? 5.687 30.010 -10.400 1.00 96.81 294 LEU A CA 1
ATOM 2325 C C . LEU A 1 294 ? 6.571 28.969 -11.103 1.00 96.81 294 LEU A C 1
ATOM 2327 O O . LEU A 1 294 ? 6.593 27.791 -10.735 1.00 96.81 294 LEU A O 1
ATOM 2331 N N . GLU A 1 295 ? 7.249 29.402 -12.161 1.00 96.69 295 GLU A N 1
ATOM 2332 C CA . GLU A 1 295 ? 7.958 28.535 -13.106 1.00 96.69 295 GLU A CA 1
ATOM 2333 C C . GLU A 1 295 ? 9.014 27.661 -12.418 1.00 96.69 295 GLU A C 1
ATOM 2335 O O . GLU A 1 295 ? 9.039 26.445 -12.616 1.00 96.69 295 GLU A O 1
ATOM 2340 N N . GLU A 1 296 ? 9.823 28.257 -11.546 1.00 94.94 296 GLU A N 1
ATOM 2341 C CA . GLU A 1 296 ? 10.903 27.600 -10.816 1.00 94.94 296 GLU A CA 1
ATOM 2342 C C . GLU A 1 296 ? 10.399 26.496 -9.877 1.00 94.94 296 GLU A C 1
ATOM 2344 O O . GLU A 1 296 ? 11.029 25.443 -9.752 1.00 94.94 296 GLU A O 1
ATOM 2349 N N . PHE A 1 297 ? 9.230 26.692 -9.259 1.00 96.44 297 PHE A N 1
ATOM 2350 C CA . PHE A 1 297 ? 8.618 25.685 -8.397 1.00 96.44 297 PHE A CA 1
ATOM 2351 C C . PHE A 1 297 ? 7.922 24.604 -9.207 1.00 96.44 297 PHE A C 1
ATOM 2353 O O . PHE A 1 297 ? 8.057 23.431 -8.872 1.00 96.44 297 PHE A O 1
ATOM 2360 N N . LYS A 1 298 ? 7.223 24.957 -10.291 1.00 94.56 298 LYS A N 1
ATOM 2361 C CA . LYS A 1 298 ? 6.597 23.972 -11.184 1.00 94.56 298 LYS A CA 1
ATOM 2362 C C . LYS A 1 298 ? 7.618 23.027 -11.798 1.00 94.56 298 LYS A C 1
ATOM 2364 O O . LYS A 1 298 ? 7.380 21.821 -11.803 1.00 94.56 298 LYS A O 1
ATOM 2369 N N . LEU A 1 299 ? 8.755 23.559 -12.251 1.00 91.00 299 LEU A N 1
ATOM 2370 C CA . LEU A 1 299 ? 9.850 22.766 -12.810 1.00 91.00 299 LEU A CA 1
ATOM 2371 C C . LEU A 1 299 ? 10.327 21.685 -11.828 1.00 91.00 299 LEU A C 1
ATOM 2373 O O . LEU A 1 299 ? 10.642 20.569 -12.234 1.00 91.00 299 LEU A O 1
ATOM 2377 N N . PHE A 1 300 ? 10.342 22.003 -10.532 1.00 95.81 300 PHE A N 1
ATOM 2378 C CA . PHE A 1 300 ? 10.749 21.075 -9.482 1.00 95.81 300 PHE A CA 1
ATOM 2379 C C . PHE A 1 300 ? 9.619 20.160 -8.985 1.00 95.81 300 PHE A C 1
ATOM 2381 O O . PHE A 1 300 ? 9.844 18.972 -8.781 1.00 95.81 300 PHE A O 1
ATOM 2388 N N . LEU A 1 301 ? 8.415 20.687 -8.749 1.00 95.19 301 LEU A N 1
ATOM 2389 C CA . LEU A 1 301 ? 7.311 19.979 -8.086 1.00 95.19 301 LEU A CA 1
ATOM 2390 C C . LEU A 1 301 ? 6.494 19.096 -9.031 1.00 95.19 301 LEU A C 1
ATOM 2392 O O . LEU A 1 301 ? 5.780 18.210 -8.555 1.00 95.19 301 LEU A O 1
ATOM 2396 N N . ASP A 1 302 ? 6.585 19.336 -10.339 1.00 97.62 302 ASP A N 1
ATOM 2397 C CA . ASP A 1 302 ? 5.829 18.624 -11.368 1.00 97.62 302 ASP A CA 1
ATOM 2398 C C . ASP A 1 302 ? 6.698 18.215 -12.578 1.00 97.62 302 ASP A C 1
ATOM 2400 O O . ASP A 1 302 ? 6.417 18.593 -13.717 1.00 97.62 302 ASP A O 1
ATOM 2404 N N . PRO A 1 303 ? 7.778 17.440 -12.358 1.00 96.62 303 PRO A N 1
ATOM 2405 C CA . PRO A 1 303 ? 8.775 17.139 -13.390 1.00 96.62 303 PRO A CA 1
ATOM 2406 C C . PRO A 1 303 ? 8.321 16.106 -14.435 1.00 96.62 303 PRO A C 1
ATOM 2408 O O . PRO A 1 303 ? 9.044 15.854 -15.394 1.00 96.62 303 PRO A O 1
ATOM 2411 N N . TYR A 1 304 ? 7.164 15.460 -14.254 1.00 96.94 304 TYR A N 1
ATOM 2412 C CA . TYR A 1 304 ? 6.737 14.291 -15.040 1.00 96.94 304 TYR A CA 1
ATOM 2413 C C . TYR A 1 304 ? 5.493 14.573 -15.893 1.00 96.94 304 TYR A C 1
ATOM 2415 O O . TYR A 1 304 ? 4.657 13.689 -16.092 1.00 96.94 304 TYR A O 1
ATOM 2423 N N . ARG A 1 305 ? 5.334 15.808 -16.382 1.00 95.31 305 ARG A N 1
ATOM 2424 C CA . ARG A 1 305 ? 4.144 16.228 -17.143 1.00 95.31 305 ARG A CA 1
ATOM 2425 C C . ARG A 1 305 ? 3.899 15.403 -18.407 1.00 95.31 305 ARG A C 1
ATOM 2427 O O . ARG A 1 305 ? 2.754 15.068 -18.693 1.00 95.31 305 ARG A O 1
ATOM 2434 N N . ASP A 1 306 ? 4.972 15.021 -19.095 1.00 93.62 306 ASP A N 1
ATOM 2435 C CA . ASP A 1 306 ? 4.914 14.310 -20.380 1.00 93.62 306 ASP A CA 1
ATOM 2436 C C . ASP A 1 306 ? 5.004 12.780 -20.247 1.00 93.62 306 ASP A C 1
ATOM 2438 O O . ASP A 1 306 ? 5.091 12.058 -21.238 1.00 93.62 306 ASP A O 1
ATOM 2442 N N . GLY A 1 307 ? 4.983 12.265 -19.017 1.00 93.81 307 GLY A N 1
ATOM 2443 C CA . GLY A 1 307 ? 5.058 10.836 -18.736 1.00 93.81 307 GLY A CA 1
ATOM 2444 C C . GLY A 1 307 ? 5.949 10.525 -17.542 1.00 93.81 307 GLY A C 1
ATOM 2445 O O . GLY A 1 307 ? 6.878 11.264 -17.214 1.00 93.81 307 GLY A O 1
ATOM 2446 N N . LEU A 1 308 ? 5.669 9.398 -16.888 1.00 94.00 308 LEU A N 1
ATOM 2447 C CA . LEU A 1 308 ? 6.500 8.899 -15.800 1.00 94.00 308 LEU A CA 1
ATOM 2448 C C . LEU A 1 308 ? 7.777 8.265 -16.381 1.00 94.00 308 LEU A C 1
ATOM 2450 O O . LEU A 1 308 ? 7.664 7.352 -17.203 1.00 94.00 308 LEU A O 1
ATOM 2454 N N . PRO A 1 309 ? 8.987 8.689 -15.970 1.00 91.25 309 PRO A N 1
ATOM 2455 C CA . PRO A 1 309 ? 10.216 8.065 -16.447 1.00 91.25 309 PRO A CA 1
ATOM 2456 C C . PRO A 1 309 ? 10.269 6.568 -16.084 1.00 91.25 309 PRO A C 1
ATOM 2458 O O . PRO A 1 309 ? 9.888 6.221 -14.961 1.00 91.25 309 PRO A O 1
ATOM 2461 N N . PRO A 1 310 ? 10.816 5.682 -16.944 1.00 81.69 310 PRO A N 1
ATOM 2462 C CA . PRO A 1 310 ? 10.851 4.236 -16.686 1.00 81.69 310 PRO A CA 1
ATOM 2463 C C . PRO A 1 310 ? 11.478 3.848 -15.339 1.00 81.69 310 PRO A C 1
ATOM 2465 O O . PRO A 1 310 ? 10.999 2.943 -14.663 1.00 81.69 310 PRO A O 1
ATOM 2468 N N . ALA A 1 311 ? 12.515 4.569 -14.901 1.00 69.94 311 ALA A N 1
ATOM 2469 C CA . ALA A 1 311 ? 13.147 4.331 -13.603 1.00 69.94 311 ALA A CA 1
ATOM 2470 C C . ALA A 1 311 ? 12.208 4.629 -12.418 1.00 69.94 311 ALA A C 1
ATOM 2472 O O . ALA A 1 311 ? 12.212 3.896 -11.432 1.00 69.94 311 ALA A O 1
ATOM 2473 N N . VAL A 1 312 ? 11.382 5.676 -12.516 1.00 82.06 312 VAL A N 1
ATOM 2474 C CA . VAL A 1 312 ? 10.405 6.032 -11.471 1.00 82.06 312 VAL A CA 1
ATOM 2475 C C . VAL A 1 312 ? 9.198 5.091 -11.526 1.00 82.06 312 VAL A C 1
ATOM 2477 O O . VAL A 1 312 ? 8.653 4.726 -10.490 1.00 82.06 312 VAL A O 1
ATOM 2480 N N . GLU A 1 313 ? 8.814 4.623 -12.715 1.00 90.94 313 GLU A N 1
ATOM 2481 C CA . GLU A 1 313 ? 7.805 3.571 -12.867 1.00 90.94 313 GLU A CA 1
ATOM 2482 C C . GLU A 1 313 ? 8.241 2.244 -12.234 1.00 90.94 313 GLU A C 1
ATOM 2484 O O . GLU A 1 313 ? 7.437 1.580 -11.572 1.00 90.94 313 GLU A O 1
ATOM 2489 N N . GLN A 1 314 ? 9.517 1.880 -12.376 1.00 80.94 314 GLN A N 1
ATOM 2490 C CA . GLN A 1 314 ? 10.060 0.713 -11.691 1.00 80.94 314 GLN A CA 1
ATOM 2491 C C . GLN A 1 314 ? 10.042 0.908 -10.170 1.00 80.94 314 GLN A C 1
ATOM 2493 O O . GLN A 1 314 ? 9.585 0.017 -9.465 1.00 80.94 314 GLN A O 1
ATOM 2498 N N . GLN A 1 315 ? 10.431 2.082 -9.658 1.00 75.19 315 GLN A N 1
ATOM 2499 C CA . GLN A 1 315 ? 10.335 2.389 -8.221 1.00 75.19 315 GLN A CA 1
ATOM 2500 C C . GLN A 1 315 ? 8.895 2.291 -7.700 1.00 75.19 315 GLN A C 1
ATOM 2502 O O . GLN A 1 315 ? 8.662 1.734 -6.631 1.00 75.19 315 GLN A O 1
ATOM 2507 N N . LEU A 1 316 ? 7.918 2.798 -8.457 1.00 92.81 316 LEU A N 1
ATOM 2508 C CA . LEU A 1 316 ? 6.498 2.679 -8.123 1.00 92.81 316 LEU A CA 1
ATOM 2509 C C . LEU A 1 316 ? 6.045 1.214 -8.097 1.00 92.81 316 LEU A C 1
ATOM 2511 O O . LEU A 1 316 ? 5.309 0.806 -7.198 1.00 92.81 316 LEU A O 1
ATOM 2515 N N . THR A 1 317 ? 6.494 0.426 -9.072 1.00 86.06 317 THR A N 1
ATOM 2516 C CA . THR A 1 317 ? 6.211 -1.011 -9.162 1.00 86.06 317 THR A CA 1
ATOM 2517 C C . THR A 1 317 ? 6.787 -1.755 -7.964 1.00 86.06 317 THR A C 1
ATOM 2519 O O . THR A 1 317 ? 6.047 -2.458 -7.276 1.00 86.06 317 THR A O 1
ATOM 2522 N N . ASP A 1 318 ? 8.065 -1.537 -7.657 1.00 76.62 318 ASP A N 1
ATOM 2523 C CA . ASP A 1 318 ? 8.754 -2.137 -6.514 1.00 76.62 318 ASP A CA 1
ATOM 2524 C C . ASP A 1 318 ? 8.060 -1.751 -5.203 1.00 76.62 318 ASP A C 1
ATOM 2526 O O . ASP A 1 318 ? 7.783 -2.610 -4.365 1.00 76.62 318 ASP A O 1
ATOM 2530 N N . ARG A 1 319 ? 7.669 -0.478 -5.061 1.00 93.31 319 ARG A N 1
ATOM 2531 C CA . ARG A 1 319 ? 6.943 0.005 -3.887 1.00 93.31 319 ARG A CA 1
ATOM 2532 C C . ARG A 1 319 ? 5.604 -0.706 -3.710 1.00 93.31 319 ARG A C 1
ATOM 2534 O O . ARG A 1 319 ? 5.295 -1.153 -2.609 1.00 93.31 319 ARG A O 1
ATOM 2541 N N . TYR A 1 320 ? 4.811 -0.854 -4.769 1.00 97.19 320 TYR A N 1
ATOM 2542 C CA . TYR A 1 320 ? 3.556 -1.607 -4.695 1.00 97.19 320 TYR A CA 1
ATOM 2543 C C . TYR A 1 320 ? 3.783 -3.087 -4.367 1.00 97.19 320 TYR A C 1
ATOM 2545 O O . TYR A 1 320 ? 3.035 -3.648 -3.566 1.00 97.19 320 TYR A O 1
ATOM 2553 N N . VAL A 1 321 ? 4.829 -3.708 -4.919 1.00 86.62 321 VAL A N 1
ATOM 2554 C CA . VAL A 1 321 ? 5.201 -5.093 -4.595 1.00 86.62 321 VAL A CA 1
ATOM 2555 C C . VAL A 1 321 ? 5.545 -5.242 -3.115 1.00 86.62 321 VAL A C 1
ATOM 2557 O O . VAL A 1 321 ? 5.036 -6.159 -2.471 1.00 86.62 321 VAL A O 1
ATOM 2560 N N . GLU A 1 322 ? 6.344 -4.340 -2.542 1.00 82.81 322 GLU A N 1
ATOM 2561 C CA . GLU A 1 322 ? 6.658 -4.343 -1.107 1.00 82.81 322 GLU A CA 1
ATOM 2562 C C . GLU A 1 322 ? 5.390 -4.261 -0.248 1.00 82.81 322 GLU A C 1
ATOM 2564 O O . GLU A 1 322 ? 5.189 -5.072 0.661 1.00 82.81 322 GLU A O 1
ATOM 2569 N N . LEU A 1 323 ? 4.508 -3.308 -0.558 1.00 96.38 323 LEU A N 1
ATOM 2570 C CA . LEU A 1 323 ? 3.277 -3.080 0.194 1.00 96.38 323 LEU A CA 1
ATOM 2571 C C . LEU A 1 323 ? 2.340 -4.289 0.129 1.00 96.38 323 LEU A C 1
ATOM 2573 O O . LEU A 1 323 ? 1.894 -4.785 1.163 1.00 96.38 323 LEU A O 1
ATOM 2577 N N . PHE A 1 324 ? 2.081 -4.820 -1.067 1.00 96.19 324 PHE A N 1
ATOM 2578 C CA . PHE A 1 324 ? 1.212 -5.986 -1.216 1.00 96.19 324 PHE A CA 1
ATOM 2579 C C . PHE A 1 324 ? 1.844 -7.273 -0.681 1.00 96.19 324 PHE A C 1
ATOM 2581 O O . PHE A 1 324 ? 1.109 -8.150 -0.227 1.00 96.19 324 PHE A O 1
ATOM 2588 N N . THR A 1 325 ? 3.175 -7.378 -0.638 1.00 87.12 325 THR A N 1
ATOM 2589 C CA . THR A 1 325 ? 3.866 -8.472 0.063 1.00 87.12 325 THR A CA 1
ATOM 2590 C C . THR A 1 325 ? 3.574 -8.415 1.561 1.00 87.12 325 THR A C 1
ATOM 2592 O O . THR A 1 325 ? 3.203 -9.431 2.150 1.00 87.12 325 THR A O 1
ATOM 2595 N N . ILE A 1 326 ? 3.650 -7.228 2.175 1.00 90.50 326 ILE A N 1
ATOM 2596 C CA . ILE A 1 326 ? 3.275 -7.022 3.582 1.00 90.50 326 ILE A CA 1
ATOM 2597 C C . ILE A 1 326 ? 1.804 -7.378 3.801 1.00 90.50 326 ILE A C 1
ATOM 2599 O O . ILE A 1 326 ? 1.488 -8.149 4.709 1.00 90.50 326 ILE A O 1
ATOM 2603 N N . PHE A 1 327 ? 0.901 -6.862 2.961 1.00 97.69 327 PHE A N 1
ATOM 2604 C CA . PHE A 1 327 ? -0.531 -7.125 3.100 1.00 97.69 327 PHE A CA 1
ATOM 2605 C C . PHE A 1 327 ? -0.836 -8.614 2.984 1.00 97.69 327 PHE A C 1
ATOM 2607 O O . PHE A 1 327 ? -1.564 -9.164 3.805 1.00 97.69 327 PHE A O 1
ATOM 2614 N N . TYR A 1 328 ? -0.230 -9.295 2.011 1.00 92.88 328 TYR A N 1
ATOM 2615 C CA . TYR A 1 328 ? -0.417 -10.726 1.830 1.00 92.88 328 TYR A CA 1
ATOM 2616 C C . TYR A 1 328 ? 0.196 -11.532 2.983 1.00 92.88 328 TYR A C 1
ATOM 2618 O O . TYR A 1 328 ? -0.445 -12.462 3.474 1.00 92.88 328 TYR A O 1
ATOM 2626 N N . LYS A 1 329 ? 1.381 -11.165 3.497 1.00 85.19 329 LYS A N 1
ATOM 2627 C CA . LYS A 1 329 ? 1.977 -11.767 4.711 1.00 85.19 329 LYS A CA 1
ATOM 2628 C C . LYS A 1 329 ? 1.035 -11.630 5.912 1.00 85.19 329 LYS A C 1
ATOM 2630 O O . LYS A 1 329 ? 0.857 -12.584 6.665 1.00 85.19 329 LYS A O 1
ATOM 2635 N N . LYS A 1 330 ? 0.380 -10.475 6.051 1.00 92.38 330 LYS A N 1
ATOM 2636 C CA . LYS A 1 330 ? -0.558 -10.141 7.134 1.00 92.38 330 LYS A CA 1
ATOM 2637 C C . LYS A 1 330 ? -2.028 -10.449 6.800 1.00 92.38 330 LYS A C 1
ATOM 2639 O O . LYS A 1 330 ? -2.903 -10.034 7.551 1.00 92.38 330 LYS A O 1
ATOM 2644 N N . ARG A 1 331 ? -2.328 -11.192 5.726 1.00 95.69 331 ARG A N 1
ATOM 2645 C CA . ARG A 1 331 ? -3.699 -11.380 5.195 1.00 95.69 331 ARG A CA 1
ATOM 2646 C C . ARG A 1 331 ? -4.725 -11.906 6.200 1.00 95.69 331 ARG A C 1
ATOM 2648 O O . ARG A 1 331 ? -5.879 -11.534 6.125 1.00 95.69 331 ARG A O 1
ATOM 2655 N N . ALA A 1 332 ? -4.305 -12.700 7.184 1.00 93.94 332 ALA A N 1
ATOM 2656 C CA . ALA A 1 332 ? -5.197 -13.169 8.249 1.00 93.94 332 ALA A CA 1
ATOM 2657 C C . ALA A 1 332 ? -5.720 -12.039 9.167 1.00 93.94 332 ALA A C 1
ATOM 2659 O O . ALA A 1 332 ? -6.659 -12.255 9.925 1.00 93.94 332 ALA A O 1
ATOM 2660 N N . GLN A 1 333 ? -5.094 -10.859 9.133 1.00 97.25 333 GLN A N 1
ATOM 2661 C CA . GLN A 1 333 ? -5.434 -9.689 9.948 1.00 97.25 333 GLN A CA 1
ATOM 2662 C C . GLN A 1 333 ? -6.143 -8.586 9.141 1.00 97.25 333 GLN A C 1
ATOM 2664 O O . GLN A 1 333 ? -6.721 -7.676 9.733 1.00 97.25 333 GLN A O 1
ATOM 2669 N N . ILE A 1 334 ? -6.077 -8.641 7.805 1.00 98.62 334 ILE A N 1
ATOM 2670 C CA . ILE A 1 334 ? -6.582 -7.598 6.907 1.00 98.62 334 ILE A CA 1
ATOM 2671 C C . ILE A 1 334 ? -7.883 -8.079 6.265 1.00 98.62 334 ILE A C 1
ATOM 2673 O O . ILE A 1 334 ? -7.900 -9.125 5.634 1.00 98.62 334 ILE A O 1
ATOM 2677 N N . ASP A 1 335 ? -8.962 -7.304 6.380 1.00 98.56 335 ASP A N 1
ATOM 2678 C CA . ASP A 1 335 ? -10.258 -7.637 5.761 1.00 98.56 335 ASP A CA 1
ATOM 2679 C C . ASP A 1 335 ? -10.376 -7.080 4.330 1.00 98.56 335 ASP A C 1
ATOM 2681 O O . ASP A 1 335 ? -10.992 -7.701 3.456 1.00 98.56 335 ASP A O 1
ATOM 2685 N N . ARG A 1 336 ? -9.766 -5.913 4.071 1.00 98.81 336 ARG A N 1
ATOM 2686 C CA . ARG A 1 336 ? -9.894 -5.173 2.805 1.00 98.81 336 ARG A CA 1
ATOM 2687 C C . ARG A 1 336 ? -8.678 -4.291 2.510 1.00 98.81 336 ARG A C 1
ATOM 2689 O O . ARG A 1 336 ? -8.145 -3.651 3.414 1.00 98.81 336 ARG A O 1
ATOM 2696 N N . VAL A 1 337 ? -8.311 -4.204 1.230 1.00 98.94 337 VAL A N 1
ATOM 2697 C CA . VAL A 1 337 ? -7.363 -3.230 0.663 1.00 98.94 337 VAL A CA 1
ATOM 2698 C C . VAL A 1 337 ? -8.068 -2.463 -0.454 1.00 98.94 337 VAL A C 1
ATOM 2700 O O . VAL A 1 337 ? -8.555 -3.067 -1.404 1.00 98.94 337 VAL A O 1
ATOM 2703 N N . THR A 1 338 ? -8.184 -1.141 -0.339 1.00 98.94 338 THR A N 1
ATOM 2704 C CA . THR A 1 338 ? -8.925 -0.278 -1.274 1.00 98.94 338 THR A CA 1
ATOM 2705 C C . THR A 1 338 ? -8.018 0.775 -1.884 1.00 98.94 338 THR A C 1
ATOM 2707 O O . THR A 1 338 ? -7.355 1.500 -1.153 1.00 98.94 338 THR A O 1
ATOM 2710 N N . MET A 1 339 ? -8.009 0.857 -3.214 1.00 98.88 339 MET A N 1
ATOM 2711 C CA . MET A 1 339 ? -7.315 1.899 -3.972 1.00 98.88 339 MET A CA 1
ATOM 2712 C C . MET A 1 339 ? -8.138 3.190 -3.960 1.00 98.88 339 MET A C 1
ATOM 2714 O O . MET A 1 339 ? -9.350 3.133 -4.187 1.00 98.88 339 MET A O 1
ATOM 2718 N N . TRP A 1 340 ? -7.514 4.354 -3.758 1.00 98.75 340 TRP A N 1
ATOM 2719 C CA . TRP A 1 340 ? -8.226 5.642 -3.786 1.00 98.75 340 TRP A CA 1
ATOM 2720 C C . TRP A 1 340 ? -8.387 6.196 -5.209 1.00 98.75 340 TRP A C 1
ATOM 2722 O O . TRP A 1 340 ? -7.828 7.226 -5.593 1.00 98.75 340 TRP A O 1
ATOM 2732 N N . GLY A 1 341 ? -9.135 5.443 -6.014 1.00 98.25 341 GLY A N 1
ATOM 2733 C CA . GLY A 1 341 ? -9.416 5.707 -7.422 1.00 98.25 341 GLY A CA 1
ATOM 2734 C C . GLY A 1 341 ? -8.930 4.579 -8.331 1.00 98.25 341 GLY A C 1
ATOM 2735 O O . GLY A 1 341 ? -8.149 3.716 -7.928 1.00 98.25 341 GLY A O 1
ATOM 2736 N N . LEU A 1 342 ? -9.386 4.596 -9.586 1.00 98.31 342 LEU A N 1
ATOM 2737 C CA . LEU A 1 342 ? -9.007 3.582 -10.572 1.00 98.31 342 LEU A CA 1
ATOM 2738 C C . LEU A 1 342 ? -7.706 3.943 -11.297 1.00 98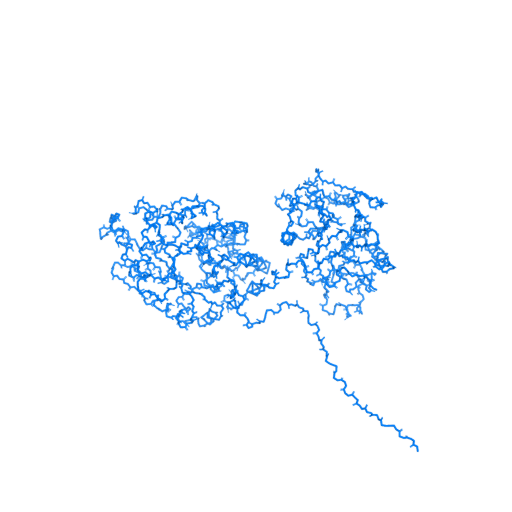.31 342 LEU A C 1
ATOM 2740 O O . LEU A 1 342 ? -6.778 3.137 -11.353 1.00 98.31 342 LEU A O 1
ATOM 2744 N N . HIS A 1 343 ? -7.644 5.143 -11.876 1.00 98.56 343 HIS A N 1
ATOM 2745 C CA . HIS A 1 343 ? -6.566 5.546 -12.776 1.00 98.56 343 HIS A CA 1
ATOM 2746 C C . HIS A 1 343 ? -5.977 6.914 -12.429 1.00 98.56 343 HIS A C 1
ATOM 2748 O O . HIS A 1 343 ? -6.656 7.777 -11.879 1.00 98.56 343 HIS A O 1
ATOM 2754 N N . ASP A 1 344 ? -4.724 7.161 -12.812 1.00 98.69 344 ASP A N 1
ATOM 2755 C CA . ASP A 1 344 ? -3.995 8.373 -12.398 1.00 98.69 344 ASP A CA 1
ATOM 2756 C C . ASP A 1 344 ? -4.729 9.680 -12.699 1.00 98.69 344 ASP A C 1
ATOM 2758 O O . ASP A 1 344 ? -4.716 10.603 -11.893 1.00 98.69 344 ASP A O 1
ATOM 2762 N N . GLY A 1 345 ? -5.389 9.755 -13.856 1.00 97.56 345 GLY A N 1
ATOM 2763 C CA . GLY A 1 345 ? -6.100 10.955 -14.308 1.00 97.56 345 GLY A CA 1
ATOM 2764 C C . GLY A 1 345 ? -7.288 11.390 -13.444 1.00 97.56 345 GLY A C 1
ATOM 2765 O O . GLY A 1 345 ? -7.715 12.527 -13.584 1.00 97.56 345 GLY A O 1
ATOM 2766 N N . MET A 1 346 ? -7.816 10.522 -12.575 1.00 96.56 346 MET A N 1
ATOM 2767 C CA . MET A 1 346 ? -8.889 10.875 -11.634 1.00 96.56 346 MET A CA 1
ATOM 2768 C C . MET A 1 346 ? -8.394 11.055 -10.195 1.00 96.56 346 MET A C 1
ATOM 2770 O O . MET A 1 346 ? -9.185 11.373 -9.318 1.00 96.56 346 MET A O 1
ATOM 2774 N N . SER A 1 347 ? -7.105 10.828 -9.927 1.00 98.38 347 SER A N 1
ATOM 2775 C CA . SER A 1 347 ? -6.584 10.890 -8.563 1.00 98.38 347 SER A CA 1
ATOM 2776 C C . SER A 1 347 ? -6.573 12.322 -8.028 1.00 98.38 347 SER A C 1
ATOM 2778 O O . SER A 1 347 ? -6.049 13.236 -8.669 1.00 98.38 347 SER A O 1
ATOM 2780 N N . TRP A 1 348 ? -7.045 12.492 -6.794 1.00 98.31 348 TRP A N 1
ATOM 2781 C CA . TRP A 1 348 ? -6.958 13.747 -6.043 1.00 98.31 348 TRP A CA 1
ATOM 2782 C C . TRP A 1 348 ? -5.517 14.273 -5.877 1.00 98.31 348 TRP A C 1
ATOM 2784 O O . TRP A 1 348 ? -5.308 15.476 -5.738 1.00 98.31 348 TRP A O 1
ATOM 2794 N N . LYS A 1 349 ? -4.501 13.398 -5.958 1.00 98.50 349 LYS A N 1
ATOM 2795 C CA . LYS A 1 349 ? -3.070 13.748 -5.851 1.00 98.50 349 LYS A CA 1
ATOM 2796 C C . LYS A 1 349 ? -2.543 14.620 -6.996 1.00 98.50 349 LYS A C 1
ATOM 2798 O O . LYS A 1 349 ? -1.415 15.113 -6.908 1.00 98.50 349 LYS A O 1
ATOM 2803 N N . ASN A 1 350 ? -3.314 14.770 -8.077 1.00 98.56 350 ASN A N 1
ATOM 2804 C CA . ASN A 1 350 ? -3.004 15.722 -9.146 1.00 98.56 350 ASN A CA 1
ATOM 2805 C C . ASN A 1 350 ? -3.171 17.167 -8.658 1.00 98.56 350 ASN A C 1
ATOM 2807 O O . ASN A 1 350 ? -2.341 18.018 -8.961 1.00 98.56 350 ASN A O 1
ATOM 2811 N N . ASP A 1 351 ? -4.197 17.425 -7.842 1.00 98.06 351 ASP A N 1
ATOM 2812 C CA . ASP A 1 351 ? -4.546 18.779 -7.401 1.00 98.06 351 ASP A CA 1
ATOM 2813 C C . ASP A 1 351 ? -4.282 19.039 -5.914 1.00 98.06 351 ASP A C 1
ATOM 2815 O O . ASP A 1 351 ? -4.392 20.172 -5.441 1.00 98.06 351 ASP A O 1
ATOM 2819 N N . TYR A 1 352 ? -3.897 18.004 -5.167 1.00 98.00 352 TYR A N 1
ATOM 2820 C CA . TYR A 1 352 ? -3.539 18.107 -3.763 1.00 98.00 352 TYR A CA 1
ATOM 2821 C C . TYR A 1 352 ? -2.160 17.492 -3.480 1.00 98.00 352 TYR A C 1
ATOM 2823 O O . TYR A 1 352 ? -1.845 16.412 -3.984 1.00 98.00 352 TYR A O 1
ATOM 2831 N N . PRO A 1 353 ? -1.316 18.133 -2.650 1.00 97.44 353 PRO A N 1
ATOM 2832 C CA . PRO A 1 353 ? -1.521 19.415 -1.966 1.00 97.44 353 PRO A CA 1
ATOM 2833 C C . PRO A 1 353 ? -1.183 20.649 -2.828 1.00 97.44 353 PRO A C 1
ATOM 2835 O O . PRO A 1 353 ? -1.530 21.766 -2.442 1.00 97.44 353 PRO A O 1
ATOM 2838 N N . VAL A 1 354 ? -0.528 20.449 -3.979 1.00 97.69 354 VAL A N 1
ATOM 2839 C CA . VAL A 1 354 ? -0.220 21.490 -4.975 1.00 97.69 354 VAL A CA 1
ATOM 2840 C C . VAL A 1 354 ? -1.169 21.318 -6.172 1.00 97.69 354 VAL A C 1
ATOM 2842 O O . VAL A 1 354 ? -1.118 20.255 -6.796 1.00 97.69 354 VAL A O 1
ATOM 2845 N N . PRO A 1 355 ? -1.996 22.325 -6.509 1.00 97.75 355 PRO A N 1
ATOM 2846 C CA . PRO A 1 355 ? -2.929 22.261 -7.636 1.00 97.75 355 PRO A CA 1
ATOM 2847 C C . PRO A 1 355 ? -2.246 22.108 -9.001 1.00 97.75 355 PRO A C 1
ATOM 2849 O O . PRO A 1 355 ? -1.184 22.696 -9.227 1.00 97.75 355 PRO A O 1
ATOM 2852 N N . GLY A 1 356 ? -2.882 21.395 -9.936 1.00 97.00 356 GLY A N 1
ATOM 2853 C CA . GLY A 1 356 ? -2.483 21.359 -11.346 1.00 97.00 356 GLY A CA 1
ATOM 2854 C C . GLY A 1 356 ? -1.201 20.582 -11.665 1.00 97.00 356 GLY A C 1
ATOM 2855 O O . GLY A 1 356 ? -0.557 20.884 -12.677 1.00 97.00 356 GLY A O 1
ATOM 2856 N N . ARG A 1 357 ? -0.818 19.615 -10.819 1.00 98.25 357 ARG A N 1
ATOM 2857 C CA . ARG A 1 357 ? 0.288 18.680 -11.084 1.00 98.25 357 ARG A CA 1
ATOM 2858 C C . ARG A 1 357 ? -0.187 17.432 -11.831 1.00 98.25 357 ARG A C 1
ATOM 2860 O O . ARG A 1 357 ? -1.373 17.109 -11.850 1.00 98.25 357 ARG A O 1
ATOM 2867 N N . ILE A 1 358 ? 0.753 16.682 -12.402 1.00 98.31 358 ILE A N 1
ATOM 2868 C CA . ILE A 1 358 ? 0.506 15.411 -13.090 1.00 98.31 358 ILE A CA 1
ATOM 2869 C C . ILE A 1 358 ? 1.151 14.280 -12.278 1.00 98.31 358 ILE A C 1
ATOM 2871 O O . ILE A 1 358 ? 2.319 13.943 -12.453 1.00 98.31 358 ILE A O 1
ATOM 2875 N N . ASN A 1 359 ? 0.382 13.678 -11.365 1.00 98.75 359 ASN A N 1
ATOM 2876 C CA . ASN A 1 359 ? 0.854 12.589 -10.499 1.00 98.75 359 ASN A CA 1
ATOM 2877 C C . ASN A 1 359 ? 0.563 11.202 -11.112 1.00 98.75 359 ASN A C 1
ATOM 2879 O O . ASN A 1 359 ? -0.211 11.084 -12.063 1.00 98.75 359 ASN A O 1
ATOM 2883 N N . TYR A 1 360 ? 1.176 10.137 -10.589 1.00 98.75 360 TYR A N 1
ATOM 2884 C CA . TYR A 1 360 ? 1.023 8.767 -11.100 1.00 98.75 360 TYR A CA 1
ATOM 2885 C C . TYR A 1 360 ? 0.756 7.721 -10.005 1.00 98.75 360 TYR A C 1
ATOM 2887 O O . TYR A 1 360 ? 1.443 6.696 -9.974 1.00 98.75 360 TYR A O 1
ATOM 2895 N N . PRO A 1 361 ? -0.208 7.933 -9.095 1.00 98.75 361 PRO A N 1
ATOM 2896 C CA . PRO A 1 361 ? -0.209 7.193 -7.847 1.00 98.75 361 PRO A CA 1
ATOM 2897 C C . PRO A 1 361 ? -0.971 5.864 -7.870 1.00 98.75 361 PRO A C 1
ATOM 2899 O O . PRO A 1 361 ? -0.894 5.128 -6.890 1.00 98.75 361 PRO A O 1
ATOM 2902 N N . LEU A 1 362 ? -1.704 5.539 -8.941 1.00 98.81 362 LEU A N 1
ATOM 2903 C CA . LEU A 1 362 ? -2.609 4.379 -9.002 1.00 98.81 362 LEU A CA 1
ATOM 2904 C C . LEU A 1 362 ? -2.078 3.264 -9.916 1.00 98.81 362 LEU A C 1
ATOM 2906 O O . LEU A 1 362 ? -0.971 3.345 -10.446 1.00 98.81 362 LEU A O 1
ATOM 2910 N N . LEU A 1 363 ? -2.859 2.195 -10.088 1.00 98.56 363 LEU A N 1
ATOM 2911 C CA . LEU A 1 363 ? -2.464 0.995 -10.841 1.00 98.56 363 LEU A CA 1
ATOM 2912 C C . LEU A 1 363 ? -2.748 1.083 -12.347 1.00 98.56 363 LEU A C 1
ATOM 2914 O O . LEU A 1 363 ? -2.188 0.306 -13.119 1.00 98.56 363 LEU A O 1
ATOM 2918 N N . PHE A 1 364 ? -3.590 2.029 -12.769 1.00 98.50 364 PHE A N 1
ATOM 2919 C CA . PHE A 1 364 ? -3.942 2.252 -14.170 1.00 98.50 364 PHE A CA 1
ATOM 2920 C C . PHE A 1 364 ? -3.503 3.639 -14.635 1.00 98.50 364 PHE A C 1
ATOM 2922 O O . PHE A 1 364 ? -3.567 4.629 -13.899 1.00 98.50 364 PHE A O 1
ATOM 2929 N N . ARG A 1 365 ? -3.069 3.712 -15.890 1.00 98.19 365 ARG A N 1
ATOM 2930 C CA . ARG A 1 365 ? -2.684 4.949 -16.572 1.00 98.19 365 ARG A CA 1
ATOM 2931 C C . ARG A 1 365 ? -3.902 5.799 -16.914 1.00 98.19 365 ARG A C 1
ATOM 2933 O O . ARG A 1 365 ? -5.035 5.334 -16.887 1.00 98.19 365 ARG A O 1
ATOM 2940 N N . ARG A 1 366 ? -3.675 7.055 -17.306 1.00 97.69 366 ARG A N 1
ATOM 2941 C CA . ARG A 1 366 ? -4.732 7.999 -17.734 1.00 97.69 366 ARG A CA 1
ATOM 2942 C C . ARG A 1 366 ? -5.592 7.477 -18.897 1.00 97.69 366 ARG A C 1
ATOM 2944 O O . ARG A 1 366 ? -6.786 7.768 -18.954 1.00 97.69 366 ARG A O 1
ATOM 2951 N N . ASP A 1 367 ? -5.004 6.677 -19.782 1.00 96.69 367 ASP A N 1
ATOM 2952 C CA . ASP A 1 367 ? -5.687 5.989 -20.888 1.00 96.69 367 ASP A CA 1
ATOM 2953 C C . ASP A 1 367 ? -6.387 4.677 -20.469 1.00 96.69 367 ASP A C 1
ATOM 2955 O O . ASP A 1 367 ? -6.972 3.996 -21.307 1.00 96.69 367 ASP A O 1
ATOM 2959 N N . LYS A 1 368 ? -6.382 4.360 -19.166 1.00 96.56 368 LYS A N 1
ATOM 2960 C CA . LYS A 1 368 ? -6.955 3.167 -18.521 1.00 96.56 368 LYS A CA 1
ATOM 2961 C C . LYS A 1 368 ? -6.240 1.849 -18.845 1.00 96.56 368 LYS A C 1
ATOM 2963 O O . LYS A 1 368 ? -6.772 0.783 -18.540 1.00 96.56 368 LYS A O 1
ATOM 2968 N N . THR A 1 369 ? -5.029 1.897 -19.397 1.00 95.56 369 THR A N 1
ATOM 2969 C CA . THR A 1 369 ? -4.166 0.711 -19.510 1.00 95.56 369 THR A CA 1
ATOM 2970 C C . THR A 1 369 ? -3.502 0.376 -18.163 1.00 95.56 369 THR A C 1
ATOM 2972 O O . THR A 1 369 ? -3.274 1.280 -17.348 1.00 95.56 369 THR A O 1
ATOM 2975 N N . PRO A 1 370 ? -3.220 -0.908 -17.867 1.00 95.81 370 PRO A N 1
ATOM 2976 C CA . PRO A 1 370 ? -2.543 -1.291 -16.631 1.00 95.81 370 PRO A CA 1
ATOM 2977 C C . PRO A 1 370 ? -1.082 -0.813 -16.616 1.00 95.81 370 PRO A C 1
ATOM 2979 O O . PRO A 1 370 ? -0.404 -0.785 -17.644 1.00 95.81 370 PRO A O 1
ATOM 2982 N N . LYS A 1 371 ? -0.583 -0.447 -15.433 1.00 96.19 371 LYS A N 1
ATOM 2983 C CA . LYS A 1 371 ? 0.852 -0.218 -15.191 1.00 96.19 371 LYS A CA 1
ATOM 2984 C C . LYS A 1 371 ? 1.569 -1.530 -14.856 1.00 96.19 371 LYS A C 1
ATOM 2986 O O . LYS A 1 371 ? 0.910 -2.444 -14.367 1.00 96.19 371 LYS A O 1
ATOM 2991 N N . PRO A 1 372 ? 2.912 -1.601 -14.945 1.00 90.50 372 PRO A N 1
ATOM 2992 C CA . PRO A 1 372 ? 3.668 -2.768 -14.476 1.00 90.50 372 PRO A CA 1
ATOM 2993 C C . PRO A 1 372 ? 3.355 -3.160 -13.020 1.00 90.50 372 PRO A C 1
ATOM 2995 O O . PRO A 1 372 ? 3.276 -4.343 -12.698 1.00 90.50 372 PRO A O 1
ATOM 2998 N N . ALA A 1 373 ? 3.068 -2.177 -12.156 1.00 91.88 373 ALA A N 1
ATOM 2999 C CA . ALA A 1 373 ? 2.606 -2.400 -10.785 1.00 91.88 373 ALA A CA 1
ATOM 3000 C C . ALA A 1 373 ? 1.335 -3.265 -10.691 1.00 91.88 373 ALA A C 1
ATOM 3002 O O . ALA A 1 373 ? 1.240 -4.092 -9.789 1.00 91.88 373 ALA A O 1
ATOM 3003 N N . PHE A 1 374 ? 0.373 -3.107 -11.610 1.00 95.06 374 PHE A N 1
ATOM 3004 C CA . PHE A 1 374 ? -0.868 -3.891 -11.627 1.00 95.06 374 PHE A CA 1
ATOM 3005 C C . PHE A 1 374 ? -0.584 -5.384 -11.822 1.00 95.06 374 PHE A C 1
ATOM 3007 O O . PHE A 1 374 ? -1.083 -6.216 -11.063 1.00 95.06 374 PHE A O 1
ATOM 3014 N N . ASP A 1 375 ? 0.254 -5.724 -12.800 1.00 86.44 375 ASP A N 1
ATOM 3015 C CA . ASP A 1 375 ? 0.608 -7.117 -13.074 1.00 86.44 375 ASP A CA 1
ATOM 3016 C C . ASP A 1 375 ? 1.504 -7.699 -11.979 1.00 86.44 375 ASP A C 1
ATOM 3018 O O . ASP A 1 375 ? 1.304 -8.840 -11.555 1.00 86.44 375 ASP A O 1
ATOM 3022 N N . ALA A 1 376 ? 2.432 -6.899 -11.449 1.00 81.25 376 ALA A N 1
ATOM 3023 C CA . ALA A 1 376 ? 3.328 -7.326 -10.383 1.00 81.25 376 ALA A CA 1
ATOM 3024 C C . ALA A 1 376 ? 2.566 -7.722 -9.106 1.00 81.25 376 ALA A C 1
ATOM 3026 O O . ALA A 1 376 ? 2.850 -8.771 -8.523 1.00 81.25 376 ALA A O 1
ATOM 3027 N N . ILE A 1 377 ? 1.558 -6.940 -8.689 1.00 92.56 377 ILE A N 1
ATOM 3028 C CA . ILE A 1 377 ? 0.796 -7.274 -7.478 1.00 92.56 377 ILE A CA 1
ATOM 3029 C C . ILE A 1 377 ? -0.096 -8.510 -7.677 1.00 92.56 377 ILE A C 1
ATOM 3031 O O . ILE A 1 377 ? -0.213 -9.337 -6.776 1.00 92.56 377 ILE A O 1
ATOM 3035 N N . ARG A 1 378 ? -0.635 -8.739 -8.883 1.00 89.44 378 ARG A N 1
ATOM 3036 C CA . ARG A 1 378 ? -1.396 -9.968 -9.191 1.00 89.44 378 ARG A CA 1
ATOM 3037 C C . ARG A 1 378 ? -0.560 -11.241 -9.003 1.00 89.44 378 ARG A C 1
ATOM 3039 O O . ARG A 1 378 ? -1.129 -12.294 -8.716 1.00 89.44 378 ARG A O 1
ATOM 3046 N N . GLY A 1 379 ? 0.767 -11.125 -9.111 1.00 78.00 379 GLY A N 1
ATOM 3047 C CA . GLY A 1 379 ? 1.744 -12.193 -8.899 1.00 78.00 379 GLY A CA 1
ATOM 3048 C C . GLY A 1 379 ? 2.172 -12.436 -7.443 1.00 78.00 379 GLY A C 1
ATOM 3049 O O . GLY A 1 379 ? 2.971 -13.337 -7.192 1.00 78.00 379 GLY A O 1
ATOM 3050 N N . ILE A 1 380 ? 1.686 -11.666 -6.458 1.00 81.06 380 ILE A N 1
ATOM 3051 C CA . ILE A 1 380 ? 2.236 -11.678 -5.084 1.00 81.06 380 ILE A CA 1
ATOM 3052 C C . ILE A 1 380 ? 2.111 -13.035 -4.403 1.00 81.06 380 ILE A C 1
ATOM 3054 O O . ILE A 1 380 ? 3.017 -13.443 -3.684 1.00 81.06 380 ILE A O 1
ATOM 3058 N N . ARG A 1 381 ? 1.024 -13.773 -4.641 1.00 73.12 381 ARG A N 1
ATOM 3059 C CA . ARG A 1 381 ? 0.879 -15.128 -4.097 1.00 73.12 381 ARG A CA 1
ATOM 3060 C C . ARG A 1 381 ? 1.964 -16.064 -4.633 1.00 73.12 381 ARG A C 1
ATOM 3062 O O . ARG A 1 381 ? 2.513 -16.835 -3.850 1.00 73.12 381 ARG A O 1
ATOM 3069 N N . GLN A 1 382 ? 2.261 -16.013 -5.935 1.00 63.31 382 GLN A N 1
ATOM 3070 C CA . GLN A 1 382 ? 3.340 -16.818 -6.510 1.00 63.31 382 GLN A CA 1
ATOM 3071 C C . GLN A 1 382 ? 4.706 -16.326 -6.034 1.00 63.31 382 GLN A C 1
ATOM 3073 O O . GLN A 1 382 ? 5.538 -17.153 -5.695 1.00 63.31 382 GLN A O 1
ATOM 3078 N N . LEU A 1 383 ? 4.917 -15.010 -5.923 1.00 58.88 383 LEU A N 1
ATOM 3079 C CA . LEU A 1 383 ? 6.148 -14.433 -5.377 1.00 58.88 383 LEU A CA 1
ATOM 3080 C C . LEU A 1 383 ? 6.388 -14.853 -3.922 1.00 58.88 383 LEU A C 1
ATOM 3082 O O . LEU A 1 383 ? 7.498 -15.238 -3.590 1.00 58.88 383 LEU A O 1
ATOM 3086 N N . ALA A 1 384 ? 5.354 -14.844 -3.078 1.00 54.69 384 ALA A N 1
ATOM 3087 C CA . ALA A 1 384 ? 5.434 -15.281 -1.685 1.00 54.69 384 ALA A CA 1
ATOM 3088 C C . ALA A 1 384 ? 5.656 -16.798 -1.555 1.00 54.69 384 ALA A C 1
ATOM 3090 O O . ALA A 1 384 ? 6.281 -17.256 -0.602 1.00 54.69 384 ALA A O 1
ATOM 3091 N N . ALA A 1 385 ? 5.146 -17.587 -2.505 1.00 48.81 385 ALA A N 1
ATOM 3092 C CA . ALA A 1 385 ? 5.427 -19.018 -2.585 1.00 48.81 385 ALA A CA 1
ATOM 3093 C C . ALA A 1 385 ? 6.859 -19.291 -3.089 1.00 48.81 385 ALA A C 1
ATOM 3095 O O . ALA A 1 385 ? 7.525 -20.177 -2.563 1.00 48.81 385 ALA A O 1
ATOM 3096 N N . ALA A 1 386 ? 7.340 -18.496 -4.050 1.00 42.19 386 ALA A N 1
ATOM 3097 C CA . ALA A 1 386 ? 8.677 -18.571 -4.641 1.00 42.19 386 ALA A CA 1
ATOM 3098 C C . ALA A 1 386 ? 9.778 -17.928 -3.777 1.00 42.19 386 ALA A C 1
ATOM 3100 O O . ALA A 1 386 ? 10.953 -18.159 -4.018 1.00 42.19 386 ALA A O 1
ATOM 3101 N N . SER A 1 387 ? 9.422 -17.118 -2.773 1.00 44.31 387 SER A N 1
ATOM 3102 C CA . SER A 1 387 ? 10.357 -16.524 -1.805 1.00 44.31 387 SER A CA 1
ATOM 3103 C C . SER A 1 387 ? 10.657 -17.428 -0.608 1.00 44.31 387 SER A C 1
ATOM 3105 O O . SER A 1 387 ? 11.327 -17.001 0.327 1.00 44.31 387 SER A O 1
ATOM 3107 N N . THR A 1 388 ? 10.140 -18.656 -0.607 1.00 45.78 388 THR A N 1
ATOM 3108 C CA . THR A 1 388 ? 10.740 -19.732 0.186 1.00 45.78 388 THR A CA 1
ATOM 3109 C C . THR A 1 388 ? 11.974 -20.173 -0.590 1.00 45.78 388 THR A C 1
ATOM 3111 O O . THR A 1 388 ? 11.802 -20.426 -1.781 1.00 45.78 388 THR A O 1
ATOM 3114 N N . PRO A 1 389 ? 13.176 -20.267 0.008 1.00 53.84 389 PRO A N 1
ATOM 3115 C CA . PRO A 1 389 ? 14.332 -20.839 -0.674 1.00 53.84 389 PRO A CA 1
ATOM 3116 C C . PRO A 1 389 ? 13.926 -22.182 -1.284 1.00 53.84 389 PRO A C 1
ATOM 3118 O O . PRO A 1 389 ? 13.625 -23.139 -0.570 1.00 53.84 389 PRO A O 1
ATOM 3121 N N . SER A 1 390 ? 13.786 -22.207 -2.607 1.00 51.91 390 SER A N 1
ATOM 3122 C CA . SER A 1 390 ? 13.285 -23.348 -3.375 1.00 51.91 390 SER A CA 1
ATOM 3123 C C . SER A 1 390 ? 14.328 -24.461 -3.445 1.00 51.91 390 SER A C 1
ATOM 3125 O O . SER A 1 390 ? 13.986 -25.625 -3.660 1.00 51.91 390 SER A O 1
ATOM 3127 N N . SER A 1 391 ? 15.591 -24.101 -3.207 1.00 65.06 391 SER A N 1
ATOM 3128 C CA . SER A 1 391 ? 16.763 -24.953 -3.260 1.00 65.06 391 SER A CA 1
ATOM 3129 C C . SER A 1 391 ? 17.606 -24.767 -1.985 1.00 65.06 391 SER A C 1
ATOM 3131 O O . SER A 1 391 ? 17.893 -23.660 -1.521 1.00 65.06 391 SER A O 1
ATOM 3133 N N . TRP A 1 392 ? 17.999 -25.883 -1.380 1.00 83.31 392 TRP A N 1
ATOM 3134 C CA . TRP A 1 392 ? 19.051 -25.929 -0.373 1.00 83.31 392 TRP A CA 1
ATOM 3135 C C . TRP A 1 392 ? 19.867 -27.195 -0.593 1.00 83.31 392 TRP A C 1
ATOM 3137 O O . TRP A 1 392 ? 19.377 -28.179 -1.156 1.00 83.31 392 TRP A O 1
ATOM 3147 N N . TYR A 1 393 ? 21.121 -27.165 -0.167 1.00 88.81 393 TYR A N 1
ATOM 3148 C CA . TYR A 1 393 ? 22.051 -28.271 -0.319 1.00 88.81 393 TYR A CA 1
ATOM 3149 C C . TYR A 1 393 ? 22.668 -28.642 1.018 1.00 88.81 393 TYR A C 1
ATOM 3151 O O . TYR A 1 393 ? 22.899 -27.782 1.870 1.00 88.81 393 TYR A O 1
ATOM 3159 N N . ARG A 1 394 ? 22.939 -29.934 1.199 1.00 92.06 394 ARG A N 1
ATOM 3160 C CA . ARG A 1 394 ? 23.567 -30.456 2.409 1.00 92.06 394 ARG A CA 1
ATOM 3161 C C . ARG A 1 394 ? 25.008 -30.857 2.134 1.00 92.06 394 ARG A C 1
ATOM 3163 O O . ARG A 1 394 ? 25.266 -31.530 1.142 1.00 92.06 394 ARG A O 1
ATOM 3170 N N . VAL A 1 395 ? 25.912 -30.478 3.034 1.00 91.69 395 VAL A N 1
ATOM 3171 C CA . VAL A 1 395 ? 27.301 -30.961 3.066 1.00 91.69 395 VAL A CA 1
ATOM 3172 C C . VAL A 1 395 ? 27.596 -31.438 4.483 1.00 91.69 395 VAL A C 1
ATOM 3174 O O . VAL A 1 395 ? 27.886 -30.633 5.362 1.00 91.69 395 VAL A O 1
ATOM 3177 N N . GLY A 1 396 ? 27.441 -32.732 4.745 1.00 91.19 396 GLY A N 1
ATOM 3178 C CA . GLY A 1 396 ? 27.491 -33.284 6.096 1.00 91.19 396 GLY A CA 1
ATOM 3179 C C . GLY A 1 396 ? 26.461 -32.607 7.011 1.00 91.19 396 GLY A C 1
ATOM 3180 O O . GLY A 1 396 ? 25.255 -32.666 6.765 1.00 91.19 396 GLY A O 1
ATOM 3181 N N . GLY A 1 397 ? 26.929 -31.947 8.066 1.00 91.44 397 GLY A N 1
ATOM 3182 C CA . GLY A 1 397 ? 26.144 -31.152 9.009 1.00 91.44 397 GLY A CA 1
ATOM 3183 C C . GLY A 1 397 ? 25.840 -29.720 8.559 1.00 91.44 397 GLY A C 1
ATOM 3184 O O . GLY A 1 397 ? 25.225 -28.980 9.329 1.00 91.44 397 GLY A O 1
ATOM 3185 N N . TYR A 1 398 ? 26.268 -29.311 7.361 1.00 94.00 398 TYR A N 1
ATOM 3186 C CA . TYR A 1 398 ? 25.963 -27.998 6.797 1.00 94.00 398 TYR A CA 1
ATOM 3187 C C . TYR A 1 398 ? 24.650 -27.984 6.013 1.00 94.00 398 TYR A C 1
ATOM 3189 O O . TYR A 1 398 ? 24.417 -28.850 5.172 1.00 94.00 398 TYR A O 1
ATOM 3197 N N . GLU A 1 399 ? 23.853 -26.939 6.213 1.00 94.69 399 GLU A N 1
ATOM 3198 C CA . GLU A 1 399 ? 22.709 -26.559 5.381 1.00 94.69 399 GLU A CA 1
ATOM 3199 C C . GLU A 1 399 ? 23.075 -25.284 4.605 1.00 94.69 399 GLU A C 1
ATOM 3201 O O . GLU A 1 399 ? 23.413 -24.266 5.210 1.00 94.69 399 GLU A O 1
ATOM 3206 N N . VAL A 1 400 ? 23.033 -25.332 3.274 1.00 95.88 400 VAL A N 1
ATOM 3207 C CA . VAL A 1 400 ? 23.387 -24.212 2.391 1.00 95.88 400 VAL A CA 1
ATOM 3208 C C . VAL A 1 400 ? 22.155 -23.788 1.606 1.00 95.88 400 VAL A C 1
ATOM 3210 O O . VAL A 1 400 ? 21.656 -24.559 0.793 1.00 95.88 400 VAL A O 1
ATOM 3213 N N . PHE A 1 401 ? 21.679 -22.570 1.833 1.00 94.75 401 PHE A N 1
ATOM 3214 C CA . PHE A 1 401 ? 20.483 -22.009 1.209 1.00 94.75 401 PHE A CA 1
ATOM 3215 C C . PHE A 1 401 ? 20.863 -20.960 0.169 1.00 94.75 401 PHE A C 1
ATOM 3217 O O . PHE A 1 401 ? 21.658 -20.059 0.452 1.00 94.75 401 PHE A O 1
ATOM 3224 N N . GLU A 1 402 ? 20.258 -21.045 -1.013 1.00 94.12 402 GLU A N 1
ATOM 3225 C CA . GLU A 1 402 ? 20.343 -20.001 -2.028 1.00 94.12 402 GLU A CA 1
ATOM 3226 C C . GLU A 1 402 ? 19.467 -18.811 -1.617 1.00 94.12 402 GLU A C 1
ATOM 3228 O O . GLU A 1 402 ? 18.263 -18.938 -1.385 1.00 94.12 402 GLU A O 1
ATOM 3233 N N . LEU A 1 403 ? 20.071 -17.628 -1.545 1.00 93.50 403 LEU A N 1
ATOM 3234 C CA . LEU A 1 403 ? 19.377 -16.362 -1.354 1.00 93.50 403 LEU A CA 1
ATOM 3235 C C . LEU A 1 403 ? 19.323 -15.623 -2.703 1.00 93.50 403 LEU A C 1
ATOM 3237 O O . LEU A 1 403 ? 20.126 -14.724 -2.964 1.00 93.50 403 LEU A O 1
ATOM 3241 N N . ASN A 1 404 ? 18.387 -16.016 -3.575 1.00 91.69 404 ASN A N 1
ATOM 3242 C CA . ASN A 1 404 ? 18.225 -15.421 -4.908 1.00 91.69 404 ASN A CA 1
ATOM 3243 C C . ASN A 1 404 ? 17.684 -13.979 -4.821 1.00 91.69 404 ASN A C 1
ATOM 3245 O O . ASN A 1 404 ? 16.503 -13.725 -4.565 1.00 91.69 404 ASN A O 1
ATOM 3249 N N . GLU A 1 405 ? 18.555 -13.003 -5.060 1.00 88.06 405 GLU A N 1
ATOM 3250 C CA . GLU A 1 405 ? 18.226 -11.576 -5.056 1.00 88.06 405 GLU A CA 1
ATOM 3251 C C . GLU A 1 405 ? 17.539 -11.147 -6.354 1.00 88.06 405 GLU A C 1
ATOM 3253 O O . GLU A 1 405 ? 16.631 -10.304 -6.354 1.00 88.06 405 GLU A O 1
ATOM 3258 N N . ARG A 1 406 ? 17.931 -11.769 -7.467 1.00 87.38 406 ARG A N 1
ATOM 3259 C CA . ARG A 1 406 ? 17.375 -11.514 -8.794 1.00 87.38 406 ARG A CA 1
ATOM 3260 C C . ARG A 1 406 ? 17.600 -12.717 -9.701 1.00 87.38 406 ARG A C 1
ATOM 3262 O O . ARG A 1 406 ? 18.689 -13.269 -9.730 1.00 87.38 406 ARG A O 1
ATOM 3269 N N . SER A 1 407 ? 16.612 -13.006 -10.539 1.00 86.50 407 SER A N 1
ATOM 3270 C CA . SER A 1 407 ? 16.759 -13.857 -11.721 1.00 86.50 407 SER A CA 1
ATOM 3271 C C . SER A 1 407 ? 16.334 -13.068 -12.955 1.00 86.50 407 SER A C 1
ATOM 3273 O O . SER A 1 407 ? 15.421 -12.240 -12.878 1.00 86.50 407 SER A O 1
ATOM 3275 N N . GLY A 1 408 ? 17.007 -13.262 -14.085 1.00 86.69 408 GLY A N 1
ATOM 3276 C CA . GLY A 1 408 ? 16.661 -12.566 -15.319 1.00 86.69 408 GLY A CA 1
ATOM 3277 C C . GLY A 1 408 ? 17.630 -12.830 -16.462 1.00 86.69 408 GLY A C 1
ATOM 3278 O O . GLY A 1 408 ? 18.336 -13.832 -16.487 1.00 86.69 408 GLY A O 1
ATOM 3279 N N . LYS A 1 409 ? 17.642 -11.909 -17.427 1.00 88.56 409 LYS A N 1
ATOM 3280 C CA . LYS A 1 409 ? 18.510 -11.977 -18.601 1.00 88.56 409 LYS A CA 1
ATOM 3281 C C . LYS A 1 409 ? 19.721 -11.055 -18.452 1.00 88.56 409 LYS A C 1
ATOM 3283 O O . LYS A 1 409 ? 19.565 -9.874 -18.132 1.00 88.56 409 LYS A O 1
ATOM 3288 N N . GLY A 1 410 ? 20.911 -11.598 -18.693 1.00 86.75 410 GLY A N 1
ATOM 3289 C CA . GLY A 1 410 ? 22.145 -10.853 -18.927 1.00 86.75 410 GLY A CA 1
ATOM 3290 C C . GLY A 1 410 ? 22.297 -10.512 -20.410 1.00 86.75 410 GLY A C 1
ATOM 3291 O O . GLY A 1 410 ? 21.820 -11.244 -21.275 1.00 86.75 410 GLY A O 1
ATOM 3292 N N . ALA A 1 411 ? 22.938 -9.382 -20.710 1.00 92.81 411 ALA A N 1
ATOM 3293 C CA . ALA A 1 411 ? 23.168 -8.944 -22.084 1.00 92.81 411 ALA A CA 1
ATOM 3294 C C . ALA A 1 411 ? 24.459 -9.556 -22.639 1.00 92.81 411 ALA A C 1
ATOM 3296 O O . ALA A 1 411 ? 25.502 -9.478 -21.992 1.00 92.81 411 ALA A O 1
ATOM 3297 N N . LEU A 1 412 ? 24.425 -10.071 -23.872 1.00 91.75 412 LEU A N 1
ATOM 3298 C CA . LEU A 1 412 ? 25.592 -10.653 -24.547 1.00 91.75 412 LEU A CA 1
ATOM 3299 C C . LEU A 1 412 ? 26.793 -9.696 -24.595 1.00 91.75 412 LEU A C 1
ATOM 3301 O O . LEU A 1 412 ? 27.935 -10.135 -24.515 1.00 91.75 412 LEU A O 1
ATOM 3305 N N . GLY A 1 413 ? 26.536 -8.386 -24.668 1.00 91.94 413 GLY A N 1
ATOM 3306 C CA . GLY A 1 413 ? 27.570 -7.355 -24.762 1.00 91.94 413 GLY A CA 1
ATOM 3307 C C . GLY A 1 413 ? 28.561 -7.308 -23.593 1.00 91.94 413 GLY A C 1
ATOM 3308 O O . GLY A 1 413 ? 29.599 -6.658 -23.732 1.00 91.94 413 GLY A O 1
ATOM 3309 N N . ILE A 1 414 ? 28.283 -7.981 -22.469 1.00 92.62 414 ILE A N 1
ATOM 3310 C CA . ILE A 1 414 ? 29.256 -8.101 -21.375 1.00 92.62 414 ILE A CA 1
ATOM 3311 C C . ILE A 1 414 ? 30.394 -9.070 -21.715 1.00 92.62 414 ILE A C 1
ATOM 3313 O O . ILE A 1 414 ? 31.497 -8.901 -21.205 1.00 92.62 414 ILE A O 1
ATOM 3317 N N . LEU A 1 415 ? 30.146 -10.060 -22.573 1.00 93.94 415 LEU A N 1
ATOM 3318 C CA . LEU A 1 415 ? 31.141 -11.047 -22.975 1.00 93.94 415 LEU A CA 1
ATOM 3319 C C . LEU A 1 415 ? 32.046 -10.471 -24.069 1.00 93.94 415 LEU A C 1
ATOM 3321 O O . LEU A 1 415 ? 31.615 -9.664 -24.897 1.00 93.94 415 LEU A O 1
ATOM 3325 N N . ILE A 1 416 ? 33.308 -10.893 -24.079 1.00 91.62 416 ILE A N 1
ATOM 3326 C CA . ILE A 1 416 ? 34.286 -10.527 -25.109 1.00 91.62 416 ILE A CA 1
ATOM 3327 C C . ILE A 1 416 ? 34.706 -11.762 -25.906 1.00 91.62 416 ILE A C 1
ATOM 3329 O O . ILE A 1 416 ? 34.780 -12.862 -25.367 1.00 91.62 416 ILE A O 1
ATOM 3333 N N . ASN A 1 417 ? 34.999 -11.569 -27.196 1.00 86.44 417 ASN A N 1
ATOM 3334 C CA . ASN A 1 417 ? 35.467 -12.618 -28.111 1.00 86.44 417 ASN A CA 1
ATOM 3335 C C . ASN A 1 417 ? 34.501 -13.812 -28.274 1.00 86.44 417 ASN A C 1
ATOM 3337 O O . ASN A 1 417 ? 34.949 -14.946 -28.415 1.00 86.44 417 ASN A O 1
ATOM 3341 N N . VAL A 1 418 ? 33.183 -13.573 -28.270 1.00 92.38 418 VAL A N 1
ATOM 3342 C CA . VAL A 1 418 ? 32.172 -14.623 -28.507 1.00 92.38 418 VAL A CA 1
ATOM 3343 C C . VAL A 1 418 ? 32.029 -14.883 -30.014 1.00 92.38 418 VAL A C 1
ATOM 3345 O O . VAL A 1 418 ? 31.639 -13.961 -30.729 1.00 92.38 418 VAL A O 1
ATOM 3348 N N . PRO A 1 419 ? 32.303 -16.100 -30.525 1.00 93.81 419 PRO A N 1
ATOM 3349 C CA . PRO A 1 419 ? 32.104 -16.412 -31.941 1.00 93.81 419 PRO A CA 1
ATOM 3350 C C . PRO A 1 419 ? 30.623 -16.376 -32.345 1.00 93.81 419 PRO A C 1
ATOM 3352 O O . PRO A 1 419 ? 29.768 -16.833 -31.585 1.00 93.81 419 PRO A O 1
ATOM 3355 N N . ASP A 1 420 ? 30.316 -15.951 -33.574 1.00 92.62 420 ASP A N 1
ATOM 3356 C CA . ASP A 1 420 ? 28.935 -15.885 -34.094 1.00 92.62 420 ASP A CA 1
ATOM 3357 C C . ASP A 1 420 ? 28.188 -17.226 -33.985 1.00 92.62 420 ASP A C 1
ATOM 3359 O O . ASP A 1 420 ? 26.992 -17.260 -33.693 1.00 92.62 420 ASP A O 1
ATOM 3363 N N . SER A 1 421 ? 28.892 -18.351 -34.151 1.00 93.56 421 SER A N 1
ATOM 3364 C CA . SER A 1 421 ? 28.320 -19.695 -33.986 1.00 93.56 421 SER A CA 1
ATOM 3365 C C . SER A 1 421 ? 27.868 -19.981 -32.550 1.00 93.56 421 SER A C 1
ATOM 3367 O O . SER A 1 421 ? 26.860 -20.656 -32.339 1.00 93.56 421 SER A O 1
ATOM 3369 N N . VAL A 1 422 ? 28.595 -19.459 -31.559 1.00 93.31 422 VAL A N 1
ATOM 3370 C CA . VAL A 1 422 ? 28.251 -19.568 -30.135 1.00 93.31 422 VAL A CA 1
ATOM 3371 C C . VAL A 1 422 ? 27.058 -18.667 -29.828 1.00 93.31 422 VAL A C 1
ATOM 3373 O O . VAL A 1 422 ? 26.118 -19.113 -29.175 1.00 93.31 422 VAL A O 1
ATOM 3376 N N . VAL A 1 423 ? 27.034 -17.443 -30.368 1.00 91.25 423 VAL A N 1
ATOM 3377 C CA . VAL A 1 423 ? 25.888 -16.526 -30.234 1.00 91.25 423 VAL A CA 1
ATOM 3378 C C . VAL A 1 423 ? 24.615 -17.157 -30.792 1.00 91.25 423 VAL A C 1
ATOM 3380 O O . VAL A 1 423 ? 23.617 -17.242 -30.083 1.00 91.25 423 VAL A O 1
ATOM 3383 N N . ALA A 1 424 ? 24.661 -17.673 -32.022 1.00 90.25 424 ALA A N 1
ATOM 3384 C CA . ALA A 1 424 ? 23.509 -18.300 -32.666 1.00 90.25 424 ALA A CA 1
ATOM 3385 C C . ALA A 1 424 ? 22.962 -19.504 -31.878 1.00 90.25 424 ALA A C 1
ATOM 3387 O O . ALA A 1 424 ? 21.760 -19.760 -31.901 1.00 90.25 424 ALA A O 1
ATOM 3388 N N . THR A 1 425 ? 23.837 -20.230 -31.177 1.00 91.62 425 THR A N 1
ATOM 3389 C CA . THR A 1 425 ? 23.464 -21.430 -30.416 1.00 91.62 425 THR A CA 1
ATOM 3390 C C . THR A 1 425 ? 22.923 -21.093 -29.027 1.00 91.62 425 THR A C 1
ATOM 3392 O O . THR A 1 425 ? 21.920 -21.663 -28.605 1.00 91.62 425 THR A O 1
ATOM 3395 N N . TYR A 1 426 ? 23.582 -20.183 -28.307 1.00 88.81 426 TYR A N 1
ATOM 3396 C CA . TYR A 1 426 ? 23.369 -19.999 -26.867 1.00 88.81 426 TYR A CA 1
ATOM 3397 C C . TYR A 1 426 ? 22.755 -18.647 -26.481 1.00 88.81 426 TYR A C 1
ATOM 3399 O O . TYR A 1 426 ? 22.253 -18.518 -25.367 1.00 88.81 426 TYR A O 1
ATOM 3407 N N . ALA A 1 427 ? 22.778 -17.652 -27.371 1.00 90.50 427 ALA A N 1
ATOM 3408 C CA . ALA A 1 427 ? 22.210 -16.320 -27.146 1.00 90.50 427 ALA A CA 1
ATOM 3409 C C . ALA A 1 427 ? 21.632 -15.709 -28.444 1.00 90.50 427 ALA A C 1
ATOM 3411 O O . ALA A 1 427 ? 22.048 -14.618 -28.849 1.00 90.50 427 ALA A O 1
ATOM 3412 N N . PRO A 1 428 ? 20.681 -16.384 -29.125 1.00 87.62 428 PRO A N 1
ATOM 3413 C CA . PRO A 1 428 ? 20.164 -15.947 -30.428 1.00 87.62 428 PRO A CA 1
ATOM 3414 C C . PRO A 1 428 ? 19.427 -14.598 -30.383 1.00 87.62 428 PRO A C 1
ATOM 3416 O O . PRO A 1 428 ? 19.331 -13.914 -31.397 1.00 87.62 428 PRO A O 1
ATOM 3419 N N . ASP A 1 429 ? 18.934 -14.191 -29.212 1.00 91.06 429 ASP A N 1
ATOM 3420 C CA . ASP A 1 429 ? 18.313 -12.887 -28.954 1.00 91.06 429 ASP A CA 1
ATOM 3421 C C . ASP A 1 429 ? 19.284 -11.876 -28.310 1.00 91.06 429 ASP A C 1
ATOM 3423 O O . ASP A 1 429 ? 18.867 -10.834 -27.808 1.00 91.06 429 ASP A O 1
ATOM 3427 N N . SER A 1 430 ? 20.591 -12.164 -28.332 1.00 91.00 430 SER A N 1
ATOM 3428 C CA . SER A 1 430 ? 21.642 -11.391 -27.654 1.00 91.00 430 SER A CA 1
ATOM 3429 C C . SER A 1 430 ? 21.504 -11.329 -26.126 1.00 91.00 430 SER A C 1
ATOM 3431 O O . SER A 1 430 ? 22.042 -10.414 -25.490 1.00 91.00 430 SER A O 1
ATOM 3433 N N . THR A 1 431 ? 20.837 -12.311 -25.513 1.00 92.81 431 THR A N 1
ATOM 3434 C CA . THR A 1 431 ? 20.737 -12.451 -24.055 1.00 92.81 431 THR A CA 1
ATOM 3435 C C . THR A 1 431 ? 21.000 -13.881 -23.572 1.00 92.81 431 THR A C 1
ATOM 3437 O O . THR A 1 431 ? 20.974 -14.830 -24.349 1.00 92.81 431 THR A O 1
ATOM 3440 N N . PHE A 1 432 ? 21.265 -14.049 -22.275 1.00 90.69 432 PHE A N 1
ATOM 3441 C CA . PHE A 1 432 ? 21.406 -15.356 -21.614 1.00 90.69 432 PHE A CA 1
ATOM 3442 C C . PHE A 1 432 ? 20.829 -15.311 -20.194 1.00 90.69 432 PHE A C 1
ATOM 3444 O O . PHE A 1 432 ? 20.684 -14.235 -19.615 1.00 90.69 432 PHE A O 1
ATOM 3451 N N . ASP A 1 433 ? 20.499 -16.469 -19.619 1.00 87.50 433 ASP A N 1
ATOM 3452 C CA . ASP A 1 433 ? 20.005 -16.544 -18.239 1.00 87.50 433 ASP A CA 1
ATOM 3453 C C . ASP A 1 433 ? 21.111 -16.204 -17.237 1.00 87.50 433 ASP A C 1
ATOM 3455 O O . ASP A 1 433 ? 22.231 -16.709 -17.321 1.00 87.50 433 ASP A O 1
ATOM 3459 N N . ASN A 1 434 ? 20.778 -15.344 -16.281 1.00 90.81 434 ASN A N 1
ATOM 3460 C CA . ASN A 1 434 ? 21.669 -14.859 -15.239 1.00 90.81 434 ASN A CA 1
ATOM 3461 C C . ASN A 1 434 ? 20.881 -14.688 -13.931 1.00 90.81 434 ASN A C 1
ATOM 3463 O O . ASN A 1 434 ? 19.667 -14.453 -13.932 1.00 90.81 434 ASN A O 1
ATOM 3467 N N . ALA A 1 435 ? 21.582 -14.795 -12.810 1.00 92.19 435 ALA A N 1
ATOM 3468 C CA . ALA A 1 435 ? 21.030 -14.539 -11.491 1.00 92.19 435 ALA A CA 1
ATOM 3469 C C . ALA A 1 435 ? 21.985 -13.677 -10.659 1.00 92.19 435 ALA A C 1
ATOM 3471 O O . ALA A 1 435 ? 23.126 -13.455 -11.045 1.00 92.19 435 ALA A O 1
ATOM 3472 N N . VAL A 1 436 ? 21.502 -13.160 -9.537 1.00 95.06 436 VAL A N 1
ATOM 3473 C CA . VAL A 1 436 ? 22.332 -12.590 -8.473 1.00 95.06 436 VAL A CA 1
ATOM 3474 C C . VAL A 1 436 ? 21.957 -13.336 -7.208 1.00 95.06 436 VAL A C 1
ATOM 3476 O O . VAL A 1 436 ? 20.812 -13.247 -6.757 1.00 95.06 436 VAL A O 1
ATOM 3479 N N . ASN A 1 437 ? 22.911 -14.091 -6.675 1.00 96.12 437 ASN A N 1
ATOM 3480 C CA . ASN A 1 437 ? 22.723 -15.004 -5.559 1.00 96.12 437 ASN A CA 1
ATOM 3481 C C . ASN A 1 437 ? 23.685 -14.672 -4.421 1.00 96.12 437 ASN A C 1
ATOM 3483 O O . ASN A 1 437 ? 24.886 -14.534 -4.625 1.00 96.12 437 ASN A O 1
ATOM 3487 N N . ALA A 1 438 ? 23.153 -14.626 -3.208 1.00 97.00 438 ALA A N 1
ATOM 3488 C CA . ALA A 1 438 ? 23.935 -14.800 -1.990 1.00 97.00 438 ALA A CA 1
ATOM 3489 C C . ALA A 1 438 ? 23.662 -16.198 -1.420 1.00 97.00 438 ALA A C 1
ATOM 3491 O O . ALA A 1 438 ? 22.725 -16.875 -1.851 1.00 97.00 438 ALA A O 1
ATOM 3492 N N . PHE A 1 439 ? 24.442 -16.636 -0.435 1.00 97.88 439 PHE A N 1
ATOM 3493 C CA . PHE A 1 439 ? 24.219 -17.933 0.206 1.00 97.88 439 PHE A CA 1
ATOM 3494 C C . PHE A 1 439 ? 24.217 -17.811 1.719 1.00 97.88 439 PHE A C 1
ATOM 3496 O O . PHE A 1 439 ? 25.104 -17.187 2.293 1.00 97.88 439 PHE A O 1
ATOM 3503 N N . LEU A 1 440 ? 23.247 -18.445 2.374 1.00 97.19 440 LEU A N 1
ATOM 3504 C CA . LEU A 1 440 ? 23.263 -18.641 3.821 1.00 97.19 440 LEU A CA 1
ATOM 3505 C C . LEU A 1 440 ? 23.738 -20.054 4.119 1.00 97.19 440 LEU A C 1
ATOM 3507 O O . LEU A 1 440 ? 23.174 -21.020 3.618 1.00 97.19 440 LEU A O 1
ATOM 3511 N N . VAL A 1 441 ? 24.757 -20.172 4.958 1.00 96.31 441 VAL A N 1
ATOM 3512 C CA . VAL A 1 441 ? 25.338 -21.451 5.367 1.00 96.31 441 VAL A CA 1
ATOM 3513 C C . VAL A 1 441 ? 25.104 -21.619 6.860 1.00 96.31 441 VAL A C 1
ATOM 3515 O O . VAL A 1 441 ? 25.400 -20.711 7.633 1.00 96.31 441 VAL A O 1
ATOM 3518 N N . LYS A 1 442 ? 24.589 -22.772 7.283 1.00 94.44 442 LYS A N 1
ATOM 3519 C CA . LYS A 1 442 ? 24.302 -23.077 8.687 1.00 94.44 442 LYS A CA 1
ATOM 3520 C C . LYS A 1 442 ? 24.911 -24.408 9.103 1.00 94.44 442 LYS A C 1
ATOM 3522 O O . LYS A 1 442 ? 24.827 -25.375 8.358 1.00 94.44 442 LYS A O 1
ATOM 3527 N N . LYS A 1 443 ? 25.475 -24.468 10.312 1.00 92.81 443 LYS A N 1
ATOM 3528 C CA . LYS A 1 443 ? 25.923 -25.705 10.975 1.00 92.81 443 LYS A CA 1
ATOM 3529 C C . LYS A 1 443 ? 25.655 -25.601 12.472 1.00 92.81 443 LYS A C 1
ATOM 3531 O O . LYS A 1 443 ? 26.336 -24.862 13.183 1.00 92.81 443 LYS A O 1
ATOM 3536 N N . GLY A 1 444 ? 24.640 -26.319 12.952 1.00 89.25 444 GLY A N 1
ATOM 3537 C CA . GLY A 1 444 ? 24.136 -26.138 14.318 1.00 89.25 444 GLY A CA 1
ATOM 3538 C C . GLY A 1 444 ? 23.672 -24.694 14.543 1.00 89.25 444 GLY A C 1
ATOM 3539 O O . GLY A 1 444 ? 22.837 -24.197 13.789 1.00 89.25 444 GLY A O 1
ATOM 3540 N N . ASP A 1 445 ? 24.247 -24.021 15.543 1.00 89.69 445 ASP A N 1
ATOM 3541 C CA . ASP A 1 445 ? 23.949 -22.617 15.874 1.00 89.69 445 ASP A CA 1
ATOM 3542 C C . ASP A 1 445 ? 24.813 -21.600 15.107 1.00 89.69 445 ASP A C 1
ATOM 3544 O O . ASP A 1 445 ? 24.627 -20.392 15.261 1.00 89.69 445 ASP A O 1
ATOM 3548 N N . LYS A 1 446 ? 25.772 -22.070 14.298 1.00 93.69 446 LYS A N 1
ATOM 3549 C CA . LYS A 1 446 ? 26.653 -21.209 13.503 1.00 93.69 446 LYS A CA 1
ATOM 3550 C C . LYS A 1 446 ? 26.021 -20.897 12.147 1.00 93.69 446 LYS A C 1
ATOM 3552 O O . LYS A 1 446 ? 25.481 -21.788 11.490 1.00 93.69 446 LYS A O 1
ATOM 3557 N N . VAL A 1 447 ? 26.121 -19.640 11.732 1.00 96.12 447 VAL A N 1
ATOM 3558 C CA . VAL A 1 447 ? 25.544 -19.051 10.527 1.00 96.12 447 VAL A CA 1
ATOM 3559 C C . VAL A 1 447 ? 26.579 -18.156 9.848 1.00 96.12 447 VAL A C 1
ATOM 3561 O O . VAL A 1 447 ? 27.083 -17.188 10.429 1.00 96.12 447 VAL A O 1
ATOM 3564 N N . TRP A 1 448 ? 26.821 -18.441 8.575 1.00 97.56 448 TRP A N 1
ATOM 3565 C CA . TRP A 1 448 ? 27.615 -17.627 7.668 1.00 97.56 448 TRP A CA 1
ATOM 3566 C C . TRP A 1 448 ? 26.738 -17.132 6.525 1.00 97.56 448 TRP A C 1
ATOM 3568 O O . TRP A 1 448 ? 25.745 -17.764 6.159 1.00 97.56 448 TRP A O 1
ATOM 3578 N N . VAL A 1 449 ? 27.136 -16.012 5.938 1.00 98.19 449 VAL A N 1
ATOM 3579 C CA . VAL A 1 449 ? 26.557 -15.497 4.698 1.00 98.19 449 VAL A CA 1
ATOM 3580 C C . VAL A 1 449 ? 27.690 -15.312 3.692 1.00 98.19 449 VAL A C 1
ATOM 3582 O O . VAL A 1 449 ? 28.673 -14.656 4.018 1.00 98.19 449 VAL A O 1
ATOM 3585 N N . ILE A 1 450 ? 27.589 -15.910 2.506 1.00 98.12 450 ILE A N 1
ATOM 3586 C CA . ILE A 1 450 ? 28.540 -15.718 1.403 1.00 98.12 450 ILE A CA 1
ATOM 3587 C C . ILE A 1 450 ? 27.929 -14.715 0.431 1.00 98.12 450 ILE A C 1
ATOM 3589 O O . ILE A 1 450 ? 26.891 -15.003 -0.172 1.00 98.12 450 ILE A O 1
ATOM 3593 N N . ASP A 1 451 ? 28.582 -13.558 0.307 1.00 98.50 451 ASP A N 1
ATOM 3594 C CA . ASP A 1 451 ? 28.086 -12.358 -0.373 1.00 98.50 451 ASP A CA 1
ATOM 3595 C C . ASP A 1 451 ? 26.697 -11.895 0.126 1.00 98.50 451 ASP A C 1
ATOM 3597 O O . ASP A 1 451 ? 26.037 -12.528 0.941 1.00 98.50 451 ASP A O 1
ATOM 3601 N N . THR A 1 452 ? 26.244 -10.719 -0.300 1.00 97.44 452 THR A N 1
ATOM 3602 C CA . THR A 1 452 ? 25.013 -10.079 0.212 1.00 97.44 452 THR A CA 1
ATOM 3603 C C . THR A 1 452 ? 24.093 -9.552 -0.883 1.00 97.44 452 THR A C 1
ATOM 3605 O O . THR A 1 452 ? 23.099 -8.879 -0.593 1.00 97.44 452 THR A O 1
ATOM 3608 N N . GLY A 1 453 ? 24.405 -9.859 -2.144 1.00 95.25 453 GLY A N 1
ATOM 3609 C CA . GLY A 1 453 ? 23.597 -9.438 -3.276 1.00 95.25 453 GLY A CA 1
ATOM 3610 C C . GLY A 1 453 ? 23.506 -7.916 -3.414 1.00 95.25 453 GLY A C 1
ATOM 3611 O O . GLY A 1 453 ? 24.353 -7.154 -2.942 1.00 95.25 453 GLY A O 1
ATOM 3612 N N . PHE A 1 454 ? 22.386 -7.460 -3.977 1.00 90.81 454 PHE A N 1
ATOM 3613 C CA . PHE A 1 454 ? 22.015 -6.043 -4.001 1.00 90.81 454 PHE A CA 1
ATOM 3614 C C . PHE A 1 454 ? 21.468 -5.519 -2.662 1.00 90.81 454 PHE A C 1
ATOM 3616 O O . PHE A 1 454 ? 21.164 -4.329 -2.563 1.00 90.81 454 PHE A O 1
ATOM 3623 N N . GLY A 1 455 ? 21.263 -6.379 -1.658 1.00 86.88 455 GLY A N 1
ATOM 3624 C CA . GLY A 1 455 ? 20.626 -6.005 -0.396 1.00 86.88 455 GLY A CA 1
ATOM 3625 C C . GLY A 1 455 ? 19.121 -5.725 -0.504 1.00 86.88 455 GLY A C 1
ATOM 3626 O O . GLY A 1 455 ? 18.569 -5.028 0.356 1.00 86.88 455 GLY A O 1
ATOM 3627 N N . ARG A 1 456 ? 18.448 -6.215 -1.557 1.00 83.19 456 ARG A N 1
ATOM 3628 C CA . ARG A 1 456 ? 17.006 -6.010 -1.783 1.00 83.19 456 ARG A CA 1
ATOM 3629 C C . ARG A 1 456 ? 16.193 -7.113 -1.119 1.00 83.19 456 ARG A C 1
ATOM 3631 O O . ARG A 1 456 ? 15.232 -6.818 -0.412 1.00 83.19 456 ARG A O 1
ATOM 3638 N N . LYS A 1 457 ? 16.583 -8.375 -1.330 1.00 84.62 457 LYS A N 1
ATOM 3639 C CA . LYS A 1 457 ? 15.828 -9.554 -0.867 1.00 84.62 457 LYS A CA 1
ATOM 3640 C C . LYS A 1 457 ? 16.530 -10.378 0.206 1.00 84.62 457 LYS A C 1
ATOM 3642 O O . LYS A 1 457 ? 15.822 -11.059 0.941 1.00 84.62 457 LYS A O 1
ATOM 3647 N N . VAL A 1 458 ? 17.856 -10.298 0.345 1.00 88.25 458 VAL A N 1
ATOM 3648 C CA . VAL A 1 458 ? 18.674 -11.136 1.245 1.00 88.25 458 VAL A CA 1
ATOM 3649 C C . VAL A 1 458 ? 18.080 -11.198 2.652 1.00 88.25 458 VAL A C 1
ATOM 3651 O O . VAL A 1 458 ? 17.860 -12.281 3.178 1.00 88.25 458 VAL A O 1
ATOM 3654 N N . PHE A 1 459 ? 17.672 -10.059 3.217 1.00 88.00 459 PHE A N 1
ATOM 3655 C CA . PHE A 1 459 ? 17.074 -9.991 4.554 1.00 88.00 459 PHE A CA 1
ATOM 3656 C C . PHE A 1 459 ? 15.691 -10.633 4.647 1.00 88.00 459 PHE A C 1
ATOM 3658 O O . PHE A 1 459 ? 15.374 -11.257 5.653 1.00 88.00 459 PHE A O 1
ATOM 3665 N N . THR A 1 460 ? 14.872 -10.498 3.603 1.00 78.38 460 THR A N 1
ATOM 3666 C CA . THR A 1 460 ? 13.548 -11.137 3.554 1.00 78.38 460 THR A CA 1
ATOM 3667 C C . THR A 1 460 ? 13.694 -12.654 3.443 1.00 78.38 460 THR A C 1
ATOM 3669 O O . THR A 1 460 ? 12.957 -13.396 4.087 1.00 78.38 460 THR A O 1
ATOM 3672 N N . LEU A 1 461 ? 14.672 -13.120 2.665 1.00 82.88 461 LEU A N 1
ATOM 3673 C CA . LEU A 1 461 ? 14.969 -14.541 2.495 1.00 82.88 461 LEU A CA 1
ATOM 3674 C C . LEU A 1 461 ? 15.565 -15.140 3.777 1.00 82.88 461 LEU A C 1
ATOM 3676 O O . LEU A 1 461 ? 15.141 -16.210 4.203 1.00 82.88 461 LEU A O 1
ATOM 3680 N N . MET A 1 462 ? 16.459 -14.424 4.461 1.00 89.75 462 MET A N 1
ATOM 3681 C CA . MET A 1 462 ? 16.950 -14.822 5.784 1.00 89.75 462 MET A CA 1
ATOM 3682 C C . MET A 1 462 ? 15.831 -14.876 6.837 1.00 89.75 462 MET A C 1
ATOM 3684 O O . MET A 1 462 ? 15.744 -15.855 7.579 1.00 89.75 462 MET A O 1
ATOM 3688 N N . ASP A 1 463 ? 14.936 -13.879 6.869 1.00 80.25 463 ASP A N 1
ATOM 3689 C CA . ASP A 1 463 ? 13.763 -13.872 7.762 1.00 80.25 463 ASP A CA 1
ATOM 3690 C C . ASP A 1 463 ? 12.862 -15.088 7.501 1.00 80.25 463 ASP A C 1
ATOM 3692 O O . ASP A 1 463 ? 12.376 -15.711 8.444 1.00 80.25 463 ASP A O 1
ATOM 3696 N N . SER A 1 464 ? 12.704 -15.495 6.233 1.00 77.44 464 SER A N 1
ATOM 3697 C CA . SER A 1 464 ? 11.943 -16.700 5.866 1.00 77.44 464 SER A CA 1
ATOM 3698 C C . SER A 1 464 ? 12.548 -18.000 6.415 1.00 77.44 464 SER A C 1
ATOM 3700 O O . SER A 1 464 ? 11.817 -18.952 6.682 1.00 77.44 464 SER A O 1
ATOM 3702 N N . LEU A 1 465 ? 13.864 -18.015 6.651 1.00 82.56 465 LEU A N 1
ATOM 3703 C CA . LEU A 1 465 ? 14.601 -19.107 7.292 1.00 82.56 465 LEU A CA 1
ATOM 3704 C C . LEU A 1 465 ? 14.639 -18.979 8.826 1.00 82.56 465 LEU A C 1
ATOM 3706 O O . LEU A 1 465 ? 15.254 -19.801 9.503 1.00 82.56 465 LEU A O 1
ATOM 3710 N N . GLY A 1 466 ? 14.005 -17.946 9.392 1.00 83.94 466 GLY A N 1
ATOM 3711 C CA . GLY A 1 466 ? 14.043 -17.653 10.823 1.00 83.94 466 GLY A CA 1
ATOM 3712 C C . GLY A 1 466 ? 15.402 -17.144 11.311 1.00 83.94 466 GLY A C 1
ATOM 3713 O O . GLY A 1 466 ? 15.679 -17.217 12.509 1.00 83.94 466 GLY A O 1
ATOM 3714 N N . ILE A 1 467 ? 16.248 -16.639 10.407 1.00 89.31 467 ILE A N 1
ATOM 3715 C CA . ILE A 1 467 ? 17.588 -16.142 10.717 1.00 89.31 467 ILE A CA 1
ATOM 3716 C C . ILE A 1 467 ? 17.610 -14.619 10.642 1.00 89.31 467 ILE A C 1
ATOM 3718 O O . ILE A 1 467 ? 17.326 -14.015 9.611 1.00 89.31 467 ILE A O 1
ATOM 3722 N N . LYS A 1 468 ? 18.005 -13.979 11.739 1.00 91.12 468 LYS A N 1
ATOM 3723 C CA . LYS A 1 468 ? 18.205 -12.530 11.804 1.00 91.12 468 LYS A CA 1
ATOM 3724 C C . LYS A 1 468 ? 19.656 -12.152 11.495 1.00 91.12 468 LYS A C 1
ATOM 3726 O O . LYS A 1 468 ? 20.557 -12.938 11.794 1.00 91.12 468 LYS A O 1
ATOM 3731 N N . PRO A 1 469 ? 19.930 -10.937 10.990 1.00 94.56 469 PRO A N 1
ATOM 3732 C CA . PRO A 1 469 ? 21.298 -10.501 10.702 1.00 94.56 469 PRO A CA 1
ATOM 3733 C C . PRO A 1 469 ? 22.238 -10.531 11.912 1.00 94.56 469 PRO A C 1
ATOM 3735 O O . PRO A 1 469 ? 23.429 -10.786 11.765 1.00 94.56 469 PRO A O 1
ATOM 3738 N N . GLU A 1 470 ? 21.723 -10.333 13.128 1.00 95.81 470 GLU A N 1
ATOM 3739 C CA . GLU A 1 470 ? 22.514 -10.403 14.362 1.00 95.81 470 GLU A CA 1
ATOM 3740 C C . GLU A 1 470 ? 22.942 -11.829 14.733 1.00 95.81 470 GLU A C 1
ATOM 3742 O O . GLU A 1 470 ? 23.766 -11.997 15.632 1.00 95.81 470 GLU A O 1
ATOM 3747 N N . GLN A 1 471 ? 22.364 -12.847 14.091 1.00 96.31 471 GLN A N 1
ATOM 3748 C CA . GLN A 1 471 ? 22.742 -14.248 14.268 1.00 96.31 471 GLN A CA 1
ATOM 3749 C C . GLN A 1 471 ? 23.841 -14.681 13.299 1.00 96.31 471 GLN A C 1
ATOM 3751 O O . GLN A 1 471 ? 24.332 -15.791 13.444 1.00 96.31 471 GLN A O 1
ATOM 3756 N N . VAL A 1 472 ? 24.232 -13.845 12.332 1.00 97.94 472 VAL A N 1
ATOM 3757 C CA . VAL A 1 472 ? 25.319 -14.157 11.396 1.00 97.94 472 VAL A CA 1
ATOM 3758 C C . VAL A 1 472 ? 26.658 -13.888 12.075 1.00 97.94 472 VAL A C 1
ATOM 3760 O O . VAL A 1 472 ? 26.919 -12.766 12.512 1.00 97.94 472 VAL A O 1
ATOM 3763 N N . GLN A 1 473 ? 27.513 -14.907 12.172 1.00 96.19 473 GLN A N 1
ATOM 3764 C CA . GLN A 1 473 ? 28.848 -14.765 12.763 1.00 96.19 473 GLN A CA 1
ATOM 3765 C C . GLN A 1 473 ? 29.851 -14.189 11.771 1.00 96.19 473 GLN A C 1
ATOM 3767 O O . GLN A 1 473 ? 30.711 -13.405 12.168 1.00 96.19 473 GLN A O 1
ATOM 3772 N N . GLN A 1 474 ? 29.759 -14.570 10.497 1.00 96.94 474 GLN A N 1
ATOM 3773 C CA . GLN A 1 474 ? 30.683 -14.110 9.466 1.00 96.94 474 GLN A CA 1
ATOM 3774 C C . GLN A 1 474 ? 29.955 -13.827 8.154 1.00 96.94 474 GLN A C 1
ATOM 3776 O O . GLN A 1 474 ? 29.083 -14.592 7.739 1.00 96.94 474 GLN A O 1
ATOM 3781 N N . VAL A 1 475 ? 30.355 -12.741 7.494 1.00 98.38 475 VAL A N 1
ATOM 3782 C CA . VAL A 1 475 ? 30.023 -12.491 6.090 1.00 98.38 475 VAL A CA 1
ATOM 3783 C C . VAL A 1 475 ? 31.284 -12.723 5.269 1.00 98.38 475 VAL A C 1
ATOM 3785 O O . VAL A 1 475 ? 32.282 -12.030 5.457 1.00 98.38 475 VAL A O 1
ATOM 3788 N N . LEU A 1 476 ? 31.248 -13.721 4.397 1.00 97.75 476 LEU A N 1
ATOM 3789 C CA . LEU A 1 476 ? 32.353 -14.168 3.563 1.00 97.75 476 LEU A CA 1
ATOM 3790 C C . LEU A 1 476 ? 32.208 -13.536 2.176 1.00 97.75 476 LEU A C 1
ATOM 3792 O O . LEU A 1 476 ? 31.236 -13.811 1.479 1.00 97.75 476 LEU A O 1
ATOM 3796 N N . LEU A 1 477 ? 33.145 -12.676 1.779 1.00 98.31 477 LEU A N 1
ATOM 3797 C CA . LEU A 1 477 ? 33.093 -12.023 0.472 1.00 98.31 477 LEU A CA 1
ATOM 3798 C C . LEU A 1 477 ? 33.946 -12.757 -0.555 1.00 98.31 477 LEU A C 1
ATOM 3800 O O . LEU A 1 477 ? 35.128 -13.014 -0.316 1.00 98.31 477 LEU A O 1
ATOM 3804 N N . THR A 1 478 ? 33.358 -13.031 -1.719 1.00 97.88 478 THR A N 1
ATOM 3805 C CA . THR A 1 478 ? 34.107 -13.509 -2.891 1.00 97.88 478 THR A CA 1
ATOM 3806 C C . THR A 1 478 ? 34.932 -12.376 -3.501 1.00 97.88 478 THR A C 1
ATOM 3808 O O . THR A 1 478 ? 36.092 -12.579 -3.858 1.00 97.88 478 THR A O 1
ATOM 3811 N N . HIS A 1 479 ? 34.343 -11.178 -3.580 1.00 97.56 479 HIS A N 1
ATOM 3812 C CA . HIS A 1 479 ? 34.971 -9.910 -3.956 1.00 97.56 479 HIS A CA 1
ATOM 3813 C C . HIS A 1 479 ? 34.045 -8.716 -3.632 1.00 97.56 479 HIS A C 1
ATOM 3815 O O . HIS A 1 479 ? 33.008 -8.896 -2.994 1.00 97.56 479 HIS A O 1
ATOM 3821 N N . MET A 1 480 ? 34.412 -7.483 -4.022 1.00 96.44 480 MET A N 1
ATOM 3822 C CA . MET A 1 480 ? 33.680 -6.260 -3.630 1.00 96.44 480 MET A CA 1
ATOM 3823 C C . MET A 1 480 ? 32.962 -5.495 -4.760 1.00 96.44 480 MET A C 1
ATOM 3825 O O . MET A 1 480 ? 32.861 -4.266 -4.698 1.00 96.44 480 MET A O 1
ATOM 3829 N N . HIS A 1 481 ? 32.418 -6.173 -5.774 1.00 95.44 481 HIS A N 1
ATOM 3830 C CA . HIS A 1 481 ? 31.466 -5.514 -6.677 1.00 95.44 481 HIS A CA 1
ATOM 3831 C C . HIS A 1 481 ? 30.107 -5.260 -6.004 1.00 95.44 481 HIS A C 1
ATOM 3833 O O . HIS A 1 481 ? 29.753 -5.861 -4.986 1.00 95.44 481 HIS A O 1
ATOM 3839 N N . GLY A 1 482 ? 29.356 -4.287 -6.533 1.00 92.69 482 GLY A N 1
ATOM 3840 C CA . GLY A 1 482 ? 28.154 -3.737 -5.889 1.00 92.69 482 GLY A CA 1
ATOM 3841 C C . GLY A 1 482 ? 27.008 -4.737 -5.713 1.00 92.69 482 GLY A C 1
ATOM 3842 O O . GLY A 1 482 ? 26.214 -4.607 -4.786 1.00 92.69 482 GLY A O 1
ATOM 3843 N N . ASP A 1 483 ? 26.943 -5.743 -6.574 1.00 93.38 483 ASP A N 1
ATOM 3844 C CA . ASP A 1 483 ? 26.030 -6.882 -6.522 1.00 93.38 483 ASP A CA 1
ATOM 3845 C C . ASP A 1 483 ? 26.476 -7.999 -5.570 1.00 93.38 483 ASP A C 1
ATOM 3847 O O . ASP A 1 483 ? 25.706 -8.923 -5.341 1.00 93.38 483 ASP A O 1
ATOM 3851 N N . HIS A 1 484 ? 27.648 -7.882 -4.936 1.00 97.50 484 HIS A N 1
ATOM 3852 C CA . HIS A 1 484 ? 28.113 -8.769 -3.860 1.00 97.50 484 HIS A CA 1
ATOM 3853 C C . HIS A 1 484 ? 28.000 -8.107 -2.485 1.00 97.50 484 HIS A C 1
ATOM 3855 O O . HIS A 1 484 ? 27.763 -8.775 -1.479 1.00 97.50 484 HIS A O 1
ATOM 3861 N N . ILE A 1 485 ? 28.152 -6.783 -2.417 1.00 97.44 485 ILE A N 1
ATOM 3862 C CA . ILE A 1 485 ? 28.269 -6.043 -1.150 1.00 97.44 485 ILE A CA 1
ATOM 3863 C C . ILE A 1 485 ? 27.068 -5.143 -0.835 1.00 97.44 485 ILE A C 1
ATOM 3865 O O . ILE A 1 485 ? 27.070 -4.448 0.185 1.00 97.44 485 ILE A O 1
ATOM 3869 N N . GLY A 1 486 ? 26.048 -5.120 -1.697 1.00 94.75 486 GLY A N 1
ATOM 3870 C CA . GLY A 1 486 ? 24.909 -4.205 -1.600 1.00 94.75 486 GLY A CA 1
ATOM 3871 C C . GLY A 1 486 ? 24.074 -4.377 -0.329 1.00 94.75 486 GLY A C 1
ATOM 3872 O O . GLY A 1 486 ? 23.413 -3.435 0.109 1.00 94.75 486 GLY A O 1
ATOM 3873 N N . GLY A 1 487 ? 24.137 -5.549 0.308 1.00 94.75 487 GLY A N 1
ATOM 3874 C CA . GLY A 1 487 ? 23.485 -5.825 1.584 1.00 94.75 487 GLY A CA 1
ATOM 3875 C C . GLY A 1 487 ? 24.331 -5.532 2.825 1.00 94.75 487 GLY A C 1
ATOM 3876 O O . GLY A 1 487 ? 23.863 -5.803 3.920 1.00 94.75 487 GLY A O 1
ATOM 3877 N N . LEU A 1 488 ? 25.548 -4.988 2.728 1.00 97.06 488 LEU A N 1
ATOM 3878 C CA . LEU A 1 488 ? 26.383 -4.763 3.920 1.00 97.06 488 LEU A CA 1
ATOM 3879 C C . LEU A 1 488 ? 26.039 -3.481 4.689 1.00 97.06 488 LEU A C 1
ATOM 3881 O O . LEU A 1 488 ? 26.074 -3.469 5.922 1.00 97.06 488 LEU A O 1
ATOM 3885 N N . VAL A 1 489 ? 25.731 -2.391 3.979 1.00 93.81 489 VAL A N 1
ATOM 3886 C CA . VAL A 1 489 ? 25.554 -1.053 4.567 1.00 93.81 489 VAL A CA 1
ATOM 3887 C C . VAL A 1 489 ? 24.387 -0.320 3.914 1.00 93.81 489 VAL A C 1
ATOM 3889 O O . VAL A 1 489 ? 24.285 -0.263 2.692 1.00 93.81 489 VAL A O 1
ATOM 3892 N N . ARG A 1 490 ? 23.547 0.321 4.733 1.00 89.56 490 ARG A N 1
ATOM 3893 C CA . ARG A 1 490 ? 22.507 1.262 4.285 1.00 89.56 490 ARG A CA 1
ATOM 3894 C C . ARG A 1 490 ? 22.519 2.492 5.176 1.00 89.56 490 ARG A C 1
ATOM 3896 O O . ARG A 1 490 ? 22.561 2.352 6.393 1.00 89.56 490 ARG A O 1
ATOM 3903 N N . ASP A 1 491 ? 22.530 3.682 4.582 1.00 89.00 491 ASP A N 1
ATOM 3904 C CA . ASP A 1 491 ? 22.555 4.959 5.312 1.00 89.00 491 ASP A CA 1
ATOM 3905 C C . ASP A 1 491 ? 23.653 5.010 6.397 1.00 89.00 491 ASP A C 1
ATOM 3907 O O . ASP A 1 491 ? 23.413 5.387 7.543 1.00 89.00 491 ASP A O 1
ATOM 3911 N N . ASN A 1 492 ? 24.868 4.559 6.049 1.00 88.50 492 ASN A N 1
ATOM 3912 C CA . ASN A 1 492 ? 26.019 4.416 6.958 1.00 88.50 492 ASN A CA 1
ATOM 3913 C C . ASN A 1 492 ? 25.789 3.516 8.188 1.00 88.50 492 ASN A C 1
ATOM 3915 O O . ASN A 1 492 ? 26.553 3.572 9.151 1.00 88.50 492 ASN A O 1
ATOM 3919 N N . THR A 1 493 ? 24.772 2.657 8.151 1.00 91.50 493 THR A N 1
ATOM 3920 C CA . THR A 1 493 ? 24.476 1.669 9.189 1.00 91.50 493 THR A CA 1
ATOM 3921 C C . THR A 1 493 ? 24.850 0.273 8.700 1.00 91.50 493 THR A C 1
ATOM 3923 O O . THR A 1 493 ? 24.481 -0.111 7.589 1.00 91.50 493 THR A O 1
ATOM 3926 N N . LEU A 1 494 ? 25.571 -0.488 9.532 1.00 95.56 494 LEU A N 1
ATOM 3927 C CA . LEU A 1 494 ? 25.883 -1.895 9.269 1.00 95.56 494 LEU A CA 1
ATOM 3928 C C . LEU A 1 494 ? 24.610 -2.738 9.333 1.00 95.56 494 LEU A C 1
ATOM 3930 O O . LEU A 1 494 ? 23.898 -2.700 10.337 1.00 95.56 494 LEU A O 1
ATOM 3934 N N . LEU A 1 495 ? 24.347 -3.527 8.293 1.00 95.06 495 LEU A N 1
ATOM 3935 C CA . LEU A 1 495 ? 23.185 -4.417 8.257 1.00 95.06 495 LEU A CA 1
ATOM 3936 C C . LEU A 1 495 ? 23.475 -5.806 8.843 1.00 95.06 495 LEU A C 1
ATOM 3938 O O . LEU A 1 495 ? 22.546 -6.477 9.276 1.00 95.06 495 LEU A O 1
ATOM 3942 N N . PHE A 1 496 ? 24.752 -6.190 8.954 1.00 97.62 496 PHE A N 1
ATOM 3943 C CA . PHE A 1 496 ? 25.216 -7.359 9.715 1.00 97.62 496 PHE A CA 1
ATOM 3944 C C . PHE A 1 496 ? 26.106 -6.900 10.882 1.00 97.62 496 PHE A C 1
ATOM 3946 O O . PHE A 1 496 ? 27.331 -7.032 10.820 1.00 97.62 496 PHE A O 1
ATOM 3953 N N . PRO A 1 497 ? 25.526 -6.308 11.943 1.00 95.75 497 PRO A N 1
ATOM 3954 C CA . PRO A 1 497 ? 26.281 -5.537 12.932 1.00 95.75 497 PRO A CA 1
ATOM 3955 C C . PRO A 1 497 ? 27.211 -6.381 13.812 1.00 95.75 497 PRO A C 1
ATOM 3957 O O . PRO A 1 497 ? 28.156 -5.841 14.375 1.00 95.75 497 PRO A O 1
ATOM 3960 N N . LYS A 1 498 ? 26.963 -7.691 13.944 1.00 96.62 498 LYS A N 1
ATOM 3961 C CA . LYS A 1 498 ? 27.775 -8.602 14.772 1.00 96.62 498 LYS A CA 1
ATOM 3962 C C . LYS A 1 498 ? 28.721 -9.497 13.972 1.00 96.62 498 LYS A C 1
ATOM 3964 O O . LYS A 1 498 ? 29.521 -10.203 14.578 1.00 96.62 498 LYS A O 1
ATOM 3969 N N . ALA A 1 499 ? 28.616 -9.488 12.645 1.00 97.88 499 ALA A N 1
ATOM 3970 C CA . ALA A 1 499 ? 29.359 -10.413 11.807 1.00 97.88 499 ALA A CA 1
ATOM 3971 C C . ALA A 1 499 ? 30.790 -9.924 11.566 1.00 97.88 499 ALA A C 1
ATOM 3973 O O . ALA A 1 499 ? 31.000 -8.760 11.220 1.00 97.88 499 ALA A O 1
ATOM 3974 N N . THR A 1 500 ? 31.775 -10.813 11.661 1.00 97.75 500 THR A N 1
ATOM 3975 C CA . THR A 1 500 ? 33.104 -10.546 11.104 1.00 97.75 500 THR A CA 1
ATOM 3976 C C . THR A 1 500 ? 33.011 -10.552 9.579 1.00 97.75 500 THR A C 1
ATOM 3978 O O . THR A 1 500 ? 32.563 -11.530 8.985 1.00 97.75 500 THR A O 1
ATOM 3981 N N . LEU A 1 501 ? 33.426 -9.465 8.936 1.00 98.12 501 LEU A N 1
ATOM 3982 C CA . LEU A 1 501 ? 33.560 -9.416 7.486 1.00 98.12 501 LEU A CA 1
ATOM 3983 C C . LEU A 1 501 ? 34.882 -10.072 7.098 1.00 98.12 501 LEU A C 1
ATOM 3985 O O . LEU A 1 501 ? 35.936 -9.676 7.594 1.00 98.12 501 LEU A O 1
ATOM 3989 N N . VAL A 1 502 ? 34.827 -11.065 6.223 1.00 96.62 502 VAL A N 1
ATOM 3990 C CA . VAL A 1 502 ? 35.993 -11.796 5.733 1.00 96.62 502 VAL A CA 1
ATOM 3991 C C . VAL A 1 502 ? 36.198 -11.449 4.264 1.00 96.62 502 VAL A C 1
ATOM 3993 O O . VAL A 1 502 ? 35.295 -11.625 3.449 1.00 96.62 502 VAL A O 1
ATOM 3996 N N . LEU A 1 503 ? 37.391 -10.965 3.928 1.00 95.62 503 LEU A N 1
ATOM 3997 C CA . LEU A 1 503 ? 37.766 -10.526 2.583 1.00 95.62 503 LEU A CA 1
ATOM 3998 C C . LEU A 1 503 ? 39.216 -10.918 2.320 1.00 95.62 503 LEU A C 1
ATOM 4000 O O . LEU A 1 503 ? 40.047 -10.650 3.174 1.00 95.62 503 LEU A O 1
ATOM 4004 N N . SER A 1 504 ? 39.567 -11.508 1.176 1.00 95.00 504 SER A N 1
ATOM 4005 C CA . SER A 1 504 ? 40.967 -11.906 0.948 1.00 95.00 504 SER A CA 1
ATOM 4006 C C . SER A 1 504 ? 41.934 -10.715 1.089 1.00 95.00 504 SER A C 1
ATOM 4008 O O . SER A 1 504 ? 41.603 -9.571 0.759 1.00 95.00 504 SER A O 1
ATOM 4010 N N . SER A 1 505 ? 43.147 -10.963 1.586 1.00 93.81 505 SER A N 1
ATOM 4011 C CA . SER A 1 505 ? 44.168 -9.921 1.785 1.00 93.81 505 SER A CA 1
ATOM 4012 C C . SER A 1 505 ? 44.495 -9.160 0.495 1.00 93.81 505 SER A C 1
ATOM 4014 O O . SER A 1 505 ? 44.653 -7.936 0.509 1.00 93.81 505 SER A O 1
ATOM 4016 N N . LYS A 1 506 ? 44.523 -9.872 -0.635 1.00 94.88 506 LYS A N 1
ATOM 4017 C CA . LYS A 1 506 ? 44.750 -9.305 -1.967 1.00 94.88 506 LYS A CA 1
ATOM 4018 C C . LYS A 1 506 ? 43.578 -8.441 -2.433 1.00 94.88 506 LYS A C 1
ATOM 4020 O O . LYS A 1 506 ? 43.799 -7.391 -3.035 1.00 94.88 506 LYS A O 1
ATOM 4025 N N . GLU A 1 507 ? 42.351 -8.833 -2.100 1.00 95.25 507 GLU A N 1
ATOM 4026 C CA . GLU A 1 507 ? 41.154 -8.069 -2.448 1.00 95.25 507 GLU A CA 1
ATOM 4027 C C . GLU A 1 507 ? 41.040 -6.799 -1.605 1.00 95.25 507 GLU A C 1
ATOM 4029 O O . GLU A 1 507 ? 40.805 -5.715 -2.139 1.00 95.25 507 GLU A O 1
ATOM 4034 N N . PHE A 1 508 ? 41.329 -6.895 -0.306 1.00 95.19 508 PHE A N 1
ATOM 4035 C CA . PHE A 1 508 ? 41.445 -5.731 0.568 1.00 95.19 508 PHE A CA 1
ATOM 4036 C C . PHE A 1 508 ? 42.459 -4.713 0.027 1.00 95.19 508 PHE A C 1
ATOM 4038 O O . PHE A 1 508 ? 42.151 -3.520 -0.053 1.00 95.19 508 PHE A O 1
ATOM 4045 N N . ALA A 1 509 ? 43.649 -5.175 -0.375 1.00 94.88 509 ALA A N 1
ATOM 4046 C CA . ALA A 1 509 ? 44.688 -4.317 -0.935 1.00 94.88 509 ALA A CA 1
ATOM 4047 C C . ALA A 1 509 ? 44.241 -3.646 -2.244 1.00 94.88 509 ALA A C 1
ATOM 4049 O O . ALA A 1 509 ? 44.441 -2.441 -2.411 1.00 94.88 509 ALA A O 1
ATOM 4050 N N . TYR A 1 510 ? 43.593 -4.397 -3.143 1.00 94.31 510 TYR A N 1
ATOM 4051 C CA . TYR A 1 510 ? 43.073 -3.865 -4.398 1.00 94.31 510 TYR A CA 1
ATOM 4052 C C . TYR A 1 510 ? 42.059 -2.743 -4.153 1.00 94.31 510 TYR A C 1
ATOM 4054 O O . TYR A 1 510 ? 42.309 -1.607 -4.558 1.00 94.31 510 TYR A O 1
ATOM 4062 N N . TRP A 1 511 ? 40.969 -3.006 -3.428 1.00 93.06 511 TRP A N 1
ATOM 4063 C CA . TRP A 1 511 ? 39.893 -2.026 -3.236 1.00 93.06 511 TRP A CA 1
ATOM 4064 C C . TRP A 1 511 ? 40.317 -0.815 -2.401 1.00 93.06 511 TRP A C 1
ATOM 4066 O O . TRP A 1 511 ? 39.920 0.308 -2.720 1.00 93.06 511 TRP A O 1
ATOM 4076 N N . SER A 1 512 ? 41.203 -1.009 -1.418 1.00 90.38 512 SER A N 1
ATOM 4077 C CA . SER A 1 512 ? 41.767 0.096 -0.627 1.00 90.38 512 SER A CA 1
ATOM 4078 C C . SER A 1 512 ? 42.631 1.048 -1.465 1.00 90.38 512 SER A C 1
ATOM 4080 O O . SER A 1 512 ? 42.811 2.206 -1.091 1.00 90.38 512 SER A O 1
ATOM 4082 N N . SER A 1 513 ? 43.167 0.584 -2.600 1.00 88.62 513 SER A N 1
ATOM 4083 C CA . SER A 1 513 ? 44.052 1.373 -3.470 1.00 88.62 513 SER A CA 1
ATOM 4084 C C . SER A 1 513 ? 43.328 2.190 -4.550 1.00 88.62 513 SER A C 1
ATOM 4086 O O . SER A 1 513 ? 43.917 3.108 -5.117 1.00 88.62 513 SER A O 1
ATOM 4088 N N . GLN A 1 514 ? 42.050 1.908 -4.826 1.00 82.50 514 GLN A N 1
ATOM 4089 C CA . GLN A 1 514 ? 41.311 2.493 -5.960 1.00 82.50 514 GLN A CA 1
ATOM 4090 C C . GLN A 1 514 ? 40.755 3.913 -5.710 1.00 82.50 514 GLN A C 1
ATOM 4092 O O . GLN A 1 514 ? 40.208 4.541 -6.620 1.00 82.50 514 GLN A O 1
ATOM 4097 N N . GLY A 1 515 ? 40.883 4.447 -4.490 1.00 76.12 515 GLY A N 1
ATOM 4098 C CA . GLY A 1 515 ? 40.432 5.801 -4.147 1.00 76.12 515 GLY A CA 1
ATOM 4099 C C . GLY A 1 515 ? 38.926 6.017 -4.365 1.00 76.12 515 GLY A C 1
ATOM 4100 O O . GLY A 1 515 ? 38.099 5.198 -3.960 1.00 76.12 515 GLY A O 1
ATOM 4101 N N . GLU A 1 516 ? 38.546 7.129 -5.002 1.00 70.12 516 GLU A N 1
ATOM 4102 C CA . GLU A 1 516 ? 37.134 7.494 -5.226 1.00 70.12 516 GLU A CA 1
ATOM 4103 C C . GLU A 1 516 ? 36.377 6.519 -6.141 1.00 70.12 516 GLU A C 1
ATOM 4105 O O . GLU A 1 516 ? 35.162 6.373 -6.001 1.00 70.12 516 GLU A O 1
ATOM 4110 N N . ARG A 1 517 ? 37.078 5.785 -7.022 1.00 65.75 517 ARG A N 1
ATOM 4111 C CA . ARG A 1 517 ? 36.468 4.790 -7.930 1.00 65.75 517 ARG A CA 1
ATOM 4112 C C . ARG A 1 517 ? 35.808 3.621 -7.189 1.00 65.75 517 ARG A C 1
ATOM 4114 O O . ARG A 1 517 ? 35.001 2.907 -7.773 1.00 65.75 517 ARG A O 1
ATOM 4121 N N . SER A 1 518 ? 36.104 3.483 -5.898 1.00 81.19 518 SER A N 1
ATOM 4122 C CA . SER A 1 518 ? 35.625 2.421 -5.016 1.00 81.19 518 SER A CA 1
ATOM 4123 C C . SER A 1 518 ? 34.950 2.969 -3.756 1.00 81.19 518 SER A C 1
ATOM 4125 O O . SER A 1 518 ? 35.011 2.345 -2.700 1.00 81.19 518 SER A O 1
ATOM 4127 N N . ALA A 1 519 ? 34.299 4.138 -3.835 1.00 84.62 519 ALA A N 1
ATOM 4128 C CA . ALA A 1 519 ? 33.711 4.821 -2.676 1.00 84.62 519 ALA A CA 1
ATOM 4129 C C . ALA A 1 519 ? 32.790 3.927 -1.817 1.00 84.62 519 ALA A C 1
ATOM 4131 O O . ALA A 1 519 ? 32.876 3.965 -0.589 1.00 84.62 519 ALA A O 1
ATOM 4132 N N . ALA A 1 520 ? 31.953 3.089 -2.442 1.00 86.75 520 ALA A N 1
ATOM 4133 C CA . ALA A 1 520 ? 31.068 2.164 -1.729 1.00 86.75 520 ALA A CA 1
ATOM 4134 C C . ALA A 1 520 ? 31.850 1.088 -0.952 1.00 86.75 520 ALA A C 1
ATOM 4136 O O . ALA A 1 520 ? 31.648 0.929 0.253 1.00 86.75 520 ALA A O 1
ATOM 4137 N N . ALA A 1 521 ? 32.791 0.407 -1.616 1.00 92.56 521 ALA A N 1
ATOM 4138 C CA . ALA A 1 521 ? 33.658 -0.592 -0.993 1.00 92.56 521 ALA A CA 1
ATOM 4139 C C . ALA A 1 521 ? 34.510 0.020 0.132 1.00 92.56 521 ALA A C 1
ATOM 4141 O O . ALA A 1 521 ? 34.565 -0.517 1.235 1.00 92.56 521 ALA A O 1
ATOM 4142 N N . ASN A 1 522 ? 35.087 1.202 -0.095 1.00 91.50 522 ASN A N 1
ATOM 4143 C CA . ASN A 1 522 ? 35.877 1.924 0.901 1.00 91.50 522 ASN A CA 1
ATOM 4144 C C . ASN A 1 522 ? 35.049 2.337 2.124 1.00 91.50 522 ASN A C 1
ATOM 4146 O O . ASN A 1 522 ? 35.538 2.258 3.253 1.00 91.50 522 ASN A O 1
ATOM 4150 N N . ASN A 1 523 ? 33.788 2.737 1.932 1.00 93.62 523 ASN A N 1
ATOM 4151 C CA . ASN A 1 523 ? 32.887 3.016 3.047 1.00 93.62 523 ASN A CA 1
ATOM 4152 C C . ASN A 1 523 ? 32.616 1.755 3.880 1.00 93.62 523 ASN A C 1
ATOM 4154 O O . ASN A 1 523 ? 32.668 1.803 5.107 1.00 93.62 523 ASN A O 1
ATOM 4158 N N . ILE A 1 524 ? 32.390 0.617 3.222 1.00 95.75 524 ILE A N 1
ATOM 4159 C CA . ILE A 1 524 ? 32.198 -0.675 3.889 1.00 95.75 524 ILE A CA 1
ATOM 4160 C C . ILE A 1 524 ? 33.444 -1.057 4.692 1.00 95.75 524 ILE A C 1
ATOM 4162 O O . ILE A 1 524 ? 33.327 -1.306 5.889 1.00 95.75 524 ILE A O 1
ATOM 4166 N N . LEU A 1 525 ? 34.638 -1.017 4.091 1.00 95.06 525 LEU A N 1
ATOM 4167 C CA . LEU A 1 525 ? 35.896 -1.316 4.788 1.00 95.06 525 LEU A CA 1
ATOM 4168 C C . LEU A 1 525 ? 36.118 -0.395 5.995 1.00 95.06 525 LEU A C 1
ATOM 4170 O O . LEU A 1 525 ? 36.548 -0.845 7.057 1.00 95.06 525 LEU A O 1
ATOM 4174 N N . LYS A 1 526 ? 35.780 0.893 5.862 1.00 94.88 526 LYS A N 1
ATOM 4175 C CA . LYS A 1 526 ? 35.849 1.862 6.960 1.00 94.88 526 LYS A CA 1
ATOM 4176 C C . LYS A 1 526 ? 34.907 1.494 8.108 1.00 94.88 526 LYS A C 1
ATOM 4178 O O . LYS A 1 526 ? 35.327 1.548 9.263 1.00 94.88 526 LYS A O 1
ATOM 4183 N N . LEU A 1 527 ? 33.657 1.147 7.807 1.00 96.44 527 LEU A N 1
ATOM 4184 C CA . LEU A 1 527 ? 32.646 0.820 8.816 1.00 96.44 527 LEU A CA 1
ATOM 4185 C C . LEU A 1 527 ? 32.910 -0.540 9.483 1.00 96.44 527 LEU A C 1
ATOM 4187 O O . LEU A 1 527 ? 32.712 -0.671 10.686 1.00 96.44 527 LEU A O 1
ATOM 4191 N N . TYR A 1 528 ? 33.431 -1.516 8.735 1.00 97.38 528 TYR A N 1
ATOM 4192 C CA . TYR A 1 528 ? 33.788 -2.849 9.231 1.00 97.38 528 TYR A CA 1
ATOM 4193 C C . TYR A 1 528 ? 35.189 -2.934 9.856 1.00 97.38 528 TYR A C 1
ATOM 4195 O O . TYR A 1 528 ? 35.570 -4.003 10.319 1.00 97.38 528 TYR A O 1
ATOM 4203 N N . LYS A 1 529 ? 35.960 -1.838 9.936 1.00 95.31 529 LYS A N 1
ATOM 4204 C CA . LYS A 1 529 ? 37.364 -1.838 10.400 1.00 95.31 529 LYS A CA 1
ATOM 4205 C C . LYS A 1 529 ? 37.598 -2.566 11.737 1.00 95.31 529 LYS A C 1
ATOM 4207 O O . LYS A 1 529 ? 38.661 -3.146 11.927 1.00 95.31 529 LYS A O 1
ATOM 4212 N N . GLY A 1 530 ? 36.634 -2.525 12.662 1.00 95.06 530 GLY A N 1
ATOM 4213 C CA . GLY A 1 530 ? 36.719 -3.200 13.968 1.00 95.06 530 GLY A CA 1
ATOM 4214 C C . GLY A 1 530 ? 36.371 -4.696 13.959 1.00 95.06 530 GLY A C 1
ATOM 4215 O O . GLY A 1 530 ? 36.549 -5.363 14.971 1.00 95.06 530 GLY A O 1
ATOM 4216 N N . GLN A 1 531 ? 35.870 -5.215 12.840 1.00 96.25 531 GLN A N 1
ATOM 4217 C CA . GLN A 1 531 ? 35.367 -6.581 12.675 1.00 96.25 531 GLN A CA 1
ATOM 4218 C C . GLN A 1 531 ? 35.715 -7.128 11.276 1.00 96.25 531 GLN A C 1
ATOM 4220 O O . GLN A 1 531 ? 34.922 -7.840 10.667 1.00 96.25 531 GLN A O 1
ATOM 4225 N N . LEU A 1 532 ? 36.893 -6.770 10.755 1.00 96.38 532 LEU A N 1
ATOM 4226 C CA . LEU A 1 532 ? 37.394 -7.181 9.442 1.00 96.38 532 LEU A CA 1
ATOM 4227 C C . LEU A 1 532 ? 38.523 -8.205 9.600 1.00 96.38 532 LEU A C 1
ATOM 4229 O O . LEU A 1 532 ? 39.466 -7.982 10.359 1.00 96.38 532 LEU A O 1
ATOM 4233 N N . MET A 1 533 ? 38.449 -9.294 8.841 1.00 94.31 533 MET A N 1
ATOM 4234 C CA . MET A 1 533 ? 39.483 -10.317 8.739 1.00 94.31 533 MET A CA 1
ATOM 4235 C C . MET A 1 533 ? 39.953 -10.433 7.290 1.00 94.31 533 MET A C 1
ATOM 4237 O O . MET A 1 533 ? 39.131 -10.544 6.380 1.00 94.31 533 MET A O 1
ATOM 4241 N N . THR A 1 534 ? 41.275 -10.435 7.086 1.00 93.62 534 THR A N 1
ATOM 4242 C CA . THR A 1 534 ? 41.874 -10.485 5.747 1.00 93.62 534 THR A CA 1
ATOM 4243 C C . THR A 1 534 ? 42.831 -11.661 5.546 1.00 93.62 534 THR A C 1
ATOM 4245 O O . THR A 1 534 ? 44.049 -11.457 5.579 1.00 93.62 534 THR A O 1
ATOM 4248 N N . PRO A 1 535 ? 42.318 -12.897 5.397 1.00 90.88 535 PRO A N 1
ATOM 4249 C CA . PRO A 1 535 ? 43.159 -14.080 5.244 1.00 90.88 535 PRO A CA 1
ATOM 4250 C C . PRO A 1 535 ? 43.822 -14.141 3.859 1.00 90.88 535 PRO A C 1
ATOM 4252 O O . PRO A 1 535 ? 43.354 -13.536 2.893 1.00 90.88 535 PRO A O 1
ATOM 4255 N N . ASP A 1 536 ? 44.913 -14.900 3.773 1.00 87.19 536 ASP A N 1
ATOM 4256 C CA . ASP A 1 536 ? 45.566 -15.267 2.514 1.00 87.19 536 ASP A CA 1
ATOM 4257 C C . ASP A 1 536 ? 45.026 -16.634 2.039 1.00 87.19 536 ASP A C 1
ATOM 4259 O O . ASP A 1 536 ? 45.136 -17.608 2.793 1.00 87.19 536 ASP A O 1
ATOM 4263 N N . PRO A 1 537 ? 44.445 -16.737 0.825 1.00 80.81 537 PRO A N 1
ATOM 4264 C CA . PRO A 1 537 ? 43.856 -17.979 0.319 1.00 80.81 537 PRO A CA 1
ATOM 4265 C C . PRO A 1 537 ? 44.874 -19.106 0.062 1.00 80.81 537 PRO A C 1
ATOM 4267 O O . PRO A 1 537 ? 44.471 -20.256 -0.088 1.00 80.81 537 PRO A O 1
ATOM 4270 N N . HIS A 1 538 ? 46.186 -18.830 0.027 1.00 65.25 538 HIS A N 1
ATOM 4271 C CA . HIS A 1 538 ? 47.213 -19.860 -0.201 1.00 65.25 538 HIS A CA 1
ATOM 4272 C C . HIS A 1 538 ? 47.425 -20.809 0.985 1.00 65.25 538 HIS A C 1
ATOM 4274 O O . HIS A 1 538 ? 48.120 -21.822 0.870 1.00 65.25 538 HIS A O 1
ATOM 4280 N N . GLN A 1 539 ? 46.818 -20.511 2.129 1.00 57.69 539 GLN A N 1
ATOM 4281 C CA . GLN A 1 539 ? 46.771 -21.416 3.260 1.00 57.69 539 GLN A CA 1
ATOM 4282 C C . GLN A 1 539 ? 45.424 -22.145 3.217 1.00 57.69 539 GLN A C 1
ATOM 4284 O O . GLN A 1 539 ? 44.415 -21.586 3.632 1.00 57.69 539 GLN A O 1
ATOM 4289 N N . LEU A 1 540 ? 45.394 -23.411 2.771 1.00 53.91 540 LEU A N 1
ATOM 4290 C CA . LEU A 1 540 ? 44.284 -24.345 3.057 1.00 53.91 540 LEU A CA 1
ATOM 4291 C C . LEU A 1 540 ? 44.261 -24.680 4.563 1.00 53.91 540 LEU A C 1
ATOM 4293 O O . LEU A 1 540 ? 44.317 -25.834 4.981 1.00 53.91 540 LEU A O 1
ATOM 4297 N N . THR A 1 541 ? 44.273 -23.653 5.399 1.00 55.09 541 THR A N 1
ATOM 4298 C CA . THR A 1 541 ? 44.081 -23.733 6.833 1.00 55.09 541 THR A CA 1
ATOM 4299 C C . THR A 1 541 ? 42.583 -23.685 7.098 1.00 55.09 541 THR A C 1
ATOM 4301 O O . THR A 1 541 ? 41.817 -23.073 6.351 1.00 55.09 541 THR A O 1
ATOM 4304 N N . ASP A 1 542 ? 42.144 -24.301 8.192 1.00 61.03 542 ASP A N 1
ATOM 4305 C CA . ASP A 1 542 ? 40.797 -24.088 8.737 1.00 61.03 542 ASP A CA 1
ATOM 4306 C C . ASP A 1 542 ? 40.700 -22.690 9.391 1.00 61.03 542 ASP A C 1
ATOM 4308 O O . ASP A 1 542 ? 40.194 -22.527 10.494 1.00 61.03 542 ASP A O 1
ATOM 4312 N N . ALA A 1 543 ? 41.270 -21.663 8.746 1.00 58.72 543 ALA A N 1
ATOM 4313 C CA . ALA A 1 543 ? 41.376 -20.305 9.279 1.00 58.72 543 ALA A CA 1
ATOM 4314 C C . ALA A 1 543 ? 40.014 -19.609 9.390 1.00 58.72 543 ALA A C 1
ATOM 4316 O O . ALA A 1 543 ? 39.862 -18.700 10.204 1.00 58.72 543 ALA A O 1
ATOM 4317 N N . LEU A 1 544 ? 39.033 -20.043 8.593 1.00 67.75 544 LEU A N 1
ATOM 4318 C CA . LEU A 1 544 ? 37.633 -19.629 8.722 1.00 67.75 544 LEU A CA 1
ATOM 4319 C C . LEU A 1 544 ? 36.858 -20.492 9.734 1.00 67.75 544 LEU A C 1
ATOM 4321 O O . LEU A 1 544 ? 35.828 -20.045 10.239 1.00 67.75 544 LEU A O 1
ATOM 4325 N N . GLY A 1 545 ? 37.395 -21.672 10.068 1.00 65.38 545 GLY A N 1
ATOM 4326 C CA . GLY A 1 545 ? 36.838 -22.644 11.001 1.00 65.38 545 GLY A CA 1
ATOM 4327 C C . GLY A 1 545 ? 35.802 -23.595 10.390 1.00 65.38 545 GLY A C 1
ATOM 4328 O O . GLY A 1 545 ? 35.025 -23.232 9.505 1.00 65.38 545 GLY A O 1
ATOM 4329 N N . ASP A 1 546 ? 35.753 -24.805 10.955 1.00 75.25 546 ASP A N 1
ATOM 4330 C CA . ASP A 1 546 ? 34.694 -25.816 10.834 1.00 75.25 546 ASP A CA 1
ATOM 4331 C C . ASP A 1 546 ? 34.573 -26.572 9.496 1.00 75.25 546 ASP A C 1
ATOM 4333 O O . ASP A 1 546 ? 33.704 -27.446 9.406 1.00 75.25 546 ASP A O 1
ATOM 4337 N N . GLY A 1 547 ? 35.447 -26.331 8.508 1.00 83.69 547 GLY A N 1
ATOM 4338 C CA . GLY A 1 547 ? 35.386 -26.984 7.186 1.00 83.69 547 GLY A CA 1
ATOM 4339 C C . GLY A 1 547 ? 34.947 -26.077 6.029 1.00 83.69 547 GLY A C 1
ATOM 4340 O O . GLY A 1 547 ? 34.507 -26.575 4.991 1.00 83.69 547 GLY A O 1
ATOM 4341 N N . ILE A 1 548 ? 35.054 -24.750 6.188 1.00 91.00 548 ILE A N 1
ATOM 4342 C CA . ILE A 1 548 ? 34.905 -23.771 5.096 1.00 91.00 548 ILE A CA 1
ATOM 4343 C C . ILE A 1 548 ? 36.295 -23.281 4.677 1.00 91.00 548 ILE A C 1
ATOM 4345 O O . ILE A 1 548 ? 37.019 -22.671 5.461 1.00 91.00 548 ILE A O 1
ATOM 4349 N N . HIS A 1 549 ? 36.658 -23.504 3.418 1.00 89.69 549 HIS A N 1
ATOM 4350 C CA . HIS A 1 549 ? 37.970 -23.167 2.874 1.00 89.69 549 HIS A CA 1
ATOM 4351 C C . HIS A 1 549 ? 37.859 -22.057 1.831 1.00 89.69 549 HIS A C 1
ATOM 4353 O O . HIS A 1 549 ? 37.077 -22.160 0.887 1.00 89.69 549 HIS A O 1
ATOM 4359 N N . MET A 1 550 ? 38.670 -21.011 1.979 1.00 91.44 550 MET A N 1
ATOM 4360 C CA . MET A 1 550 ? 38.830 -19.970 0.965 1.00 91.44 550 MET A CA 1
ATOM 4361 C C . MET A 1 550 ? 39.808 -20.451 -0.110 1.00 91.44 550 MET A C 1
ATOM 4363 O O . MET A 1 550 ? 40.897 -20.914 0.216 1.00 91.44 550 MET A O 1
ATOM 4367 N N . ILE A 1 551 ? 39.427 -20.336 -1.380 1.00 91.44 551 ILE A N 1
ATOM 4368 C CA . ILE A 1 551 ? 40.233 -20.762 -2.529 1.00 91.44 551 ILE A CA 1
ATOM 4369 C C . ILE A 1 551 ? 40.387 -19.583 -3.480 1.00 91.44 551 ILE A C 1
ATOM 4371 O O . ILE A 1 551 ? 39.412 -18.906 -3.794 1.00 91.44 551 ILE A O 1
ATOM 4375 N N . GLU A 1 552 ? 41.598 -19.333 -3.962 1.00 93.25 552 GLU A N 1
ATOM 4376 C CA . GLU A 1 552 ? 41.835 -18.277 -4.944 1.00 93.25 552 GLU A CA 1
ATOM 4377 C C . GLU A 1 552 ? 41.097 -18.515 -6.271 1.00 93.25 552 GLU A C 1
ATOM 4379 O O . GLU A 1 552 ? 40.991 -19.639 -6.762 1.00 93.25 552 GLU A O 1
ATOM 4384 N N . ALA A 1 553 ? 40.602 -17.431 -6.867 1.00 95.06 553 ALA A N 1
ATOM 4385 C CA . ALA A 1 553 ? 39.963 -17.436 -8.177 1.00 95.06 553 ALA A CA 1
ATOM 4386 C C . ALA A 1 553 ? 40.233 -16.128 -8.935 1.00 95.06 553 ALA A C 1
ATOM 4388 O O . ALA A 1 553 ? 39.318 -15.484 -9.448 1.00 95.06 553 ALA A O 1
ATOM 4389 N N . TYR A 1 554 ? 41.499 -15.722 -8.987 1.00 95.44 554 TYR A N 1
ATOM 4390 C CA . TYR A 1 554 ? 41.911 -14.428 -9.525 1.00 95.44 554 TYR A CA 1
ATOM 4391 C C . TYR A 1 554 ? 41.555 -14.221 -11.003 1.00 95.44 554 TYR A C 1
ATOM 4393 O O . TYR A 1 554 ? 41.424 -15.168 -11.784 1.00 95.44 554 TYR A O 1
ATOM 4401 N N . GLY A 1 555 ? 41.467 -12.945 -11.379 1.00 95.12 555 GLY A N 1
ATOM 4402 C CA . GLY A 1 555 ? 41.334 -12.474 -12.757 1.00 95.12 555 GLY A CA 1
ATOM 4403 C C . GLY A 1 555 ? 40.185 -11.487 -12.908 1.00 95.12 555 GLY A C 1
ATOM 4404 O O . GLY A 1 555 ? 40.382 -10.373 -13.393 1.00 95.12 555 GLY A O 1
ATOM 4405 N N . HIS A 1 556 ? 39.004 -11.854 -12.400 1.00 96.50 556 HIS A N 1
ATOM 4406 C CA . HIS A 1 556 ? 37.852 -10.955 -12.382 1.00 96.50 556 HIS A CA 1
ATOM 4407 C C . HIS A 1 556 ? 38.162 -9.683 -11.579 1.00 96.50 556 HIS A C 1
ATOM 4409 O O . HIS A 1 556 ? 38.184 -8.583 -12.127 1.00 96.50 556 HIS A O 1
ATOM 4415 N N . THR A 1 557 ? 38.560 -9.867 -10.320 1.00 96.19 557 THR A N 1
ATOM 4416 C CA . THR A 1 557 ? 39.346 -8.902 -9.544 1.00 96.19 557 THR A CA 1
ATOM 4417 C C . THR A 1 557 ? 40.659 -9.557 -9.094 1.00 96.19 557 THR A C 1
ATOM 4419 O O . THR A 1 557 ? 40.766 -10.795 -9.085 1.00 96.19 557 THR A O 1
ATOM 4422 N N . PRO A 1 558 ? 41.695 -8.778 -8.719 1.00 94.94 558 PRO A N 1
ATOM 4423 C CA . PRO A 1 558 ? 42.993 -9.343 -8.367 1.00 94.94 558 PRO A CA 1
ATOM 4424 C C . PRO A 1 558 ? 42.963 -10.295 -7.173 1.00 94.94 558 PRO A C 1
ATOM 4426 O O . PRO A 1 558 ? 43.817 -11.176 -7.119 1.00 94.94 558 PRO A O 1
ATOM 4429 N N . GLY A 1 559 ? 42.032 -10.129 -6.231 1.00 95.19 559 GLY A N 1
ATOM 4430 C CA . GLY A 1 559 ? 41.885 -10.959 -5.038 1.00 95.19 559 GLY A CA 1
ATOM 4431 C C . GLY A 1 559 ? 40.578 -11.748 -4.973 1.00 95.19 559 GLY A C 1
ATOM 4432 O O . GLY A 1 559 ? 40.234 -12.201 -3.883 1.00 95.19 559 GLY A O 1
ATOM 4433 N N . HIS A 1 560 ? 39.869 -11.925 -6.095 1.00 97.19 560 HIS A N 1
ATOM 4434 C CA . HIS A 1 560 ? 38.658 -12.746 -6.167 1.00 97.19 560 HIS A CA 1
ATOM 4435 C C . HIS A 1 560 ? 38.902 -14.174 -5.641 1.00 97.19 560 HIS A C 1
ATOM 4437 O O . HIS A 1 560 ? 39.920 -14.798 -5.962 1.00 97.19 560 HIS A O 1
ATOM 4443 N N . VAL A 1 561 ? 37.966 -14.687 -4.836 1.00 96.62 561 VAL A N 1
ATOM 4444 C CA . VAL A 1 561 ? 38.019 -16.023 -4.215 1.00 96.62 561 VAL A CA 1
ATOM 4445 C C . VAL A 1 561 ? 36.702 -16.792 -4.363 1.00 96.62 561 VAL A C 1
ATOM 4447 O O . VAL A 1 561 ? 35.655 -16.241 -4.693 1.00 96.62 561 VAL A O 1
ATOM 4450 N N . MET A 1 562 ? 36.761 -18.089 -4.081 1.00 96.12 562 MET A N 1
ATOM 4451 C CA . MET A 1 562 ? 35.635 -19.011 -3.939 1.00 96.12 562 MET A CA 1
ATOM 4452 C C . MET A 1 562 ? 35.674 -19.651 -2.549 1.00 96.12 562 MET A C 1
ATOM 4454 O O . MET A 1 562 ? 36.706 -19.628 -1.874 1.00 96.12 562 MET A O 1
ATOM 4458 N N . PHE A 1 563 ? 34.577 -20.288 -2.148 1.00 95.38 563 PHE A N 1
ATOM 4459 C CA . PHE A 1 563 ? 34.485 -21.009 -0.882 1.00 95.38 563 PHE A CA 1
ATOM 4460 C C . PHE A 1 563 ? 34.148 -22.479 -1.116 1.00 95.38 563 PHE A C 1
ATOM 4462 O O . PHE A 1 563 ? 33.128 -22.804 -1.718 1.00 95.38 563 PHE A O 1
ATOM 4469 N N . LEU A 1 564 ? 35.004 -23.374 -0.628 1.00 93.62 564 LEU A N 1
ATOM 4470 C CA . LEU A 1 564 ? 34.755 -24.811 -0.591 1.00 93.62 564 LEU A CA 1
ATOM 4471 C C . LEU A 1 564 ? 34.281 -25.194 0.807 1.00 93.62 564 LEU A C 1
ATOM 4473 O O . LEU A 1 564 ? 35.033 -25.082 1.771 1.00 93.62 564 LEU A O 1
ATOM 4477 N N . ILE A 1 565 ? 33.050 -25.678 0.906 1.00 93.88 565 ILE A N 1
ATOM 4478 C CA . ILE A 1 565 ? 32.522 -26.285 2.126 1.00 93.88 565 ILE A CA 1
ATOM 4479 C C . ILE A 1 565 ? 32.785 -27.781 2.021 1.00 93.88 565 ILE A C 1
ATOM 4481 O O . ILE A 1 565 ? 32.404 -28.392 1.020 1.00 93.88 565 ILE A O 1
ATOM 4485 N N . LYS A 1 566 ? 33.435 -28.369 3.026 1.00 90.94 566 LYS A N 1
ATOM 4486 C CA . LYS A 1 566 ? 33.779 -29.791 3.041 1.00 90.94 566 LYS A CA 1
ATOM 4487 C C . LYS A 1 566 ? 33.584 -30.399 4.426 1.00 90.94 566 LYS A C 1
ATOM 4489 O O . LYS A 1 566 ? 34.103 -29.892 5.415 1.00 90.94 566 LYS A O 1
ATOM 4494 N N . GLU A 1 567 ? 32.903 -31.540 4.481 1.00 89.12 567 GLU A N 1
ATOM 4495 C CA . GLU A 1 567 ? 32.844 -32.383 5.675 1.00 89.12 567 GLU A CA 1
ATOM 4496 C C . GLU A 1 567 ? 32.888 -33.866 5.284 1.00 89.12 567 GLU A C 1
ATOM 4498 O O . GLU A 1 567 ? 32.001 -34.384 4.605 1.00 89.12 567 GLU A O 1
ATOM 4503 N N . GLY A 1 568 ? 33.955 -34.557 5.696 1.00 87.00 568 GLY A N 1
ATOM 4504 C CA . GLY A 1 568 ? 34.234 -35.914 5.228 1.00 87.00 568 GLY A CA 1
ATOM 4505 C C . GLY A 1 568 ? 34.443 -35.956 3.710 1.00 87.00 568 GLY A C 1
ATOM 4506 O O . GLY A 1 568 ? 35.274 -35.219 3.172 1.00 87.00 568 GLY A O 1
ATOM 4507 N N . GLU A 1 569 ? 33.682 -36.820 3.038 1.00 86.00 569 GLU A N 1
ATOM 4508 C CA . GLU A 1 569 ? 33.666 -36.957 1.573 1.00 86.00 569 GLU A CA 1
ATOM 4509 C C . GLU A 1 569 ? 32.659 -36.008 0.895 1.00 86.00 569 GLU A C 1
ATOM 4511 O O . GLU A 1 569 ? 32.662 -35.869 -0.329 1.00 86.00 569 GLU A O 1
ATOM 4516 N N . GLU A 1 570 ? 31.785 -35.348 1.665 1.00 90.69 570 GLU A N 1
ATOM 4517 C CA . GLU A 1 570 ? 30.808 -34.404 1.123 1.00 90.69 570 GLU A CA 1
ATOM 4518 C C . GLU A 1 570 ? 31.454 -33.030 0.917 1.00 90.69 570 GLU A C 1
ATOM 4520 O O . GLU A 1 570 ? 32.200 -32.535 1.767 1.00 90.69 570 GLU A O 1
ATOM 4525 N N . GLN A 1 571 ? 31.151 -32.397 -0.218 1.00 93.06 571 GLN A N 1
ATOM 4526 C CA . GLN A 1 571 ? 31.718 -31.104 -0.590 1.00 93.06 571 GLN A CA 1
ATOM 4527 C C . GLN A 1 571 ? 30.781 -30.282 -1.484 1.00 93.06 571 GLN A C 1
ATOM 4529 O O . GLN A 1 571 ? 29.989 -30.840 -2.246 1.00 93.06 571 GLN A O 1
ATOM 4534 N N . LEU A 1 572 ? 30.903 -28.956 -1.404 1.00 95.75 572 LEU A N 1
ATOM 4535 C CA . LEU A 1 572 ? 30.237 -27.978 -2.268 1.00 95.75 572 LEU A CA 1
ATOM 4536 C C . LEU A 1 572 ? 31.189 -26.809 -2.537 1.00 95.75 572 LEU A C 1
ATOM 4538 O O . LEU A 1 572 ? 31.709 -26.216 -1.591 1.00 95.75 572 LEU A O 1
ATOM 4542 N N . LEU A 1 573 ? 31.379 -26.448 -3.808 1.00 96.44 573 LEU A N 1
ATOM 4543 C CA . LEU A 1 573 ? 32.125 -25.247 -4.189 1.00 96.44 573 LEU A CA 1
ATOM 4544 C C . LEU A 1 573 ? 31.159 -24.103 -4.518 1.00 96.44 573 LEU A C 1
ATOM 4546 O O . LEU A 1 573 ? 30.294 -24.250 -5.377 1.00 96.44 573 LEU A O 1
ATOM 4550 N N . ILE A 1 574 ? 31.329 -22.959 -3.863 1.00 97.38 574 ILE A N 1
ATOM 4551 C CA . ILE A 1 574 ? 30.541 -21.744 -4.079 1.00 97.38 574 ILE A CA 1
ATOM 4552 C C . ILE A 1 574 ? 31.450 -20.672 -4.676 1.00 97.38 574 ILE A C 1
ATOM 4554 O O . ILE A 1 574 ? 32.443 -20.293 -4.052 1.00 97.38 574 ILE A O 1
ATOM 4558 N N . TRP A 1 575 ? 31.129 -20.175 -5.871 1.00 96.69 575 TRP A N 1
ATOM 4559 C CA . TRP A 1 575 ? 31.926 -19.150 -6.551 1.00 96.69 575 TRP A CA 1
ATOM 4560 C C . TRP A 1 575 ? 31.205 -17.806 -6.697 1.00 96.69 575 TRP A C 1
ATOM 4562 O O . TRP A 1 575 ? 29.977 -17.743 -6.782 1.00 96.69 575 TRP A O 1
ATOM 4572 N N . GLY A 1 576 ? 31.988 -16.729 -6.766 1.00 96.12 576 GLY A N 1
ATOM 4573 C CA . GLY A 1 576 ? 31.515 -15.411 -7.184 1.00 96.12 576 GLY A CA 1
ATOM 4574 C C . GLY A 1 576 ? 31.510 -15.288 -8.708 1.00 96.12 576 GLY A C 1
ATOM 4575 O O . GLY A 1 576 ? 30.928 -16.108 -9.422 1.00 96.12 576 GLY A O 1
ATOM 4576 N N . ASP A 1 577 ? 32.250 -14.313 -9.211 1.00 96.38 577 ASP A N 1
ATOM 4577 C CA . ASP A 1 577 ? 32.307 -13.914 -10.619 1.00 96.38 577 ASP A CA 1
ATOM 4578 C C . ASP A 1 577 ? 33.297 -14.753 -11.431 1.00 96.38 577 ASP A C 1
ATOM 4580 O O . ASP A 1 577 ? 34.077 -14.273 -12.252 1.00 96.38 577 ASP A O 1
ATOM 4584 N N . LEU A 1 578 ? 33.248 -16.070 -11.218 1.00 94.94 578 LEU A N 1
ATOM 4585 C CA . LEU A 1 578 ? 33.959 -17.028 -12.060 1.00 94.94 578 LEU A CA 1
ATOM 4586 C C . LEU A 1 578 ? 33.329 -17.098 -13.463 1.00 94.94 578 LEU A C 1
ATOM 4588 O O . LEU A 1 578 ? 34.028 -17.284 -14.462 1.00 94.94 578 LEU A O 1
ATOM 4592 N N . MET A 1 579 ? 32.002 -16.958 -13.539 1.00 92.88 579 MET A N 1
ATOM 4593 C CA . MET A 1 579 ? 31.195 -16.952 -14.761 1.00 92.88 579 MET A CA 1
ATOM 4594 C C . MET A 1 579 ? 29.978 -16.047 -14.579 1.00 92.88 579 MET A C 1
ATOM 4596 O O . MET A 1 579 ? 29.363 -16.080 -13.521 1.00 92.88 579 MET A O 1
ATOM 4600 N N . HIS A 1 580 ? 29.566 -15.352 -15.638 1.00 94.56 580 HIS A N 1
ATOM 4601 C CA . HIS A 1 580 ? 28.354 -14.520 -15.684 1.00 94.56 580 HIS A CA 1
ATOM 4602 C C . HIS A 1 580 ? 27.291 -15.104 -16.615 1.00 94.56 580 HIS A C 1
ATOM 4604 O O . HIS A 1 580 ? 26.103 -14.841 -16.448 1.00 94.56 580 HIS A O 1
ATOM 4610 N N . ALA A 1 581 ? 27.715 -15.902 -17.597 1.00 93.50 581 ALA A N 1
ATOM 4611 C CA . ALA A 1 581 ? 26.871 -16.469 -18.638 1.00 93.50 581 ALA A CA 1
ATOM 4612 C C . ALA A 1 581 ? 27.039 -17.990 -18.685 1.00 93.50 581 ALA A C 1
ATOM 4614 O O . ALA A 1 581 ? 27.642 -18.523 -19.613 1.00 93.50 581 ALA A O 1
ATOM 4615 N N . ALA A 1 582 ? 26.523 -18.704 -17.682 1.00 90.81 582 ALA A N 1
ATOM 4616 C CA . ALA A 1 582 ? 26.772 -20.139 -17.510 1.00 90.81 582 ALA A CA 1
ATOM 4617 C C . ALA A 1 582 ? 26.440 -20.983 -18.757 1.00 90.81 582 ALA A C 1
ATOM 4619 O O . ALA A 1 582 ? 27.203 -21.874 -19.121 1.00 90.81 582 ALA A O 1
ATOM 4620 N N . ALA A 1 583 ? 25.347 -20.661 -19.461 1.00 87.62 583 ALA A N 1
ATOM 4621 C CA . ALA A 1 583 ? 24.952 -21.347 -20.696 1.00 87.62 583 ALA A CA 1
ATOM 4622 C C . ALA A 1 583 ? 26.009 -21.260 -21.815 1.00 87.62 583 ALA A C 1
ATOM 4624 O O . ALA A 1 583 ? 26.088 -22.159 -22.647 1.00 87.62 583 ALA A O 1
ATOM 4625 N N . ILE A 1 584 ? 26.822 -20.200 -21.815 1.00 93.25 584 ILE A N 1
ATOM 4626 C CA . ILE A 1 584 ? 27.900 -19.964 -22.781 1.00 93.25 584 ILE A CA 1
ATOM 4627 C C . ILE A 1 584 ? 29.238 -20.430 -22.204 1.00 93.25 584 ILE A C 1
ATOM 4629 O O . ILE A 1 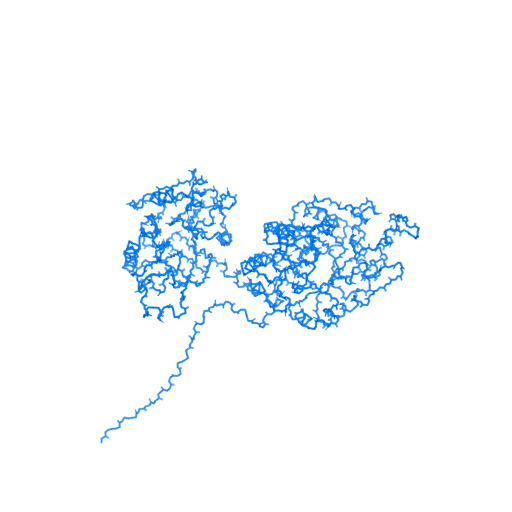584 ? 29.961 -21.177 -22.848 1.00 93.25 584 ILE A O 1
ATOM 4633 N N . GLN A 1 585 ? 29.570 -20.023 -20.981 1.00 93.31 585 GLN A N 1
ATOM 4634 C CA . GLN A 1 585 ? 30.892 -20.231 -20.392 1.00 93.31 585 GLN A CA 1
ATOM 4635 C C . GLN A 1 585 ? 31.120 -21.656 -19.869 1.00 93.31 585 GLN A C 1
ATOM 4637 O O . GLN A 1 585 ? 32.270 -22.040 -19.694 1.00 93.31 585 GLN A O 1
ATOM 4642 N N . TYR A 1 586 ? 30.081 -22.475 -19.656 1.00 88.69 586 TYR A N 1
ATOM 4643 C CA . TYR A 1 586 ? 30.288 -23.910 -19.417 1.00 88.69 586 TYR A CA 1
ATOM 4644 C C . TYR A 1 586 ? 30.825 -24.651 -20.651 1.00 88.69 586 TYR A C 1
ATOM 4646 O O . TYR A 1 586 ? 31.847 -25.323 -20.516 1.00 88.69 586 TYR A O 1
ATOM 4654 N N . PRO A 1 587 ? 30.186 -24.564 -21.837 1.00 89.31 587 PRO A N 1
ATOM 4655 C CA . PRO A 1 587 ? 30.732 -25.175 -23.049 1.00 89.31 587 PRO A CA 1
ATOM 4656 C C . PRO A 1 587 ? 31.933 -24.409 -23.623 1.00 89.31 587 PRO A C 1
ATOM 4658 O O . PRO A 1 587 ? 32.769 -25.026 -24.278 1.00 89.31 587 PRO A O 1
ATOM 4661 N N . HIS A 1 588 ? 32.033 -23.101 -23.354 1.00 91.88 588 HIS A N 1
ATOM 4662 C CA . HIS A 1 588 ? 33.085 -22.208 -23.852 1.00 91.88 588 HIS A CA 1
ATOM 4663 C C . HIS A 1 588 ? 33.779 -21.433 -22.715 1.00 91.88 588 HIS A C 1
ATOM 4665 O O . HIS A 1 588 ? 33.656 -20.203 -22.622 1.00 91.88 588 HIS A O 1
ATOM 4671 N N . PRO A 1 589 ? 34.494 -22.122 -21.805 1.00 91.00 589 PRO A N 1
ATOM 4672 C CA . PRO A 1 589 ? 35.162 -21.493 -20.659 1.00 91.00 589 PRO A CA 1
ATOM 4673 C C . PRO A 1 589 ? 36.256 -20.494 -21.059 1.00 91.00 589 PRO A C 1
ATOM 4675 O O . PRO A 1 589 ? 36.664 -19.661 -20.246 1.00 91.00 589 PRO A O 1
ATOM 4678 N N . GLU A 1 590 ? 36.706 -20.524 -22.312 1.00 89.94 590 GLU A N 1
ATOM 4679 C CA . GLU A 1 590 ? 37.642 -19.565 -22.885 1.00 89.94 590 GLU A CA 1
ATOM 4680 C C . GLU A 1 590 ? 37.088 -18.131 -23.017 1.00 89.94 590 GLU A C 1
ATOM 4682 O O . GLU A 1 590 ? 37.872 -17.191 -23.147 1.00 89.94 590 GLU A O 1
ATOM 4687 N N . ILE A 1 591 ? 35.762 -17.946 -22.972 1.00 93.31 591 ILE A N 1
ATOM 4688 C CA . ILE A 1 591 ? 35.095 -16.651 -23.178 1.00 93.31 591 ILE A CA 1
ATOM 4689 C C . ILE A 1 591 ? 35.113 -15.815 -21.893 1.00 93.31 591 ILE A C 1
ATOM 4691 O O . ILE A 1 591 ? 34.487 -16.177 -20.895 1.00 93.31 591 ILE A O 1
ATOM 4695 N N . SER A 1 592 ? 35.797 -14.670 -21.923 1.00 92.19 592 SER A N 1
ATOM 4696 C CA . SER A 1 592 ? 35.930 -13.743 -20.785 1.00 92.19 592 SER A CA 1
ATOM 4697 C C . SER A 1 592 ? 34.898 -12.612 -20.807 1.00 92.19 592 SER A C 1
ATOM 4699 O O . SER A 1 592 ? 34.083 -12.498 -21.729 1.00 92.19 592 SER A O 1
ATOM 4701 N N . VAL A 1 593 ? 34.932 -11.767 -19.777 1.00 93.56 593 VAL A N 1
ATOM 4702 C CA . VAL A 1 593 ? 33.998 -10.657 -19.582 1.00 93.56 593 VAL A CA 1
ATOM 4703 C C . VAL A 1 593 ? 34.741 -9.327 -19.697 1.00 93.56 593 VAL A C 1
ATOM 4705 O O . VAL A 1 593 ? 35.913 -9.206 -19.354 1.00 93.56 593 VAL A O 1
ATOM 4708 N N . ARG A 1 594 ? 34.067 -8.300 -20.222 1.00 92.50 594 ARG A N 1
ATOM 4709 C CA . ARG A 1 594 ? 34.674 -7.003 -20.573 1.00 92.50 594 ARG A CA 1
ATOM 4710 C C . ARG A 1 594 ? 35.274 -6.256 -19.380 1.00 92.50 594 ARG A C 1
ATOM 4712 O O . ARG A 1 594 ? 36.136 -5.406 -19.571 1.00 92.50 594 ARG A O 1
ATOM 4719 N N . TYR A 1 595 ? 34.773 -6.524 -18.182 1.00 90.75 595 TYR A N 1
ATOM 4720 C CA . TYR A 1 595 ? 35.162 -5.843 -16.952 1.00 90.75 595 TYR A CA 1
ATOM 4721 C C . TYR A 1 595 ? 36.017 -6.722 -16.025 1.00 90.75 595 TYR A C 1
ATOM 4723 O O . TYR A 1 595 ? 36.226 -6.349 -14.875 1.00 90.75 595 TYR A O 1
ATOM 4731 N N . ASP A 1 596 ? 36.545 -7.847 -16.521 1.00 94.81 596 ASP A N 1
ATOM 4732 C CA . ASP A 1 596 ? 37.614 -8.571 -15.829 1.00 94.81 596 ASP A CA 1
ATOM 4733 C C . ASP A 1 596 ? 38.871 -7.687 -15.759 1.00 94.81 596 ASP A C 1
ATOM 4735 O O . ASP A 1 596 ? 39.299 -7.117 -16.766 1.00 94.81 596 ASP A O 1
ATOM 4739 N N . THR A 1 597 ? 39.486 -7.577 -14.578 1.00 94.62 597 THR A N 1
ATOM 4740 C CA . THR A 1 597 ? 40.742 -6.817 -14.413 1.00 94.62 597 THR A CA 1
ATOM 4741 C C . THR A 1 597 ? 41.920 -7.452 -15.150 1.00 94.62 597 THR A C 1
ATOM 4743 O O . THR A 1 597 ? 42.791 -6.740 -15.648 1.00 94.62 597 THR A O 1
ATOM 4746 N N . ASP A 1 598 ? 41.920 -8.781 -15.251 1.00 96.19 598 ASP A N 1
ATOM 4747 C CA . ASP A 1 598 ? 42.839 -9.584 -16.050 1.00 96.19 598 ASP A CA 1
ATOM 4748 C C . ASP A 1 598 ? 42.030 -10.688 -16.764 1.00 96.19 598 ASP A C 1
ATOM 4750 O O . ASP A 1 598 ? 41.790 -11.761 -16.195 1.00 96.19 598 ASP A O 1
ATOM 4754 N N . PRO A 1 599 ? 41.559 -10.430 -18.001 1.00 94.06 599 PRO A N 1
ATOM 4755 C CA . PRO A 1 599 ? 40.726 -11.374 -18.745 1.00 94.06 599 PRO A CA 1
ATOM 4756 C C . PRO A 1 599 ? 41.420 -12.698 -19.087 1.00 94.06 599 PRO A C 1
ATOM 4758 O O . PRO A 1 599 ? 40.737 -13.714 -19.249 1.00 94.06 599 PRO A O 1
ATOM 4761 N N . ASP A 1 600 ? 42.751 -12.701 -19.220 1.00 94.06 600 ASP A N 1
ATOM 4762 C CA . ASP A 1 600 ? 43.537 -13.902 -19.518 1.00 94.06 600 ASP A CA 1
ATOM 4763 C C . ASP A 1 600 ? 43.658 -14.791 -18.278 1.00 94.06 600 ASP A C 1
ATOM 4765 O O . ASP A 1 600 ? 43.431 -16.002 -18.363 1.00 94.06 600 ASP A O 1
ATOM 4769 N N . MET A 1 601 ? 43.930 -14.190 -17.118 1.00 95.81 601 MET A N 1
ATOM 4770 C CA . MET A 1 601 ? 43.931 -14.893 -15.838 1.00 95.81 601 MET A CA 1
ATOM 4771 C C . MET A 1 601 ? 42.530 -15.389 -15.471 1.00 95.81 601 MET A C 1
ATOM 4773 O O . MET A 1 601 ? 42.385 -16.542 -15.074 1.00 95.81 601 MET A O 1
ATOM 4777 N N . ALA A 1 602 ? 41.483 -14.578 -15.668 1.00 95.44 602 ALA A N 1
ATOM 4778 C CA . ALA A 1 602 ? 40.099 -14.985 -15.406 1.00 95.44 602 ALA A CA 1
ATOM 4779 C C . ALA A 1 602 ? 39.714 -16.223 -16.231 1.00 95.44 602 ALA A C 1
ATOM 4781 O O . ALA A 1 602 ? 39.106 -17.166 -15.716 1.00 95.44 602 ALA A O 1
ATOM 4782 N N . ARG A 1 603 ? 40.130 -16.253 -17.504 1.00 94.62 603 ARG A N 1
ATOM 4783 C CA . ARG A 1 603 ? 39.978 -17.411 -18.388 1.00 94.62 603 ARG A CA 1
ATOM 4784 C C . ARG A 1 603 ? 40.715 -18.639 -17.859 1.00 94.62 603 ARG A C 1
ATOM 4786 O O . ARG A 1 603 ? 40.129 -19.718 -17.783 1.00 94.62 603 ARG A O 1
ATOM 4793 N N . GLU A 1 604 ? 41.997 -18.498 -17.529 1.00 95.69 604 GLU A N 1
ATOM 4794 C CA . GLU A 1 604 ? 42.822 -19.607 -17.039 1.00 95.69 604 GLU A CA 1
ATOM 4795 C C . GLU A 1 604 ? 42.264 -20.187 -15.732 1.00 95.69 604 GLU A C 1
ATOM 4797 O O . GLU A 1 604 ? 42.127 -21.405 -15.600 1.00 95.69 604 GLU A O 1
ATOM 4802 N N . THR A 1 605 ? 41.872 -19.321 -14.798 1.00 95.44 605 THR A N 1
ATOM 4803 C CA . THR A 1 605 ? 41.207 -19.693 -13.548 1.00 95.44 605 THR A CA 1
ATOM 4804 C C . THR A 1 605 ? 39.924 -20.470 -13.829 1.00 95.44 605 THR A C 1
ATOM 4806 O O . THR A 1 605 ? 39.754 -21.578 -13.321 1.00 95.44 605 THR A O 1
ATOM 4809 N N . ARG A 1 606 ? 39.035 -19.951 -14.685 1.00 94.88 606 ARG A N 1
ATOM 4810 C CA . ARG A 1 606 ? 37.776 -20.622 -15.040 1.00 94.88 606 ARG A CA 1
ATOM 4811 C C . ARG A 1 606 ? 38.012 -22.007 -15.637 1.00 94.88 606 ARG A C 1
ATOM 4813 O O . ARG A 1 606 ? 37.339 -22.960 -15.245 1.00 94.88 606 ARG A O 1
ATOM 4820 N N . LEU A 1 607 ? 38.984 -22.145 -16.539 1.00 94.12 607 LEU A N 1
ATOM 4821 C CA . LEU A 1 607 ? 39.372 -23.431 -17.126 1.00 94.12 607 LEU A CA 1
ATOM 4822 C C . LEU A 1 607 ? 39.849 -24.424 -16.059 1.00 94.12 607 LEU A C 1
ATOM 4824 O O . LEU A 1 607 ? 39.360 -25.551 -16.012 1.00 94.12 607 LEU A O 1
ATOM 4828 N N . LYS A 1 608 ? 40.757 -24.006 -15.170 1.00 93.69 608 LYS A N 1
ATOM 4829 C CA . LYS A 1 608 ? 41.268 -24.863 -14.089 1.00 93.69 608 LYS A CA 1
ATOM 4830 C C . LYS A 1 608 ? 40.154 -25.305 -13.146 1.00 93.69 608 LYS A C 1
ATOM 4832 O O . LYS A 1 608 ? 40.042 -26.491 -12.847 1.00 93.69 608 LYS A O 1
ATOM 4837 N N . VAL A 1 609 ? 39.311 -24.370 -12.708 1.00 93.44 609 VAL A N 1
ATOM 4838 C CA . VAL A 1 609 ? 38.226 -24.655 -11.763 1.00 93.44 609 VAL A CA 1
ATOM 4839 C C . VAL A 1 609 ? 37.192 -25.584 -12.388 1.00 93.44 609 VAL A C 1
ATOM 4841 O O . VAL A 1 609 ? 36.856 -26.594 -11.778 1.00 93.44 609 VAL A O 1
ATOM 4844 N N . THR A 1 610 ? 36.732 -25.308 -13.613 1.00 91.00 610 THR A N 1
ATOM 4845 C CA . THR A 1 610 ? 35.745 -26.158 -14.307 1.00 91.00 610 THR A CA 1
ATOM 4846 C C . THR A 1 610 ? 36.262 -27.575 -14.554 1.00 91.00 610 THR A C 1
ATOM 4848 O O . THR A 1 610 ? 35.530 -28.538 -14.324 1.00 91.00 610 THR A O 1
ATOM 4851 N N . GLN A 1 611 ? 37.531 -27.730 -14.949 1.00 90.69 611 GLN A N 1
ATOM 4852 C CA . GLN A 1 611 ? 38.173 -29.042 -15.076 1.00 90.69 611 GLN A CA 1
ATOM 4853 C C . GLN A 1 611 ? 38.266 -29.761 -13.729 1.00 90.69 611 GLN A C 1
ATOM 4855 O O . GLN A 1 611 ? 37.966 -30.952 -13.650 1.00 90.69 611 GLN A O 1
ATOM 4860 N N . PHE A 1 612 ? 38.641 -29.044 -12.668 1.00 89.88 612 PHE A N 1
ATOM 4861 C CA . PHE A 1 612 ? 38.780 -29.610 -11.331 1.00 89.88 612 PHE A CA 1
ATOM 4862 C C . PHE A 1 612 ? 37.444 -30.112 -10.774 1.00 89.88 612 PHE A C 1
ATOM 4864 O O . PHE A 1 612 ? 37.363 -31.265 -10.346 1.00 89.88 612 PHE A O 1
ATOM 4871 N N . VAL A 1 613 ? 36.387 -29.292 -10.824 1.00 91.19 613 VAL A N 1
ATOM 4872 C CA . VAL A 1 613 ? 35.060 -29.690 -10.321 1.00 91.19 613 VAL A CA 1
ATOM 4873 C C . VAL A 1 613 ? 34.463 -30.828 -11.142 1.00 91.19 613 VAL A C 1
ATOM 4875 O O . VAL A 1 613 ? 33.840 -31.718 -10.571 1.00 91.19 613 VAL A O 1
ATOM 4878 N N . LYS A 1 614 ? 34.720 -30.870 -12.457 1.00 88.56 614 LYS A N 1
ATOM 4879 C CA . LYS A 1 614 ? 34.308 -31.979 -13.323 1.00 88.56 614 LYS A CA 1
ATOM 4880 C C . LYS A 1 614 ? 35.046 -33.275 -12.986 1.00 88.56 614 LYS A C 1
ATOM 4882 O O . LYS A 1 614 ? 34.410 -34.313 -12.834 1.00 88.56 614 LYS A O 1
ATOM 4887 N N . ALA A 1 615 ? 36.371 -33.222 -12.833 1.00 88.12 615 ALA A N 1
ATOM 4888 C CA . ALA A 1 615 ? 37.196 -34.395 -12.534 1.00 88.12 615 ALA A CA 1
ATOM 4889 C C . ALA A 1 615 ? 36.844 -35.050 -11.187 1.00 88.12 615 ALA A C 1
ATOM 4891 O O . ALA A 1 615 ? 36.966 -36.264 -11.047 1.00 88.12 615 ALA A O 1
ATOM 4892 N N . HIS A 1 616 ? 36.376 -34.256 -10.223 1.00 85.88 616 HIS A N 1
ATOM 4893 C CA . HIS A 1 616 ? 36.041 -34.714 -8.872 1.00 85.88 616 HIS A CA 1
ATOM 4894 C C . HIS A 1 616 ? 34.529 -34.755 -8.600 1.00 85.88 616 HIS A C 1
ATOM 4896 O O . HIS A 1 616 ? 34.125 -34.968 -7.459 1.00 85.88 616 HIS A O 1
ATOM 4902 N N . ALA A 1 617 ? 33.699 -34.540 -9.628 1.00 86.06 617 ALA A N 1
ATOM 4903 C CA . ALA A 1 617 ? 32.239 -34.475 -9.533 1.00 86.06 617 ALA A CA 1
ATOM 4904 C C . ALA A 1 617 ? 31.727 -33.555 -8.402 1.00 86.06 617 ALA A C 1
ATOM 4906 O O . ALA A 1 617 ? 30.740 -33.869 -7.737 1.00 86.06 617 ALA A O 1
ATOM 4907 N N . ILE A 1 618 ? 32.401 -32.421 -8.185 1.00 91.25 618 ILE A N 1
ATOM 4908 C CA . ILE A 1 618 ? 32.066 -31.461 -7.128 1.00 91.25 618 ILE A CA 1
ATOM 4909 C C . ILE A 1 618 ? 30.805 -30.689 -7.544 1.00 91.25 618 ILE A C 1
ATOM 4911 O O . ILE A 1 618 ? 30.809 -30.052 -8.603 1.00 91.25 618 ILE A O 1
ATOM 4915 N N . PRO A 1 619 ? 29.728 -30.721 -6.740 1.00 92.69 619 PRO A N 1
ATOM 4916 C CA . PRO A 1 619 ? 28.582 -29.840 -6.916 1.00 92.69 619 PRO A CA 1
ATOM 4917 C C . PRO A 1 619 ? 29.001 -28.375 -6.788 1.00 92.69 619 PRO A C 1
ATOM 4919 O O . PRO A 1 619 ? 29.835 -28.039 -5.943 1.00 92.69 619 PRO A O 1
ATOM 4922 N N . VAL A 1 620 ? 28.407 -27.503 -7.601 1.00 94.44 620 VAL A N 1
ATOM 4923 C CA . VAL A 1 620 ? 28.733 -26.072 -7.604 1.00 94.44 620 VAL A CA 1
ATOM 4924 C C . VAL A 1 620 ? 27.511 -25.208 -7.336 1.00 94.44 620 VAL A C 1
ATOM 4926 O O . VAL A 1 620 ? 26.406 -25.543 -7.756 1.00 94.44 620 VAL A O 1
ATOM 4929 N N . ALA A 1 621 ? 27.719 -24.082 -6.669 1.00 95.81 621 ALA A N 1
ATOM 4930 C CA . ALA A 1 621 ? 26.766 -22.983 -6.598 1.00 95.81 621 ALA A CA 1
ATOM 4931 C C . ALA A 1 621 ? 27.480 -21.660 -6.915 1.00 95.81 621 ALA A C 1
ATOM 4933 O O . ALA A 1 621 ? 28.705 -21.577 -6.807 1.00 95.81 621 ALA A O 1
ATOM 4934 N N . GLY A 1 622 ? 26.751 -20.616 -7.310 1.00 95.06 622 GLY A N 1
ATOM 4935 C CA . GLY A 1 622 ? 27.413 -19.331 -7.539 1.00 95.06 622 GLY A CA 1
ATOM 4936 C C . GLY A 1 622 ? 26.536 -18.116 -7.794 1.00 95.06 622 GLY A C 1
ATOM 4937 O O . GLY A 1 622 ? 25.342 -18.243 -8.078 1.00 95.06 622 GLY A O 1
ATOM 4938 N N . MET A 1 623 ? 27.170 -16.939 -7.713 1.00 95.06 623 MET A N 1
ATOM 4939 C CA . MET A 1 623 ? 26.530 -15.618 -7.819 1.00 95.06 623 MET A CA 1
ATOM 4940 C C . MET A 1 623 ? 25.653 -15.496 -9.065 1.00 95.06 623 MET A C 1
ATOM 4942 O O . MET A 1 623 ? 24.484 -15.139 -8.962 1.00 95.06 623 MET A O 1
ATOM 4946 N N . HIS A 1 624 ? 26.200 -15.843 -10.229 1.00 95.94 624 HIS A N 1
ATOM 4947 C CA . HIS A 1 624 ? 25.532 -15.660 -11.516 1.00 95.94 624 HIS A CA 1
ATOM 4948 C C . HIS A 1 624 ? 24.995 -16.942 -12.149 1.00 95.94 624 HIS A C 1
ATOM 4950 O O . HIS A 1 624 ? 24.653 -16.958 -13.333 1.00 95.94 624 HIS A O 1
ATOM 4956 N N . LEU A 1 625 ? 24.886 -18.017 -11.365 1.00 93.38 625 LEU A N 1
ATOM 4957 C CA . LEU A 1 625 ? 24.241 -19.244 -11.814 1.00 93.38 625 LEU A CA 1
ATOM 4958 C C . LEU A 1 625 ? 22.718 -19.136 -11.677 1.00 93.38 625 LEU A C 1
ATOM 4960 O O . LEU A 1 625 ? 22.222 -18.889 -10.580 1.00 93.38 625 LEU A O 1
ATOM 4964 N N . PRO A 1 626 ? 21.951 -19.353 -12.756 1.00 88.00 626 PRO A N 1
ATOM 4965 C CA . PRO A 1 626 ? 20.515 -19.571 -12.649 1.00 88.00 626 PRO A CA 1
ATOM 4966 C C . PRO A 1 626 ? 20.183 -20.732 -11.704 1.00 88.00 626 PRO A C 1
ATOM 4968 O O . PRO A 1 626 ? 20.911 -21.725 -11.664 1.00 88.00 626 PRO A O 1
ATOM 4971 N N . GLU A 1 627 ? 19.037 -20.651 -11.028 1.00 83.38 627 GLU A N 1
ATOM 4972 C CA . GLU A 1 627 ? 18.558 -21.640 -10.046 1.00 83.38 627 GLU A CA 1
ATOM 4973 C C . GLU A 1 627 ? 18.662 -23.092 -10.552 1.00 83.38 627 GLU A C 1
ATOM 4975 O O . GLU A 1 627 ? 19.129 -23.988 -9.852 1.00 83.38 627 GLU A O 1
ATOM 4980 N N . TYR A 1 628 ? 18.313 -23.338 -11.820 1.00 81.31 628 TYR A N 1
ATOM 4981 C CA . TYR A 1 628 ? 18.348 -24.679 -12.411 1.00 81.31 628 TYR A CA 1
ATOM 4982 C C . TYR A 1 628 ? 19.764 -25.261 -12.580 1.00 81.31 628 TYR A C 1
ATOM 4984 O O . TYR A 1 628 ? 19.887 -26.425 -12.972 1.00 81.31 628 TYR A O 1
ATOM 4992 N N . LEU A 1 629 ? 20.824 -24.493 -12.327 1.00 86.25 629 LEU A N 1
ATOM 4993 C CA . LEU A 1 629 ? 22.223 -24.936 -12.344 1.00 86.25 629 LEU A CA 1
ATOM 4994 C C . LEU A 1 629 ? 22.835 -25.035 -10.946 1.00 86.25 629 LEU A C 1
ATOM 4996 O O . LEU A 1 6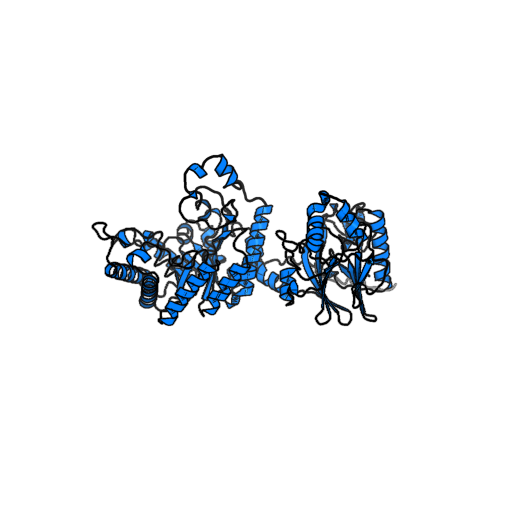29 ? 23.896 -25.643 -10.809 1.00 86.25 629 LEU A O 1
ATOM 5000 N N . GLN A 1 630 ? 22.166 -24.504 -9.923 1.00 88.94 630 GLN A N 1
ATOM 5001 C CA . GLN A 1 630 ? 22.659 -24.555 -8.554 1.00 88.94 630 GLN A CA 1
ATOM 5002 C C . GLN A 1 630 ? 22.737 -25.995 -8.053 1.00 88.94 630 GLN A C 1
ATOM 5004 O O . GLN A 1 630 ? 21.874 -26.832 -8.336 1.00 88.94 630 GLN A O 1
ATOM 5009 N N . TYR A 1 631 ? 23.791 -26.271 -7.290 1.00 86.56 631 TYR A N 1
ATOM 5010 C CA . TYR A 1 631 ? 24.050 -27.537 -6.609 1.00 86.56 631 TYR A CA 1
ATOM 5011 C C . TYR A 1 631 ? 24.192 -28.755 -7.529 1.00 86.56 631 TYR A C 1
ATOM 5013 O O . TYR A 1 631 ? 24.025 -29.900 -7.104 1.00 86.56 631 TYR A O 1
ATOM 5021 N N . LYS A 1 632 ? 24.519 -28.533 -8.805 1.00 80.75 632 LYS A N 1
ATOM 5022 C CA . LYS A 1 632 ? 24.770 -29.604 -9.774 1.00 80.75 632 LYS A CA 1
ATOM 5023 C C . LYS A 1 632 ? 26.264 -29.808 -9.968 1.00 80.75 632 LYS A C 1
ATOM 5025 O O . LYS A 1 632 ? 27.040 -28.861 -9.926 1.00 80.75 632 LYS A O 1
ATOM 5030 N N . ALA A 1 633 ? 26.669 -31.049 -10.219 1.00 72.12 633 ALA A N 1
ATOM 5031 C CA . ALA A 1 633 ? 28.011 -31.319 -10.720 1.00 72.12 633 ALA A CA 1
ATOM 5032 C C . ALA A 1 633 ? 28.127 -30.803 -12.162 1.00 72.12 633 ALA A C 1
ATOM 5034 O O . ALA A 1 633 ? 27.239 -31.052 -12.987 1.00 72.12 633 ALA A O 1
ATOM 5035 N N . VAL A 1 634 ? 29.223 -30.106 -12.466 1.00 64.19 634 VAL A N 1
ATOM 5036 C CA . VAL A 1 634 ? 29.543 -29.677 -13.835 1.00 64.19 634 VAL A CA 1
ATOM 5037 C C . VAL A 1 634 ? 29.862 -30.927 -14.663 1.00 64.19 634 VAL A C 1
ATOM 5039 O O . VAL A 1 634 ? 30.763 -31.688 -14.308 1.00 64.19 634 VAL A O 1
ATOM 5042 N N . ARG A 1 635 ? 29.085 -31.172 -15.725 1.00 55.09 635 ARG A N 1
ATOM 5043 C CA . ARG A 1 635 ? 29.179 -32.386 -16.557 1.00 55.09 635 ARG A CA 1
ATOM 5044 C C . ARG A 1 635 ? 30.092 -32.221 -17.761 1.00 55.09 635 ARG A C 1
ATOM 5046 O O . ARG A 1 635 ? 30.147 -31.127 -18.353 1.00 55.09 635 ARG A O 1
#

Secondary structure (DSSP, 8-state):
--------------------------TT--HHHHHTTT-EEEEEE-HHHHTTTTHHHHHHHHHH-SEEEESSTTSHHHH-SBTTB---HHHHHHHHHHHHTT-EEEEEEEE-SSS--GGGTB-TTSPBPPHHHHHHHHHHHHHHHHHHTTTT-SEEEEEES-B-TTSSB---HHHHHHS-HHHHHHHHHHHHHHHSTTSEEEEEETTTTSHHHHHHHHHHHHHHHHTT----EEEE--EEESS-S-HHHHHHHHHHHHTTTSEEEEEEEEEE-STTTTTS---SSGGGSGGGGSHHHHHHH-TTTT---HHHHHHHHHHHHHHHHHHHHTTTTEEEEEES-SBGGG-GGGTSSSTT-----SSB-TTSPBPHHHHHHHTHHHHHHHTS-S-EEEETTEEEEEEEEEEEEEEGGGBSS--HHHHHHH-TTSEEEEEEEEEEEEETTEEEEE--TTSSSHHHHHHHTT--GGG--EEE-S---HHHHTTTEETTEESSTTPEEE--HHHHHHHHHSGGGGHHHHHHHHHTGGGEE---TT--SSSSSTTEEEEE-TTSSTT-EEEEEEETTEEEEEESTT-S-HHHHTT-TT--BTT-SSHHHHHHHHHHHHHHHHHTT-EEEETT--GGGTTEEP-